Protein AF-0000000085181148 (afdb_homodimer)

InterPro domains:
  IPR001279 Metallo-beta-lactamase [PF00753] (60-248)
  IPR001279 Metallo-beta-lactamase [SM00849] (61-251)
  IPR036866 Ribonuclease Z/Hydroxyacylglutathione hydrolase-like [G3DSA:3.60.15.10] (32-278)
  IPR036866 Ribonuclease Z/Hydroxyacylglutathione hydrolase-like [SSF56281] (5-305)

Structure (mmCIF, N/CA/C/O backbone):
data_AF-0000000085181148-model_v1
#
loop_
_entity.id
_entity.type
_entity.pdbx_description
1 polymer 'MBL fold metallo-hydrolase'
#
loop_
_atom_site.group_PDB
_atom_site.id
_atom_site.type_symbol
_atom_site.label_atom_id
_atom_site.label_alt_id
_atom_site.label_comp_id
_atom_site.label_asym_id
_atom_site.label_entity_id
_atom_site.label_seq_id
_atom_site.pdbx_PDB_ins_code
_atom_site.Cartn_x
_atom_site.Cartn_y
_atom_site.Cartn_z
_atom_site.occupancy
_atom_site.B_iso_or_equiv
_atom_site.auth_seq_id
_atom_site.auth_comp_id
_atom_site.auth_asym_id
_atom_site.auth_atom_id
_atom_site.pdbx_PDB_model_num
ATOM 1 N N . MET A 1 1 ? 8.32 89.312 -16.219 1 24.12 1 MET A N 1
ATOM 2 C CA . MET A 1 1 ? 8.953 88.875 -14.984 1 24.12 1 MET A CA 1
ATOM 3 C C . MET A 1 1 ? 7.934 88.188 -14.07 1 24.12 1 MET A C 1
ATOM 5 O O . MET A 1 1 ? 7.531 88.75 -13.055 1 24.12 1 MET A O 1
ATOM 9 N N . ARG A 1 2 ? 7 87.5 -14.703 1 27.92 2 ARG A N 1
ATOM 10 C CA . ARG A 1 2 ? 5.852 86.75 -14.234 1 27.92 2 ARG A CA 1
ATOM 11 C C . ARG A 1 2 ? 6.285 85.625 -13.297 1 27.92 2 ARG A C 1
ATOM 13 O O . ARG A 1 2 ? 6.668 84.562 -13.75 1 27.92 2 ARG A O 1
ATOM 20 N N . ARG A 1 3 ? 7.094 85.875 -12.234 1 32.25 3 ARG A N 1
ATOM 21 C CA . ARG A 1 3 ? 7.652 84.75 -11.484 1 32.25 3 ARG A CA 1
ATOM 22 C C . ARG A 1 3 ? 6.551 83.938 -10.836 1 32.25 3 ARG A C 1
ATOM 24 O O . ARG A 1 3 ? 5.836 84.438 -9.961 1 32.25 3 ARG A O 1
ATOM 31 N N . ILE A 1 4 ? 5.906 83.062 -11.539 1 33.81 4 ILE A N 1
ATOM 32 C CA . ILE A 1 4 ? 4.918 82.125 -11.039 1 33.81 4 ILE A CA 1
ATOM 33 C C . ILE A 1 4 ? 5.559 81.188 -10 1 33.81 4 ILE A C 1
ATOM 35 O O . ILE A 1 4 ? 6.59 80.562 -10.258 1 33.81 4 ILE A O 1
ATOM 39 N N . VAL A 1 5 ? 5.355 81.438 -8.688 1 33.97 5 VAL A N 1
ATOM 40 C CA . VAL A 1 5 ? 5.719 80.625 -7.535 1 33.97 5 VAL A CA 1
ATOM 41 C C . VAL A 1 5 ? 5.062 79.25 -7.652 1 33.97 5 VAL A C 1
ATOM 43 O O . VAL A 1 5 ? 3.834 79.125 -7.699 1 33.97 5 VAL A O 1
ATOM 46 N N . THR A 1 6 ? 5.691 78.312 -8.367 1 35.84 6 THR A N 1
ATOM 47 C CA . THR A 1 6 ? 5.297 76.875 -8.461 1 35.84 6 THR A CA 1
ATOM 48 C C . THR A 1 6 ? 5.266 76.25 -7.074 1 35.84 6 THR A C 1
ATOM 50 O O . THR A 1 6 ? 6.277 76.25 -6.367 1 35.84 6 THR A O 1
ATOM 53 N N . LEU A 1 7 ? 4.18 76.25 -6.336 1 35.09 7 LEU A N 1
ATOM 54 C CA . LEU A 1 7 ? 3.945 75.438 -5.117 1 35.09 7 LEU A CA 1
ATOM 55 C C . LEU A 1 7 ? 4.246 74 -5.344 1 35.09 7 LEU A C 1
ATOM 57 O O . LEU A 1 7 ? 3.615 73.312 -6.184 1 35.09 7 LEU A O 1
ATOM 61 N N . ALA A 1 8 ? 5.496 73.438 -5.105 1 35.94 8 ALA A N 1
ATOM 62 C CA . ALA A 1 8 ? 5.906 72.062 -5.074 1 35.94 8 ALA A CA 1
ATOM 63 C C . ALA A 1 8 ? 5.16 71.312 -3.984 1 35.94 8 ALA A C 1
ATOM 65 O O . ALA A 1 8 ? 5.332 71.562 -2.795 1 35.94 8 ALA A O 1
ATOM 66 N N . ALA A 1 9 ? 3.92 70.875 -4.176 1 36.03 9 ALA A N 1
ATOM 67 C CA . ALA A 1 9 ? 3.287 69.938 -3.256 1 36.03 9 ALA A CA 1
ATOM 68 C C . ALA A 1 9 ? 4.141 68.688 -3.084 1 36.03 9 ALA A C 1
ATOM 70 O O . ALA A 1 9 ? 4.449 68 -4.059 1 36.03 9 ALA A O 1
ATOM 71 N N . VAL A 1 10 ? 5.027 68.562 -2.082 1 36.06 10 VAL A N 1
ATOM 72 C CA . VAL A 1 10 ? 5.734 67.375 -1.647 1 36.06 10 VAL A CA 1
ATOM 73 C C . VAL A 1 10 ? 4.73 66.25 -1.302 1 36.06 10 VAL A C 1
ATOM 75 O O . VAL A 1 10 ? 3.924 66.438 -0.384 1 36.06 10 VAL A O 1
ATOM 78 N N . ALA A 1 11 ? 4.223 65.375 -2.23 1 36.84 11 ALA A N 1
ATOM 79 C CA . ALA A 1 11 ? 3.498 64.125 -1.94 1 36.84 11 ALA A CA 1
ATOM 80 C C . ALA A 1 11 ? 4.297 63.25 -0.998 1 36.84 11 ALA A C 1
ATOM 82 O O . ALA A 1 11 ? 5.383 62.781 -1.347 1 36.84 11 ALA A O 1
ATOM 83 N N . ALA A 1 12 ? 4.164 63.375 0.332 1 37.84 12 ALA A N 1
ATOM 84 C CA . ALA A 1 12 ? 4.664 62.375 1.287 1 37.84 12 ALA A CA 1
ATOM 85 C C . ALA A 1 12 ? 4.18 61 0.928 1 37.84 12 ALA A C 1
ATOM 87 O O . ALA A 1 12 ? 2.984 60.688 1.002 1 37.84 12 ALA A O 1
ATOM 88 N N . MET A 1 13 ? 4.836 60.281 0.06 1 37.03 13 MET A N 1
ATOM 89 C CA . MET A 1 13 ? 4.641 58.844 -0.115 1 37.03 13 MET A CA 1
ATOM 90 C C . MET A 1 13 ? 4.719 58.094 1.224 1 37.03 13 MET A C 1
ATOM 92 O O . MET A 1 13 ? 5.762 58.125 1.882 1 37.03 13 MET A O 1
ATOM 96 N N . THR A 1 14 ? 3.6 58 1.983 1 35.78 14 THR A N 1
ATOM 97 C CA . THR A 1 14 ? 3.537 57.062 3.086 1 35.78 14 THR A CA 1
ATOM 98 C C . THR A 1 14 ? 4.039 55.688 2.646 1 35.78 14 THR A C 1
ATOM 100 O O . THR A 1 14 ? 3.467 55.062 1.749 1 35.78 14 THR A O 1
ATOM 103 N N . VAL A 1 15 ? 5.297 55.406 2.732 1 39.19 15 VAL A N 1
ATOM 104 C CA . VAL A 1 15 ? 5.832 54.062 2.738 1 39.19 15 VAL A CA 1
ATOM 105 C C . VAL A 1 15 ? 5.078 53.219 3.76 1 39.19 15 VAL A C 1
ATOM 107 O O . VAL A 1 15 ? 5.215 53.406 4.969 1 39.19 15 VAL A O 1
ATOM 110 N N . SER A 1 16 ? 3.852 52.812 3.467 1 36.53 16 SER A N 1
ATOM 111 C CA . SER A 1 16 ? 3.352 51.688 4.27 1 36.53 16 SER A CA 1
ATOM 112 C C . SER A 1 16 ? 4.418 50.625 4.449 1 36.53 16 SER A C 1
ATOM 114 O O . SER A 1 16 ? 4.863 50 3.473 1 36.53 16 SER A O 1
ATOM 116 N N . SER A 1 17 ? 5.297 50.75 5.375 1 36.25 17 SER A N 1
ATOM 117 C CA . SER A 1 17 ? 6.137 49.594 5.75 1 36.25 17 SER A CA 1
ATOM 118 C C . SER A 1 17 ? 5.359 48.281 5.691 1 36.25 17 SER A C 1
ATOM 120 O O . SER A 1 17 ? 4.324 48.156 6.348 1 36.25 17 SER A O 1
ATOM 122 N N . SER A 1 18 ? 5.297 47.688 4.625 1 41.78 18 SER A N 1
ATOM 123 C CA . SER A 1 18 ? 4.855 46.312 4.57 1 41.78 18 SER A CA 1
ATOM 124 C C . SER A 1 18 ? 5.328 45.531 5.793 1 41.78 18 SER A C 1
ATOM 126 O O . SER A 1 18 ? 6.504 45.188 5.887 1 41.78 18 SER A O 1
ATOM 128 N N . ARG A 1 19 ? 4.938 45.938 7.008 1 43.69 19 ARG A N 1
ATOM 129 C CA . ARG A 1 19 ? 5.195 45.094 8.156 1 43.69 19 ARG A CA 1
ATOM 130 C C . ARG A 1 19 ? 5.148 43.625 7.766 1 43.69 19 ARG A C 1
ATOM 132 O O . ARG A 1 19 ? 4.141 43.125 7.238 1 43.69 19 ARG A O 1
ATOM 139 N N . ALA A 1 20 ? 6.262 43.062 7.496 1 47.56 20 ALA A N 1
ATOM 140 C CA . ALA A 1 20 ? 6.461 41.656 7.238 1 47.56 20 ALA A CA 1
ATOM 141 C C . ALA A 1 20 ? 5.629 40.781 8.195 1 47.56 20 ALA A C 1
ATOM 143 O O . ALA A 1 20 ? 5.75 40.938 9.414 1 47.56 20 ALA A O 1
ATOM 144 N N . GLN A 1 21 ? 4.469 40.344 7.789 1 57.28 21 GLN A N 1
ATOM 145 C CA . GLN A 1 21 ? 3.598 39.5 8.594 1 57.28 21 GLN A CA 1
ATOM 146 C C . GLN A 1 21 ? 4.402 38.438 9.359 1 57.28 21 GLN A C 1
ATOM 148 O O . GLN A 1 21 ? 5.328 37.844 8.812 1 57.28 21 GLN A O 1
ATOM 153 N N . GLU A 1 22 ? 4.461 38.531 10.711 1 70.19 22 GLU A N 1
ATOM 154 C CA . GLU A 1 22 ? 5.098 37.562 11.57 1 70.19 22 GLU A CA 1
ATOM 155 C C . GLU A 1 22 ? 4.711 36.125 11.164 1 70.19 22 GLU A C 1
ATOM 157 O O . GLU A 1 22 ? 3.545 35.875 10.867 1 70.19 22 GLU A O 1
ATOM 162 N N . PRO A 1 23 ? 5.766 35.312 10.945 1 76.94 23 PRO A N 1
ATOM 163 C CA . PRO A 1 23 ? 5.457 33.938 10.57 1 76.94 23 PRO A CA 1
ATOM 164 C C . PRO A 1 23 ? 4.578 33.219 11.594 1 76.94 23 PRO A C 1
ATOM 166 O O . PRO A 1 23 ? 4.586 33.594 12.773 1 76.94 23 PRO A O 1
ATOM 169 N N . VAL A 1 24 ? 3.764 32.344 11.156 1 78.88 24 VAL A N 1
ATOM 170 C CA . VAL A 1 24 ? 2.906 31.531 12.023 1 78.88 24 VAL A CA 1
ATOM 171 C C . VAL A 1 24 ? 3.74 30.891 13.133 1 78.88 24 VAL A C 1
ATOM 173 O O . VAL A 1 24 ? 3.355 30.938 14.305 1 78.88 24 VAL A O 1
ATOM 176 N N . TRP A 1 25 ? 4.902 30.328 12.781 1 84.62 25 TRP A N 1
ATOM 177 C CA . TRP A 1 25 ? 5.996 29.922 13.656 1 84.62 25 TRP A CA 1
ATOM 178 C C . TRP A 1 25 ? 7.34 30.031 12.945 1 84.62 25 TRP A C 1
ATOM 180 O O . TRP A 1 25 ? 7.391 30.109 11.711 1 84.62 25 TRP A O 1
ATOM 190 N N . ASP A 1 26 ? 8.383 30.125 13.703 1 90 26 ASP A N 1
ATOM 191 C CA . ASP A 1 26 ? 9.688 30.438 13.125 1 90 26 ASP A CA 1
ATOM 192 C C . ASP A 1 26 ? 10.578 29.203 13.102 1 90 26 ASP A C 1
ATOM 194 O O . ASP A 1 26 ? 11.109 28.781 14.133 1 90 26 ASP A O 1
ATOM 198 N N . ALA A 1 27 ? 10.836 28.75 11.883 1 92.44 27 ALA A N 1
ATOM 199 C CA . ALA A 1 27 ? 11.586 27.5 11.695 1 92.44 27 ALA A CA 1
ATOM 200 C C . ALA A 1 27 ? 13.023 27.656 12.188 1 92.44 27 ALA A C 1
ATOM 202 O O . ALA A 1 27 ? 13.711 26.672 12.438 1 92.44 27 ALA A O 1
ATOM 203 N N . ASN A 1 28 ? 13.508 28.828 12.32 1 92.38 28 ASN A N 1
ATOM 204 C CA . ASN A 1 28 ? 14.875 29.062 12.758 1 92.38 28 ASN A CA 1
ATOM 205 C C . ASN A 1 28 ? 15.031 28.859 14.258 1 92.38 28 ASN A C 1
ATOM 207 O O . ASN A 1 28 ? 16.156 28.734 14.758 1 92.38 28 ASN A O 1
ATOM 211 N N . THR A 1 29 ? 13.922 28.844 14.945 1 94.56 29 THR A N 1
ATOM 212 C CA . THR A 1 29 ? 14.039 28.812 16.406 1 94.56 29 THR A CA 1
ATOM 213 C C . THR A 1 29 ? 13.422 27.547 16.969 1 94.56 29 THR A C 1
ATOM 215 O O . THR A 1 29 ? 13.594 27.25 18.156 1 94.56 29 THR A O 1
ATOM 218 N N . VAL A 1 30 ? 12.742 26.766 16.188 1 96.94 30 VAL A N 1
ATOM 219 C CA . VAL A 1 30 ? 12.062 25.562 16.672 1 96.94 30 VAL A CA 1
ATOM 220 C C . VAL A 1 30 ? 13.094 24.547 17.141 1 96.94 30 VAL A C 1
ATOM 222 O O . VAL A 1 30 ? 14.078 24.281 16.438 1 96.94 30 VAL A O 1
ATOM 225 N N . VAL A 1 31 ? 12.945 24.062 18.312 1 98.44 31 VAL A N 1
ATOM 226 C CA . VAL A 1 31 ? 13.719 22.938 18.844 1 98.44 31 VAL A CA 1
ATOM 227 C C . VAL A 1 31 ? 12.812 21.719 19 1 98.44 31 VAL A C 1
ATOM 229 O O . VAL A 1 31 ? 11.742 21.812 19.609 1 98.44 31 VAL A O 1
ATOM 232 N N . LEU A 1 32 ? 13.266 20.594 18.438 1 98.69 32 LEU A N 1
ATOM 233 C CA . LEU A 1 32 ? 12.469 19.375 18.5 1 98.69 32 LEU A CA 1
ATOM 234 C C . LEU A 1 32 ? 12.93 18.469 19.656 1 98.69 32 LEU A C 1
ATOM 236 O O . LEU A 1 32 ? 14.117 18.438 19.969 1 98.69 32 LEU A O 1
ATOM 240 N N . GLU A 1 33 ? 11.969 17.812 20.203 1 98.56 33 GLU A N 1
ATOM 241 C CA . GLU A 1 33 ? 12.227 16.797 21.219 1 98.56 33 GLU A CA 1
ATOM 242 C C . GLU A 1 33 ? 11.461 15.508 20.938 1 98.56 33 GLU A C 1
ATOM 244 O O . GLU A 1 33 ? 10.406 15.539 20.297 1 98.56 33 GLU A O 1
ATOM 249 N N . SER A 1 34 ? 12.055 14.383 21.391 1 98.31 34 SER A N 1
ATOM 250 C CA . SER A 1 34 ? 11.375 13.102 21.234 1 98.31 34 SER A CA 1
ATOM 251 C C . SER A 1 34 ? 10.688 12.68 22.531 1 98.31 34 SER A C 1
ATOM 253 O O . SER A 1 34 ? 11.211 12.906 23.625 1 98.31 34 SER A O 1
ATOM 255 N N . GLN A 1 35 ? 9.523 12.156 22.406 1 98.62 35 GLN A N 1
ATOM 256 C CA . GLN A 1 35 ? 8.75 11.602 23.516 1 98.62 35 GLN A CA 1
ATOM 257 C C . GLN A 1 35 ? 8.414 10.133 23.266 1 98.62 35 GLN A C 1
ATOM 259 O O . GLN A 1 35 ? 7.746 9.797 22.281 1 98.62 35 GLN A O 1
ATOM 264 N N . LYS A 1 36 ? 8.906 9.234 24.172 1 98.81 36 LYS A N 1
ATOM 265 C CA . LYS A 1 36 ? 8.602 7.816 24.031 1 98.81 36 LYS A CA 1
ATOM 266 C C . LYS A 1 36 ? 7.156 7.527 24.438 1 98.81 36 LYS A C 1
ATOM 268 O O . LYS A 1 36 ? 6.738 7.844 25.547 1 98.81 36 LYS A O 1
ATOM 273 N N . LEU A 1 37 ? 6.434 6.941 23.562 1 98.88 37 LEU A N 1
ATOM 274 C CA . LEU A 1 37 ? 5.027 6.633 23.797 1 98.88 37 LEU A CA 1
ATOM 275 C C . LEU A 1 37 ? 4.852 5.164 24.172 1 98.88 37 LEU A C 1
ATOM 277 O O . LEU A 1 37 ? 3.916 4.805 24.891 1 98.88 37 LEU A O 1
ATOM 281 N N . ALA A 1 38 ? 5.613 4.328 23.625 1 98.75 38 ALA A N 1
ATOM 282 C CA . ALA A 1 38 ? 5.73 2.889 23.828 1 98.75 38 ALA A CA 1
ATOM 283 C C . ALA A 1 38 ? 7.09 2.375 23.375 1 98.75 38 ALA A C 1
ATOM 285 O O . ALA A 1 38 ? 7.891 3.133 22.812 1 98.75 38 ALA A O 1
ATOM 286 N N . GLU A 1 39 ? 7.387 1.128 23.672 1 98.38 39 GLU A N 1
ATOM 287 C CA . GLU A 1 39 ? 8.641 0.566 23.172 1 98.38 39 GLU A CA 1
ATOM 288 C C . GLU A 1 39 ? 8.758 0.697 21.656 1 98.38 39 GLU A C 1
ATOM 290 O O . GLU A 1 39 ? 7.902 0.198 20.922 1 98.38 39 GLU A O 1
ATOM 295 N N . GLY A 1 40 ? 9.734 1.498 21.234 1 98.81 40 GLY A N 1
ATOM 296 C CA . GLY A 1 40 ? 10.023 1.668 19.828 1 98.81 40 GLY A CA 1
ATOM 297 C C . GLY A 1 40 ? 9.141 2.703 19.156 1 98.81 40 GLY A C 1
ATOM 298 O O . GLY A 1 40 ? 9.219 2.906 17.938 1 98.81 40 GLY A O 1
ATOM 299 N N . VAL A 1 41 ? 8.266 3.316 19.938 1 98.94 41 VAL A N 1
ATOM 300 C CA . VAL A 1 41 ? 7.316 4.254 19.344 1 98.94 41 VAL A CA 1
ATOM 301 C C . VAL A 1 41 ? 7.523 5.641 19.953 1 98.94 41 VAL A C 1
ATOM 303 O O . VAL A 1 41 ? 7.383 5.828 21.156 1 98.94 41 VAL A O 1
ATOM 306 N N . PHE A 1 42 ? 7.848 6.617 19.062 1 98.94 42 PHE A N 1
ATOM 307 C CA . PHE A 1 42 ? 8.219 7.941 19.547 1 98.94 42 PHE A CA 1
ATOM 308 C C . PHE A 1 42 ? 7.48 9.031 18.766 1 98.94 42 PHE A C 1
ATOM 310 O O . PHE A 1 42 ? 7.391 8.969 17.547 1 98.94 42 PHE A O 1
ATOM 317 N N . ALA A 1 43 ? 6.965 9.992 19.516 1 98.94 43 ALA A N 1
ATOM 318 C CA . ALA A 1 43 ? 6.566 11.258 18.922 1 98.94 43 ALA A CA 1
ATOM 319 C C . ALA A 1 43 ? 7.723 12.258 18.922 1 98.94 43 ALA A C 1
ATOM 321 O O . ALA A 1 43 ? 8.586 12.211 19.812 1 98.94 43 ALA A O 1
ATOM 322 N N . VAL A 1 44 ? 7.793 13.07 17.938 1 98.88 44 VAL A N 1
ATOM 323 C CA . VAL A 1 44 ? 8.711 14.203 17.906 1 98.88 44 VAL A CA 1
ATOM 324 C C . VAL A 1 44 ? 7.918 15.508 17.891 1 98.88 44 VAL A C 1
ATOM 326 O O . VAL A 1 44 ? 7.152 15.773 16.969 1 98.88 44 VAL A O 1
ATOM 329 N N . ILE A 1 45 ? 8.125 16.281 18.906 1 98.44 45 ILE A N 1
ATOM 330 C CA . ILE A 1 45 ? 7.277 17.453 19.125 1 98.44 45 ILE A CA 1
ATOM 331 C C . ILE A 1 45 ? 8.148 18.688 19.375 1 98.44 45 ILE A C 1
ATOM 333 O O . ILE A 1 45 ? 9.25 18.578 19.906 1 98.44 45 ILE A O 1
ATOM 337 N N . PRO A 1 46 ? 7.645 19.875 18.969 1 98.31 46 PRO A N 1
ATOM 338 C CA . PRO A 1 46 ? 8.375 21.094 19.312 1 98.31 46 PRO A CA 1
ATOM 339 C C . PRO A 1 46 ? 8.469 21.312 20.828 1 98.31 46 PRO A C 1
ATOM 341 O O . PRO A 1 46 ? 7.504 21.047 21.547 1 98.31 46 PRO A O 1
ATOM 344 N N . ALA A 1 47 ? 9.656 21.734 21.203 1 98 47 ALA A N 1
ATOM 345 C CA . ALA A 1 47 ? 9.828 22.078 22.609 1 98 47 ALA A CA 1
ATOM 346 C C . ALA A 1 47 ? 8.82 23.125 23.062 1 98 47 ALA A C 1
ATOM 348 O O . ALA A 1 47 ? 8.578 24.109 22.344 1 98 47 ALA A O 1
ATOM 349 N N . GLY A 1 48 ? 8.133 22.875 24.234 1 97.56 48 GLY A N 1
ATOM 350 C CA . GLY A 1 48 ? 7.168 23.812 24.781 1 97.56 48 GLY A CA 1
ATOM 351 C C . GLY A 1 48 ? 5.777 23.641 24.203 1 97.56 48 GLY A C 1
ATOM 352 O O . GLY A 1 48 ? 4.902 24.484 24.422 1 97.56 48 GLY A O 1
ATOM 353 N N . ALA A 1 49 ? 5.59 22.594 23.516 1 97.62 49 ALA A N 1
ATOM 354 C CA . ALA A 1 49 ? 4.336 22.391 22.797 1 97.62 49 ALA A CA 1
ATOM 355 C C . ALA A 1 49 ? 3.15 22.375 23.75 1 97.62 49 ALA A C 1
ATOM 357 O O . ALA A 1 49 ? 2.076 22.891 23.422 1 97.62 49 ALA A O 1
ATOM 358 N N . GLU A 1 50 ? 3.303 21.781 24.938 1 97.44 50 GLU A N 1
ATOM 359 C CA . GLU A 1 50 ? 2.203 21.703 25.891 1 97.44 50 GLU A CA 1
ATOM 360 C C . GLU A 1 50 ? 1.732 23.0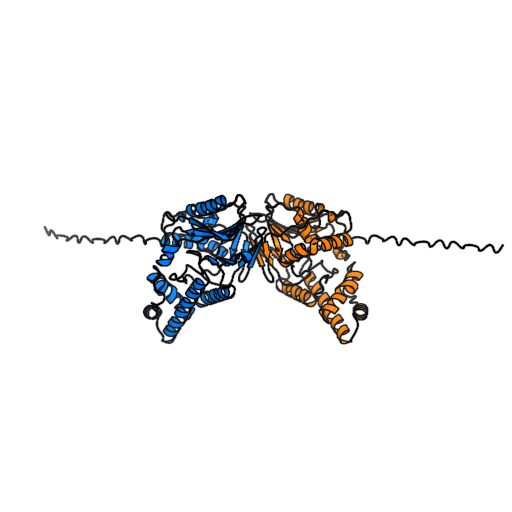94 26.312 1 97.44 50 GLU A C 1
ATOM 362 O O . GLU A 1 50 ? 0.535 23.375 26.281 1 97.44 50 GLU A O 1
ATOM 367 N N . GLU A 1 51 ? 2.648 23.891 26.656 1 97.44 51 GLU A N 1
ATOM 368 C CA . GLU A 1 51 ? 2.324 25.25 27.078 1 97.44 51 GLU A CA 1
ATOM 369 C C . GLU A 1 51 ? 1.759 26.062 25.938 1 97.44 51 GLU A C 1
ATOM 371 O O . GLU A 1 51 ? 0.797 26.812 26.109 1 97.44 51 GLU A O 1
ATOM 376 N N . MET A 1 52 ? 2.395 25.922 24.812 1 97.38 52 MET A N 1
ATOM 377 C CA . MET A 1 52 ? 1.925 26.672 23.641 1 97.38 52 MET A CA 1
ATOM 378 C C . MET A 1 52 ? 0.492 26.281 23.297 1 97.38 52 MET A C 1
ATOM 380 O O . MET A 1 52 ? -0.324 27.141 22.953 1 97.38 52 MET A O 1
ATOM 384 N N . ALA A 1 53 ? 0.217 24.984 23.391 1 97.38 53 ALA A N 1
ATOM 385 C CA . ALA A 1 53 ? -1.129 24.516 23.078 1 97.38 53 ALA A CA 1
ATOM 386 C C . ALA A 1 53 ? -2.146 25.062 24.062 1 97.38 53 ALA A C 1
ATOM 388 O O . ALA A 1 53 ? -3.248 25.453 23.688 1 97.38 53 ALA A O 1
ATOM 389 N N . ALA A 1 54 ? -1.8 25.078 25.297 1 96.12 54 ALA A N 1
ATOM 390 C CA . ALA A 1 54 ? -2.682 25.609 26.344 1 96.12 54 ALA A CA 1
ATOM 391 C C . ALA A 1 54 ? -3.006 27.078 26.094 1 96.12 54 ALA A C 1
ATOM 393 O O . ALA A 1 54 ? -4.113 27.531 26.406 1 96.12 54 ALA A O 1
ATOM 394 N N . ASP A 1 55 ? -2.076 27.781 25.531 1 96.69 55 ASP A N 1
ATOM 395 C CA . ASP A 1 55 ? -2.248 29.203 25.266 1 96.69 55 ASP A CA 1
ATOM 396 C C . ASP A 1 55 ? -2.902 29.438 23.906 1 96.69 55 ASP A C 1
ATOM 398 O O . ASP A 1 55 ? -3.105 30.578 23.5 1 96.69 55 ASP A O 1
ATOM 402 N N . GLY A 1 56 ? -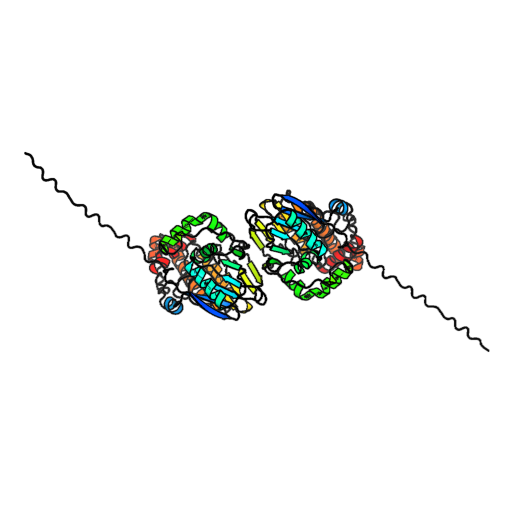3.186 28.328 23.219 1 97.31 56 GLY A N 1
ATOM 403 C CA . GLY A 1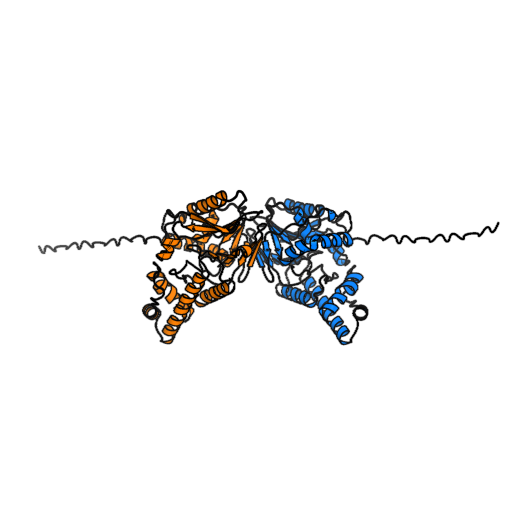 56 ? -3.854 28.422 21.938 1 97.31 56 GLY A CA 1
ATOM 404 C C . GLY A 1 56 ? -2.951 28.938 20.828 1 97.31 56 GLY A C 1
ATOM 405 O O . GLY A 1 56 ? -3.43 29.469 19.828 1 97.31 56 GLY A O 1
ATOM 406 N N . LEU A 1 57 ? -1.67 28.844 21.016 1 96.56 57 LEU A N 1
ATOM 407 C CA . LEU A 1 57 ? -0.712 29.359 20.047 1 96.56 57 LEU A CA 1
ATOM 408 C C . LEU A 1 57 ? -0.476 28.359 18.922 1 96.56 57 LEU A C 1
ATOM 410 O O . LEU A 1 57 ? -0.587 27.141 19.125 1 96.56 57 LEU A O 1
ATOM 414 N N . PRO A 1 58 ? -0.193 28.875 17.703 1 95.38 58 PRO A N 1
ATOM 415 C CA . PRO A 1 58 ? 0.229 27.953 16.641 1 95.38 58 PRO A CA 1
ATOM 416 C C . PRO A 1 58 ? 1.555 27.266 16.953 1 95.38 58 PRO A C 1
ATOM 418 O O . PRO A 1 58 ? 2.453 27.875 17.547 1 95.38 58 PRO A O 1
ATOM 421 N N . ILE A 1 59 ? 1.668 26.016 16.641 1 96.94 59 ILE A N 1
ATOM 422 C CA . ILE A 1 59 ? 2.83 25.203 16.984 1 96.94 59 ILE A CA 1
ATOM 423 C C . ILE A 1 59 ? 3.426 24.609 15.703 1 96.94 59 ILE A C 1
ATOM 425 O O . ILE A 1 59 ? 2.695 24.266 14.773 1 96.94 59 ILE A O 1
ATOM 429 N N . ALA A 1 60 ? 4.738 24.453 15.695 1 97.12 60 ALA A N 1
ATOM 430 C CA . ALA A 1 60 ? 5.43 23.828 14.57 1 97.12 60 ALA A CA 1
ATOM 431 C C . ALA A 1 60 ? 5.012 22.375 14.414 1 97.12 60 ALA A C 1
ATOM 433 O O . ALA A 1 60 ? 4.355 21.812 15.289 1 97.12 60 ALA A O 1
ATOM 434 N N . THR A 1 61 ? 5.402 21.797 13.273 1 98 61 THR A N 1
ATOM 435 C CA . THR A 1 61 ? 5.008 20.469 12.844 1 98 61 THR A CA 1
ATOM 436 C C . THR A 1 61 ? 5.484 19.406 13.836 1 98 61 THR A C 1
ATOM 438 O O . THR A 1 61 ? 6.609 19.484 14.336 1 98 61 THR A O 1
ATOM 441 N N . THR A 1 62 ? 4.566 18.484 14.094 1 98.44 62 THR A N 1
ATOM 442 C CA . THR A 1 62 ? 4.883 17.281 14.852 1 98.44 62 THR A CA 1
ATOM 443 C C . THR A 1 62 ? 5.23 16.125 13.922 1 98.44 62 THR A C 1
ATOM 445 O O . THR A 1 62 ? 4.68 16.016 12.828 1 98.44 62 THR A O 1
ATOM 448 N N . SER A 1 63 ? 6.18 15.32 14.32 1 98.62 63 SER A N 1
ATOM 449 C CA . SER A 1 63 ? 6.613 14.125 13.609 1 98.62 63 SER A CA 1
ATOM 450 C C . SER A 1 63 ? 6.656 12.914 14.539 1 98.62 63 SER A C 1
ATOM 452 O O . SER A 1 63 ? 6.031 12.922 15.602 1 98.62 63 SER A O 1
ATOM 454 N N . GLY A 1 64 ? 7.246 11.852 14.094 1 98.94 64 GLY A N 1
ATOM 455 C CA . GLY A 1 64 ? 7.441 10.641 14.883 1 98.94 64 GLY A CA 1
ATOM 456 C C . GLY A 1 64 ? 8.266 9.594 14.164 1 98.94 64 GLY A C 1
ATOM 457 O O . GLY A 1 64 ? 8.648 9.773 13.008 1 98.94 64 GLY A O 1
ATOM 458 N N . PHE A 1 65 ? 8.625 8.586 14.945 1 98.94 65 PHE A N 1
ATOM 459 C CA . PHE A 1 65 ? 9.312 7.445 14.344 1 98.94 65 PHE A CA 1
ATOM 460 C C . PHE A 1 65 ? 9.039 6.172 15.141 1 98.94 65 PHE A C 1
ATOM 462 O O . PHE A 1 65 ? 8.734 6.23 16.328 1 98.94 65 PHE A O 1
ATOM 469 N N . VAL A 1 66 ? 9.07 5.086 14.461 1 99 66 VAL A N 1
ATOM 470 C CA . VAL A 1 66 ? 8.836 3.752 15.008 1 99 66 VAL A CA 1
ATOM 471 C C . VAL A 1 66 ? 10.047 2.863 14.727 1 99 66 VAL A C 1
ATOM 473 O O . VAL A 1 66 ? 10.523 2.789 13.586 1 99 66 VAL A O 1
ATOM 476 N N . ILE A 1 67 ? 10.578 2.23 15.742 1 98.94 67 ILE A N 1
ATOM 477 C CA . ILE A 1 67 ? 11.766 1.389 15.664 1 98.94 67 ILE A CA 1
ATOM 478 C C . ILE A 1 67 ? 11.375 -0.077 15.828 1 98.94 67 ILE A C 1
ATOM 480 O O . ILE A 1 67 ? 10.82 -0.464 16.859 1 98.94 67 ILE A O 1
ATOM 484 N N . GLY A 1 68 ? 11.586 -0.89 14.781 1 98.56 68 GLY A N 1
ATOM 485 C CA . GLY A 1 68 ? 11.523 -2.338 14.906 1 98.56 68 GLY A CA 1
ATOM 486 C C . GLY A 1 68 ? 12.891 -2.996 14.938 1 98.56 68 GLY A C 1
ATOM 487 O O . GLY A 1 68 ? 13.883 -2.354 15.281 1 98.56 68 GLY A O 1
ATOM 488 N N . THR A 1 69 ? 12.969 -4.293 14.664 1 97.94 69 THR A N 1
ATOM 489 C CA . THR A 1 69 ? 14.242 -5.008 14.656 1 97.94 69 THR A CA 1
ATOM 490 C C . THR A 1 69 ? 14.898 -4.93 13.281 1 97.94 69 THR A C 1
ATOM 492 O O . THR A 1 69 ? 16.078 -5.223 13.141 1 97.94 69 THR A O 1
ATOM 495 N N . ARG A 1 70 ? 14.117 -4.449 12.266 1 96.19 70 ARG A N 1
ATOM 496 C CA . ARG A 1 70 ? 14.641 -4.492 10.898 1 96.19 70 ARG A CA 1
ATOM 497 C C . ARG A 1 70 ? 14.836 -3.084 10.344 1 96.19 70 ARG A C 1
ATOM 499 O O . ARG A 1 70 ? 15.281 -2.918 9.211 1 96.19 70 ARG A O 1
ATOM 506 N N . GLY A 1 71 ? 14.406 -2.072 11.133 1 97.88 71 GLY A N 1
ATOM 507 C CA . GLY A 1 71 ? 14.578 -0.712 10.648 1 97.88 71 GLY A CA 1
ATOM 508 C C . GLY A 1 71 ? 13.648 0.282 11.312 1 97.88 71 GLY A C 1
ATOM 509 O O . GLY A 1 71 ? 12.969 -0.051 12.289 1 97.88 71 GLY A O 1
ATOM 510 N N . VAL A 1 72 ? 13.734 1.517 10.766 1 98.88 72 VAL A N 1
ATOM 511 C CA . VAL A 1 72 ? 12.977 2.627 11.336 1 98.88 72 VAL A CA 1
ATOM 512 C C . VAL A 1 72 ? 12.047 3.217 10.281 1 98.88 72 VAL A C 1
ATOM 514 O O . VAL A 1 72 ? 12.422 3.355 9.117 1 98.88 72 VAL A O 1
ATOM 517 N N . LEU A 1 73 ? 10.812 3.459 10.664 1 98.94 73 LEU A N 1
ATOM 518 C CA . LEU A 1 73 ? 9.883 4.258 9.875 1 98.94 73 LEU A CA 1
ATOM 519 C C . LEU A 1 73 ? 9.68 5.633 10.508 1 98.94 73 LEU A C 1
ATOM 521 O O . LEU A 1 73 ? 9.453 5.742 11.711 1 98.94 73 LEU A O 1
ATOM 525 N N . VAL A 1 74 ? 9.805 6.652 9.672 1 99 74 VAL A N 1
ATOM 526 C CA . VAL A 1 74 ? 9.656 8.031 10.133 1 99 74 VAL A CA 1
ATOM 527 C C . VAL A 1 74 ? 8.375 8.633 9.555 1 99 74 VAL A C 1
ATOM 529 O O . VAL A 1 74 ? 8 8.344 8.414 1 99 74 VAL A O 1
ATOM 532 N N . ILE A 1 75 ? 7.676 9.461 10.328 1 98.94 75 ILE A N 1
ATOM 533 C CA . ILE A 1 75 ? 6.434 10.109 9.914 1 98.94 75 ILE A CA 1
ATOM 534 C C . ILE A 1 75 ? 6.664 11.609 9.734 1 98.94 75 ILE A C 1
ATOM 536 O O . ILE A 1 75 ? 6.934 12.32 10.703 1 98.94 75 ILE A O 1
ATOM 540 N N . ASP A 1 76 ? 6.578 12.07 8.5 1 98.88 76 ASP A N 1
ATOM 541 C CA . ASP A 1 76 ? 6.742 13.453 8.078 1 98.88 76 ASP A CA 1
ATOM 542 C C . ASP A 1 76 ? 8.188 13.914 8.266 1 98.88 76 ASP A C 1
ATOM 544 O O . ASP A 1 76 ? 8.781 13.703 9.328 1 98.88 76 ASP A O 1
ATOM 548 N N . SER A 1 77 ? 8.703 14.641 7.289 1 98.69 77 SER A N 1
ATOM 549 C CA . SER A 1 77 ? 10.133 14.883 7.172 1 98.69 77 SER A CA 1
ATOM 550 C C . SER A 1 77 ? 10.492 16.312 7.559 1 98.69 77 SER A C 1
ATOM 552 O O . SER A 1 77 ? 11.656 16.703 7.48 1 98.69 77 SER A O 1
ATOM 554 N N . MET A 1 78 ? 9.508 17.125 7.93 1 98.12 78 MET A N 1
ATOM 555 C CA . MET A 1 78 ? 9.703 18.5 8.406 1 98.12 78 MET A CA 1
ATOM 556 C C . MET A 1 78 ? 9.859 19.469 7.23 1 98.12 78 MET A C 1
ATOM 558 O O . MET A 1 78 ? 9.711 19.062 6.074 1 98.12 78 MET A O 1
ATOM 562 N N . LEU A 1 79 ? 10.094 20.719 7.559 1 97.12 79 LEU A N 1
ATOM 563 C CA . LEU A 1 79 ? 9.992 21.844 6.625 1 97.12 79 LEU A CA 1
ATOM 564 C C . LEU A 1 79 ? 11.312 22.047 5.883 1 97.12 79 LEU A C 1
ATOM 566 O O . LEU A 1 79 ? 11.312 22.406 4.707 1 97.12 79 LEU A O 1
ATOM 570 N N . ASN A 1 80 ? 12.406 21.938 6.621 1 96.56 80 ASN A N 1
ATOM 571 C CA . ASN A 1 80 ? 13.703 22.344 6.082 1 96.56 80 ASN A CA 1
ATOM 572 C C . ASN A 1 80 ? 14.836 21.484 6.621 1 96.56 80 ASN A C 1
ATOM 574 O O . ASN A 1 80 ? 14.594 20.531 7.367 1 96.56 80 ASN A O 1
ATOM 578 N N . GLU A 1 81 ? 16.031 21.797 6.203 1 97.69 81 GLU A N 1
ATOM 579 C CA . GLU A 1 81 ? 17.188 21 6.562 1 97.69 81 GLU A CA 1
ATOM 580 C C . GLU A 1 81 ? 17.422 21 8.07 1 97.69 81 GLU A C 1
ATOM 582 O O . GLU A 1 81 ? 17.734 19.953 8.656 1 97.69 81 GLU A O 1
ATOM 587 N N . ARG A 1 82 ? 17.281 22.172 8.641 1 97.81 82 ARG A N 1
ATOM 588 C CA . ARG A 1 82 ? 17.547 22.312 10.07 1 97.81 82 ARG A CA 1
ATOM 589 C C . ARG A 1 82 ? 16.656 21.375 10.883 1 97.81 82 ARG A C 1
ATOM 591 O O . ARG A 1 82 ? 17.125 20.656 11.758 1 97.81 82 ARG A O 1
ATOM 598 N N . LEU A 1 83 ? 15.43 21.391 10.656 1 98.31 83 LEU A N 1
ATOM 599 C CA . LEU A 1 83 ? 14.469 20.578 11.398 1 98.31 83 LEU A CA 1
ATOM 600 C C . LEU A 1 83 ? 14.602 19.109 11.039 1 98.31 83 LEU A C 1
ATOM 602 O O . LEU A 1 83 ? 14.484 18.234 11.898 1 98.31 83 LEU A O 1
ATOM 606 N N . ASN A 1 84 ? 14.836 18.844 9.75 1 98.62 84 ASN A N 1
ATOM 607 C CA . ASN A 1 84 ? 15.094 17.469 9.328 1 98.62 84 ASN A CA 1
ATOM 608 C C . ASN A 1 84 ? 16.297 16.891 10.047 1 98.62 84 ASN A C 1
ATOM 610 O O . ASN A 1 84 ? 16.266 15.742 10.5 1 98.62 84 ASN A O 1
ATOM 614 N N . SER A 1 85 ? 17.328 17.656 10.156 1 98.62 85 SER A N 1
ATOM 615 C CA . SER A 1 85 ? 18.547 17.219 10.828 1 98.62 85 SER A CA 1
ATOM 616 C C . SER A 1 85 ? 18.297 16.953 12.312 1 98.62 85 SER A C 1
ATOM 618 O O . SER A 1 85 ? 18.828 15.984 12.867 1 98.62 85 SER A O 1
ATOM 620 N N . GLN A 1 86 ? 17.516 17.812 12.93 1 98.81 86 GLN A N 1
ATOM 621 C CA . GLN A 1 86 ? 17.156 17.562 14.32 1 98.81 86 GLN A CA 1
ATOM 622 C C . GLN A 1 86 ? 16.406 16.234 14.461 1 98.81 86 GLN A C 1
ATOM 624 O O . GLN A 1 86 ? 16.703 15.445 15.359 1 98.81 86 GLN A O 1
ATOM 629 N N . LEU A 1 87 ? 15.469 15.992 13.586 1 98.81 87 LEU A N 1
ATOM 630 C CA . LEU A 1 87 ? 14.672 14.766 13.594 1 98.81 87 LEU A CA 1
ATOM 631 C C . LEU A 1 87 ? 15.57 13.539 13.492 1 98.81 87 LEU A C 1
ATOM 633 O O . LEU A 1 87 ? 15.477 12.625 14.32 1 98.81 87 LEU A O 1
ATOM 637 N N . PHE A 1 88 ? 16.484 13.523 12.547 1 98.81 88 PHE A N 1
ATOM 638 C CA . PHE A 1 88 ? 17.359 12.383 12.344 1 98.81 88 PHE A CA 1
ATOM 639 C C . PHE A 1 88 ? 18.344 12.25 13.492 1 98.81 88 PHE A C 1
ATOM 641 O O . PHE A 1 88 ? 18.75 11.141 13.844 1 98.81 88 PHE A O 1
ATOM 648 N N . GLY A 1 89 ? 18.75 13.414 14.07 1 98.88 89 GLY A N 1
ATOM 649 C CA . GLY A 1 89 ? 19.547 13.352 15.281 1 98.88 89 GLY A CA 1
ATOM 650 C C . GLY A 1 89 ? 18.844 12.656 16.438 1 98.88 89 GLY A C 1
ATOM 651 O O . GLY A 1 89 ? 19.453 11.875 17.156 1 98.88 89 GLY A O 1
ATOM 652 N N . LEU A 1 90 ? 17.578 12.938 16.609 1 98.88 90 LEU A N 1
ATOM 653 C CA . LEU A 1 90 ? 16.797 12.297 17.656 1 98.88 90 LEU A CA 1
ATOM 654 C C . LEU A 1 90 ? 16.672 10.797 17.406 1 98.88 90 LEU A C 1
ATOM 656 O O . LEU A 1 90 ? 16.719 10 18.359 1 98.88 90 LEU A O 1
ATOM 660 N N . ILE A 1 91 ? 16.531 10.383 16.172 1 98.88 91 ILE A N 1
ATOM 661 C CA . ILE A 1 91 ? 16.469 8.969 15.812 1 98.88 91 ILE A CA 1
ATOM 662 C C . ILE A 1 91 ? 17.797 8.297 16.141 1 98.88 91 ILE A C 1
ATOM 664 O O . ILE A 1 91 ? 17.828 7.23 16.766 1 98.88 91 ILE A O 1
ATOM 668 N N . ALA A 1 92 ? 18.891 8.914 15.797 1 98.75 92 ALA A N 1
ATOM 669 C CA . ALA A 1 92 ? 20.234 8.367 15.992 1 98.75 92 ALA A CA 1
ATOM 670 C C . ALA A 1 92 ? 20.531 8.188 17.469 1 98.75 92 ALA A C 1
ATOM 672 O O . ALA A 1 92 ? 21.312 7.301 17.844 1 98.75 92 ALA A O 1
ATOM 673 N N . ALA A 1 93 ? 19.938 9 18.266 1 98.62 93 ALA A N 1
ATOM 674 C CA . ALA A 1 93 ? 20.141 8.898 19.719 1 98.62 93 ALA A CA 1
ATOM 675 C C . ALA A 1 93 ? 19.469 7.645 20.266 1 98.62 93 ALA A C 1
ATOM 677 O O . ALA A 1 93 ? 19.828 7.164 21.344 1 98.62 93 ALA A O 1
ATOM 678 N N . GLU A 1 94 ? 18.5 7.074 19.547 1 98.56 94 GLU A N 1
ATOM 679 C CA . GLU A 1 94 ? 17.719 5.957 20.062 1 98.56 94 GLU A CA 1
ATOM 680 C C . GLU A 1 94 ? 18.188 4.633 19.453 1 98.56 94 GLU A C 1
ATOM 682 O O . GLU A 1 94 ? 18.016 3.574 20.062 1 98.56 94 GLU A O 1
ATOM 687 N N . THR A 1 95 ? 18.766 4.711 18.25 1 98.69 95 THR A N 1
ATOM 688 C CA . THR A 1 95 ? 19.078 3.453 17.578 1 98.69 95 THR A CA 1
ATOM 689 C C . THR A 1 95 ? 20.125 3.658 16.484 1 98.69 95 THR A C 1
ATOM 691 O O . THR A 1 95 ? 20.281 4.766 15.969 1 98.69 95 THR A O 1
ATOM 694 N N . ASP A 1 96 ? 20.797 2.541 16.125 1 98.31 96 ASP A N 1
ATOM 695 C CA . ASP A 1 96 ? 21.75 2.535 15.008 1 98.31 96 ASP A CA 1
ATOM 696 C C . ASP A 1 96 ? 21.125 1.906 13.758 1 98.31 96 ASP A C 1
ATOM 698 O O . ASP A 1 96 ? 21.75 1.849 12.703 1 98.31 96 ASP A O 1
ATOM 702 N N . LEU A 1 97 ? 19.891 1.416 13.922 1 98.06 97 LEU A N 1
ATOM 703 C CA . LEU A 1 97 ? 19.234 0.825 12.766 1 98.06 97 LEU A CA 1
ATOM 704 C C . LEU A 1 97 ? 18.984 1.874 11.688 1 98.06 97 LEU A C 1
ATOM 706 O O . LEU A 1 97 ? 18.734 3.043 12 1 98.06 97 LEU A O 1
ATOM 710 N N . PRO A 1 98 ? 19.016 1.44 10.492 1 97.56 98 PRO A N 1
ATOM 711 C CA . PRO A 1 98 ? 18.766 2.4 9.414 1 97.56 98 PRO A CA 1
ATOM 712 C C . PRO A 1 98 ? 17.312 2.836 9.328 1 97.56 98 PRO A C 1
ATOM 714 O O . PRO A 1 98 ? 16.406 2.031 9.57 1 97.56 98 PRO A O 1
ATOM 717 N N . VAL A 1 99 ? 17.109 4.074 8.977 1 98.69 99 VAL A N 1
ATOM 718 C CA . VAL A 1 99 ? 15.789 4.508 8.539 1 98.69 99 VAL A CA 1
ATOM 719 C C . VAL A 1 99 ? 15.477 3.922 7.164 1 98.69 99 VAL A C 1
ATOM 721 O O . VAL A 1 99 ? 16.234 4.125 6.215 1 98.69 99 VAL A O 1
ATOM 724 N N . ARG A 1 100 ? 14.352 3.244 7.094 1 98.5 100 ARG A N 1
ATOM 725 C CA . ARG A 1 100 ? 14.016 2.566 5.844 1 98.5 100 ARG A CA 1
ATOM 726 C C . ARG A 1 100 ? 12.867 3.264 5.133 1 98.5 100 ARG A C 1
ATOM 728 O O . ARG A 1 100 ? 12.789 3.254 3.904 1 98.5 100 ARG A O 1
ATOM 735 N N . TYR A 1 101 ? 11.984 3.83 5.93 1 98.88 101 TYR A N 1
ATOM 736 C CA . TYR A 1 101 ? 10.766 4.391 5.352 1 98.88 101 TYR A CA 1
ATOM 737 C C . TYR A 1 101 ? 10.492 5.785 5.898 1 98.88 101 TYR A C 1
ATOM 739 O O . TYR A 1 101 ? 10.711 6.047 7.086 1 98.88 101 TYR A O 1
ATOM 747 N N . MET A 1 102 ? 10.039 6.652 5.023 1 98.94 102 MET A N 1
ATOM 748 C CA . MET A 1 102 ? 9.5 7.973 5.336 1 98.94 102 MET A CA 1
ATOM 749 C C . MET A 1 102 ? 8.07 8.109 4.832 1 98.94 102 MET A C 1
ATOM 751 O O . MET A 1 102 ? 7.82 8.016 3.631 1 98.94 102 MET A O 1
ATOM 755 N N . VAL A 1 103 ? 7.094 8.289 5.75 1 98.94 103 VAL A N 1
ATOM 756 C CA . VAL A 1 103 ? 5.703 8.492 5.363 1 98.94 103 VAL A CA 1
ATOM 757 C C . VAL A 1 103 ? 5.336 9.969 5.484 1 98.94 103 VAL A C 1
ATOM 759 O O . VAL A 1 103 ? 5.633 10.609 6.496 1 98.94 103 VAL A O 1
ATOM 762 N N . ASN A 1 104 ? 4.754 10.516 4.457 1 98.81 104 ASN A N 1
ATOM 763 C CA . ASN A 1 104 ? 4.16 11.844 4.559 1 98.81 104 ASN A CA 1
ATOM 764 C C . ASN A 1 104 ? 2.648 11.766 4.754 1 98.81 104 ASN A C 1
ATOM 766 O O . ASN A 1 104 ? 1.939 11.172 3.943 1 98.81 104 ASN A O 1
ATOM 770 N N . THR A 1 105 ? 2.193 12.391 5.781 1 98.75 105 THR A N 1
ATOM 771 C CA . THR A 1 105 ? 0.765 12.398 6.07 1 98.75 105 THR A CA 1
ATOM 772 C C . THR A 1 105 ? 0.017 13.281 5.07 1 98.75 105 THR A C 1
ATOM 774 O O . THR A 1 105 ? -1.186 13.102 4.859 1 98.75 105 THR A O 1
ATOM 777 N N . SER A 1 106 ? 0.655 14.266 4.504 1 97.31 106 SER A N 1
ATOM 778 C CA . SER A 1 106 ? 0.07 15.133 3.484 1 97.31 106 SER A CA 1
ATOM 779 C C . SER A 1 106 ? 1.149 15.773 2.617 1 97.31 106 SER A C 1
ATOM 781 O O . SER A 1 106 ? 2.342 15.578 2.859 1 97.31 106 SER A O 1
ATOM 783 N N . PHE A 1 107 ? 0.684 16.609 1.597 1 96 107 PHE A N 1
ATOM 784 C CA . PHE A 1 107 ? 1.639 17.25 0.699 1 96 107 PHE A CA 1
ATOM 785 C C . PHE A 1 107 ? 2.148 18.547 1.295 1 96 107 PHE A C 1
ATOM 787 O O . PHE A 1 107 ? 3.08 19.156 0.765 1 96 107 PHE A O 1
ATOM 794 N N . HIS A 1 108 ? 1.558 19.016 2.391 1 95.19 108 HIS A N 1
ATOM 795 C CA . HIS A 1 108 ? 1.996 20.297 2.936 1 95.19 108 HIS A CA 1
ATOM 796 C C . HIS A 1 108 ? 3.506 20.328 3.15 1 95.19 108 HIS A C 1
ATOM 798 O O . HIS A 1 108 ? 4.082 19.344 3.615 1 95.19 108 HIS A O 1
ATOM 804 N N . GLY A 1 109 ? 4.066 21.453 2.891 1 95.44 109 GLY A N 1
ATOM 805 C CA . GLY A 1 109 ? 5.512 21.594 2.877 1 95.44 109 GLY A CA 1
ATOM 806 C C . GLY A 1 109 ? 6.156 21.25 4.207 1 95.44 109 GLY A C 1
ATOM 807 O O . GLY A 1 109 ? 7.191 20.578 4.246 1 95.44 109 GLY A O 1
ATOM 808 N N . ASP A 1 110 ? 5.57 21.672 5.277 1 95.94 110 ASP A N 1
ATOM 809 C CA . ASP A 1 110 ? 6.176 21.422 6.586 1 95.94 110 ASP A CA 1
ATOM 810 C C . ASP A 1 110 ? 6.098 19.953 6.961 1 95.94 110 ASP A C 1
ATOM 812 O O . ASP A 1 110 ? 6.723 19.516 7.93 1 95.94 110 ASP A O 1
ATOM 816 N N . HIS A 1 111 ? 5.398 19.109 6.152 1 97.62 111 HIS A N 1
ATOM 817 C CA . HIS A 1 111 ? 5.32 17.672 6.383 1 97.62 111 HIS A CA 1
ATOM 818 C C . HIS A 1 111 ? 6.141 16.906 5.352 1 97.62 111 HIS A C 1
ATOM 820 O O . HIS A 1 111 ? 6.383 15.711 5.512 1 97.62 111 HIS A O 1
ATOM 826 N N . SER A 1 112 ? 6.578 17.594 4.266 1 97.94 112 SER A N 1
ATOM 827 C CA . SER A 1 112 ? 7.082 16.766 3.17 1 97.94 112 SER A CA 1
ATOM 828 C C . SER A 1 112 ? 8.352 17.359 2.572 1 97.94 112 SER A C 1
ATOM 830 O O . SER A 1 112 ? 9.086 16.672 1.848 1 97.94 112 SER A O 1
ATOM 832 N N . TYR A 1 113 ? 8.742 18.641 2.818 1 97.75 113 TYR A N 1
ATOM 833 C CA . TYR A 1 113 ? 9.875 19.281 2.166 1 97.75 113 TYR A CA 1
ATOM 834 C C . TYR A 1 113 ? 11.188 18.625 2.57 1 97.75 113 TYR A C 1
ATOM 836 O O . TYR A 1 113 ? 12.133 18.562 1.778 1 97.75 113 TYR A O 1
ATOM 844 N N . GLY A 1 114 ? 11.273 18.094 3.754 1 98.25 114 GLY A N 1
ATOM 845 C CA . GLY A 1 114 ? 12.477 17.438 4.227 1 98.25 114 GLY A CA 1
ATOM 846 C C . GLY A 1 114 ? 12.844 16.203 3.406 1 98.25 114 GLY A C 1
ATOM 847 O O . GLY A 1 114 ? 13.961 15.703 3.502 1 98.25 114 GLY A O 1
ATOM 848 N N . ASN A 1 115 ? 11.883 15.727 2.619 1 98.5 115 ASN A N 1
ATOM 849 C CA . ASN A 1 115 ? 12.188 14.609 1.725 1 98.5 115 ASN A CA 1
ATOM 850 C C . ASN A 1 115 ? 13.398 14.906 0.849 1 98.5 115 ASN A C 1
ATOM 852 O O . ASN A 1 115 ? 14.133 13.992 0.47 1 98.5 115 ASN A O 1
ATOM 856 N N . PHE A 1 116 ? 13.602 16.188 0.581 1 98.12 116 PHE A N 1
ATOM 857 C CA . PHE A 1 116 ? 14.695 16.641 -0.274 1 98.12 116 PHE A CA 1
ATOM 858 C C . PHE A 1 116 ? 16.047 16.219 0.297 1 98.12 116 PHE A C 1
ATOM 860 O O . PHE A 1 116 ? 17 16.016 -0.45 1 98.12 116 PHE A O 1
ATOM 867 N N . TYR A 1 117 ? 16.156 15.961 1.543 1 98.19 117 TYR A N 1
ATOM 868 C CA . TYR A 1 117 ? 17.438 15.703 2.205 1 98.19 117 TYR A CA 1
ATOM 869 C C . TYR A 1 117 ? 17.625 14.211 2.463 1 98.19 117 TYR A C 1
ATOM 871 O O . TYR A 1 117 ? 18.625 13.797 3.037 1 98.19 117 TYR A O 1
ATOM 879 N N . LEU A 1 118 ? 16.656 13.367 2.057 1 98.19 118 LEU A N 1
ATOM 880 C CA . LEU A 1 118 ? 16.703 11.938 2.344 1 98.19 118 LEU A CA 1
ATOM 881 C C . LEU A 1 118 ? 17.609 11.219 1.347 1 98.19 118 LEU A C 1
ATOM 883 O O . LEU A 1 118 ? 17.594 11.523 0.152 1 98.19 118 LEU A O 1
ATOM 887 N N . PRO A 1 119 ? 18.406 10.297 1.826 1 95.31 119 PRO A N 1
ATOM 888 C CA . PRO A 1 119 ? 19.109 9.438 0.873 1 95.31 119 PRO A CA 1
ATOM 889 C C . PRO A 1 119 ? 18.172 8.547 0.064 1 95.31 119 PRO A C 1
ATOM 891 O O . PRO A 1 119 ? 17.047 8.297 0.49 1 95.31 119 PRO A O 1
ATOM 894 N N . ASP A 1 120 ? 18.688 7.984 -1.021 1 91.94 120 ASP A N 1
ATOM 895 C CA . ASP A 1 120 ? 17.875 7.227 -1.975 1 91.94 120 ASP A CA 1
ATOM 896 C C . ASP A 1 120 ? 17.422 5.898 -1.375 1 91.94 120 ASP A C 1
ATOM 898 O O . ASP A 1 120 ? 16.453 5.301 -1.841 1 91.94 120 ASP A O 1
ATOM 902 N N . GLU A 1 121 ? 18.109 5.469 -0.363 1 93.12 121 GLU A N 1
ATOM 903 C CA . GLU A 1 121 ? 17.828 4.164 0.229 1 93.12 121 GLU A CA 1
ATOM 904 C C . GLU A 1 121 ? 16.531 4.188 1.032 1 93.12 121 GLU A C 1
ATOM 906 O O . GLU A 1 121 ? 15.977 3.137 1.352 1 93.12 121 GLU A O 1
ATOM 911 N N . ILE A 1 122 ? 16.094 5.402 1.424 1 97.75 122 ILE A N 1
ATOM 912 C CA . ILE A 1 122 ? 14.859 5.535 2.193 1 97.75 122 ILE A CA 1
ATOM 913 C C . ILE A 1 122 ? 13.664 5.602 1.247 1 97.75 122 ILE A C 1
ATOM 915 O O . ILE A 1 122 ? 13.602 6.477 0.379 1 97.75 122 ILE A O 1
ATOM 919 N N . ASP A 1 123 ? 12.766 4.645 1.392 1 98.44 123 ASP A N 1
ATOM 920 C CA . ASP A 1 123 ? 11.547 4.672 0.59 1 98.44 123 ASP A CA 1
ATOM 921 C C . ASP A 1 123 ? 10.555 5.695 1.136 1 98.44 123 ASP A C 1
ATOM 923 O O . ASP A 1 123 ? 10.148 5.617 2.297 1 98.44 123 ASP A O 1
ATOM 927 N N . ILE A 1 124 ? 10.156 6.613 0.259 1 98.69 124 ILE A N 1
ATOM 928 C CA . ILE A 1 124 ? 9.148 7.605 0.623 1 98.69 124 ILE A CA 1
ATOM 929 C C . ILE A 1 124 ? 7.758 7.078 0.279 1 98.69 124 ILE A C 1
ATOM 931 O O . ILE A 1 124 ? 7.5 6.688 -0.861 1 98.69 124 ILE A O 1
ATOM 935 N N . ILE A 1 125 ? 6.867 7.039 1.273 1 98.88 125 ILE A N 1
ATOM 936 C CA . ILE A 1 125 ? 5.48 6.605 1.135 1 98.88 125 ILE A CA 1
ATOM 937 C C . ILE A 1 125 ? 4.555 7.816 1.209 1 98.88 125 ILE A C 1
ATOM 939 O O . ILE A 1 125 ? 4.613 8.594 2.166 1 98.88 125 ILE A O 1
ATOM 943 N N . GLN A 1 126 ? 3.721 7.996 0.166 1 98.56 126 GLN A N 1
ATOM 944 C CA . GLN A 1 126 ? 2.75 9.086 0.103 1 98.56 126 GLN A CA 1
ATOM 945 C C . GLN A 1 126 ? 1.421 8.602 -0.472 1 98.56 126 GLN A C 1
ATOM 947 O O . GLN A 1 126 ? 1.346 7.516 -1.051 1 98.56 126 GLN A O 1
ATOM 952 N N . HIS A 1 127 ? 0.41 9.406 -0.198 1 98.44 127 HIS A N 1
ATOM 953 C CA . HIS A 1 127 ? -0.798 9.266 -1.004 1 98.44 127 HIS A CA 1
ATOM 954 C C . HIS A 1 127 ? -0.55 9.695 -2.447 1 98.44 127 HIS A C 1
ATOM 956 O O . HIS A 1 127 ? 0.163 10.664 -2.697 1 98.44 127 HIS A O 1
ATOM 962 N N . ALA A 1 128 ? -1.194 9.039 -3.391 1 97.94 128 ALA A N 1
ATOM 963 C CA . ALA A 1 128 ? -1.048 9.367 -4.809 1 97.94 128 ALA A CA 1
ATOM 964 C C . ALA A 1 128 ? -1.426 10.82 -5.078 1 97.94 128 ALA A C 1
ATOM 966 O O . ALA A 1 128 ? -0.781 11.5 -5.883 1 97.94 128 ALA A O 1
ATOM 967 N N . ASN A 1 129 ? -2.455 11.344 -4.414 1 97.38 129 ASN A N 1
ATOM 968 C CA . ASN A 1 129 ? -2.873 12.734 -4.574 1 97.38 129 ASN A CA 1
ATOM 969 C C . ASN A 1 129 ? -1.802 13.703 -4.078 1 97.38 129 ASN A C 1
ATOM 971 O O . ASN A 1 129 ? -1.644 14.789 -4.629 1 97.38 129 ASN A O 1
ATOM 975 N N . ALA A 1 130 ? -1.141 13.344 -2.982 1 96.94 130 ALA A N 1
ATOM 976 C CA . ALA A 1 130 ? -0.062 14.188 -2.479 1 96.94 130 ALA A CA 1
ATOM 977 C C . ALA A 1 130 ? 1.064 14.305 -3.5 1 96.94 130 ALA A C 1
ATOM 979 O O . ALA A 1 130 ? 1.525 15.414 -3.799 1 96.94 130 ALA A O 1
ATOM 980 N N . LYS A 1 131 ? 1.466 13.172 -4.047 1 96.75 131 LYS A N 1
ATOM 981 C CA . LYS A 1 131 ? 2.496 13.203 -5.078 1 96.75 131 LYS A CA 1
ATOM 982 C C . LYS A 1 131 ? 2.07 14.07 -6.258 1 96.75 131 LYS A C 1
ATOM 984 O O . LYS A 1 131 ? 2.848 14.898 -6.738 1 96.75 131 LYS A O 1
ATOM 989 N N . ALA A 1 132 ? 0.869 13.852 -6.734 1 95.69 132 ALA A N 1
ATOM 990 C CA . ALA A 1 132 ? 0.364 14.594 -7.887 1 95.69 132 ALA A CA 1
ATOM 991 C C . ALA A 1 132 ? 0.362 16.094 -7.613 1 95.69 132 ALA A C 1
ATOM 993 O O . ALA A 1 132 ? 0.709 16.891 -8.492 1 95.69 132 ALA A O 1
ATOM 994 N N . TYR A 1 133 ? -0.054 16.469 -6.422 1 94.62 133 TYR A N 1
ATOM 995 C CA . TYR A 1 133 ? -0.088 17.875 -6.059 1 94.62 133 TYR A CA 1
ATOM 996 C C . TYR A 1 133 ? 1.314 18.469 -6.055 1 94.62 133 TYR A C 1
ATOM 998 O O . TYR A 1 133 ? 1.536 19.562 -6.59 1 94.62 133 TYR A O 1
ATOM 1006 N N . ILE A 1 134 ? 2.229 17.781 -5.43 1 93.75 134 ILE A N 1
ATOM 1007 C CA . ILE A 1 134 ? 3.607 18.266 -5.367 1 93.75 134 ILE A CA 1
ATOM 1008 C C . ILE A 1 134 ? 4.16 18.422 -6.777 1 93.75 134 ILE A C 1
ATOM 1010 O O . ILE A 1 134 ? 4.781 19.438 -7.094 1 93.75 134 ILE A O 1
ATOM 1014 N N . ASP A 1 135 ? 3.871 17.547 -7.664 1 90.69 135 ASP A N 1
ATOM 1015 C CA . ASP A 1 135 ? 4.348 17.578 -9.039 1 90.69 135 ASP A CA 1
ATOM 1016 C C . ASP A 1 135 ? 3.793 18.797 -9.781 1 90.69 135 ASP A C 1
ATOM 1018 O O . ASP A 1 135 ? 4.492 19.406 -10.586 1 90.69 135 ASP A O 1
ATOM 1022 N N . SER A 1 136 ? 2.596 19.203 -9.414 1 93.69 136 SER A N 1
ATOM 1023 C CA . SER A 1 136 ? 1.909 20.172 -10.25 1 93.69 136 SER A CA 1
ATOM 1024 C C . SER A 1 136 ? 1.915 21.562 -9.602 1 93.69 136 SER A C 1
ATOM 1026 O O . SER A 1 136 ? 1.681 22.562 -10.273 1 93.69 136 SER A O 1
ATOM 1028 N N . HIS A 1 137 ? 2.201 21.609 -8.25 1 93.12 137 HIS A N 1
ATOM 1029 C CA . HIS A 1 137 ? 1.976 22.891 -7.57 1 93.12 137 HIS A CA 1
ATOM 1030 C C . HIS A 1 137 ? 3.191 23.297 -6.742 1 93.12 137 HIS A C 1
ATOM 1032 O O . HIS A 1 137 ? 3.096 24.172 -5.883 1 93.12 137 HIS A O 1
ATOM 1038 N N . PHE A 1 138 ? 4.277 22.734 -6.969 1 93.44 138 PHE A N 1
ATOM 1039 C CA . PHE A 1 138 ? 5.43 22.891 -6.086 1 93.44 138 PHE A CA 1
ATOM 1040 C C . PHE A 1 138 ? 5.824 24.359 -5.973 1 93.44 138 PHE A C 1
ATOM 1042 O O . PHE A 1 138 ? 6.016 24.875 -4.867 1 93.44 138 PHE A O 1
ATOM 1049 N N . GLU A 1 139 ? 5.867 25.078 -7.059 1 92.31 139 GLU A N 1
ATOM 1050 C CA . GLU A 1 139 ? 6.293 26.484 -7.051 1 92.31 139 GLU A CA 1
ATOM 1051 C C . GLU A 1 139 ? 5.305 27.344 -6.281 1 92.31 139 GLU A C 1
ATOM 1053 O O . GLU A 1 139 ? 5.703 28.188 -5.465 1 92.31 139 GLU A O 1
ATOM 1058 N N . ALA A 1 140 ? 4.059 27.125 -6.535 1 90.88 140 ALA A N 1
ATOM 1059 C CA . ALA A 1 140 ? 3.029 27.891 -5.828 1 90.88 140 ALA A CA 1
ATOM 1060 C C . ALA A 1 140 ? 3.049 27.578 -4.336 1 90.88 140 ALA A C 1
ATOM 1062 O O . ALA A 1 140 ? 2.842 28.469 -3.508 1 90.88 140 ALA A O 1
ATOM 1063 N N . ASP A 1 141 ? 3.289 26.359 -4.012 1 91.06 141 ASP A N 1
ATOM 1064 C CA . ASP A 1 141 ? 3.311 25.938 -2.617 1 91.06 141 ASP A CA 1
ATOM 1065 C C . ASP A 1 141 ? 4.488 26.562 -1.871 1 91.06 141 ASP A C 1
ATOM 1067 O O . ASP A 1 141 ? 4.332 27.062 -0.754 1 91.06 141 ASP A O 1
ATOM 1071 N N . THR A 1 142 ? 5.672 26.562 -2.488 1 92.94 142 THR A N 1
ATOM 1072 C CA . THR A 1 142 ? 6.832 27.156 -1.831 1 92.94 142 THR A CA 1
ATOM 1073 C C . THR A 1 142 ? 6.645 28.656 -1.644 1 92.94 142 THR A C 1
ATOM 1075 O O . THR A 1 142 ? 7.027 29.219 -0.611 1 92.94 142 THR A O 1
ATOM 1078 N N . ALA A 1 143 ? 6.039 29.312 -2.602 1 91.06 143 ALA A N 1
ATOM 1079 C CA . ALA A 1 143 ? 5.746 30.75 -2.467 1 91.06 143 ALA A CA 1
ATOM 1080 C C . ALA A 1 143 ? 4.797 31 -1.304 1 91.06 143 ALA A C 1
ATOM 1082 O O . ALA A 1 143 ? 5.012 31.922 -0.506 1 91.06 143 ALA A O 1
ATOM 1083 N N . PHE A 1 144 ? 3.824 30.156 -1.243 1 87.19 144 PHE A N 1
ATOM 1084 C CA . PHE A 1 144 ? 2.859 30.25 -0.153 1 87.19 144 PHE A CA 1
ATOM 1085 C C . PHE A 1 144 ? 3.545 30.047 1.193 1 87.19 144 PHE A C 1
ATOM 1087 O O . PHE A 1 144 ? 3.295 30.797 2.139 1 87.19 144 PHE A O 1
ATOM 1094 N N . MET A 1 145 ? 4.375 29.094 1.242 1 90.62 145 MET A N 1
ATOM 1095 C CA . MET A 1 145 ? 5.062 28.781 2.488 1 90.62 145 MET A CA 1
ATOM 1096 C C . MET A 1 145 ? 6.016 29.906 2.891 1 90.62 145 MET A C 1
ATOM 1098 O O . MET A 1 145 ? 6.09 30.266 4.062 1 90.62 145 MET A O 1
ATOM 1102 N N . ILE A 1 146 ? 6.699 30.484 1.909 1 90.81 146 ILE A N 1
ATOM 1103 C CA . ILE A 1 146 ? 7.613 31.578 2.189 1 90.81 146 ILE A CA 1
ATOM 1104 C C . ILE A 1 146 ? 6.828 32.781 2.693 1 90.81 146 ILE A C 1
ATOM 1106 O O . ILE A 1 146 ? 7.25 33.469 3.637 1 90.81 146 ILE A O 1
ATOM 1110 N N . GLN A 1 147 ? 5.688 33 2.146 1 87.19 147 GLN A N 1
ATOM 1111 C CA . GLN A 1 147 ? 4.844 34.094 2.549 1 87.19 147 GLN A CA 1
ATOM 1112 C C . GLN A 1 147 ? 4.355 33.938 3.986 1 87.19 147 GLN A C 1
ATOM 1114 O O . GLN A 1 147 ? 4.293 34.906 4.742 1 87.19 147 GLN A O 1
ATOM 1119 N N . ASN A 1 148 ? 4.07 32.688 4.391 1 83.06 148 ASN A N 1
ATOM 1120 C CA . ASN A 1 148 ? 3.406 32.469 5.672 1 83.06 148 ASN A CA 1
ATOM 1121 C C . ASN A 1 148 ? 4.406 32.094 6.766 1 83.06 148 ASN A C 1
ATOM 1123 O O . ASN A 1 148 ? 4.137 32.281 7.949 1 83.06 148 ASN A O 1
ATOM 1127 N N . PHE A 1 149 ? 5.531 31.547 6.348 1 86.88 149 PHE A N 1
ATOM 1128 C CA . PHE A 1 149 ? 6.473 31.062 7.348 1 86.88 149 PHE A CA 1
ATOM 1129 C C . PHE A 1 149 ? 7.766 31.875 7.312 1 86.88 149 PHE A C 1
ATOM 1131 O O . PHE A 1 149 ? 8.648 31.672 8.156 1 86.88 149 PHE A O 1
ATOM 1138 N N . GLY A 1 150 ? 7.855 32.781 6.309 1 87.81 150 GLY A N 1
ATOM 1139 C CA . GLY A 1 150 ? 8.938 33.75 6.297 1 87.81 150 GLY A CA 1
ATOM 1140 C C . GLY A 1 150 ? 10.062 33.406 5.34 1 87.81 150 GLY A C 1
ATOM 1141 O O . GLY A 1 150 ? 10.305 32.219 5.082 1 87.81 150 GLY A O 1
ATOM 1142 N N . GLU A 1 151 ? 10.734 34.406 4.953 1 90.88 151 GLU A N 1
ATOM 1143 C CA . GLU A 1 151 ? 11.93 34.25 4.133 1 90.88 151 GLU A CA 1
ATOM 1144 C C . GLU A 1 151 ? 13.117 33.781 4.973 1 90.88 151 GLU A C 1
ATOM 1146 O O . GLU A 1 151 ? 13.164 34.031 6.18 1 90.88 151 GLU A O 1
ATOM 1151 N N . GLY A 1 152 ? 14.055 33.094 4.289 1 91.94 152 GLY A N 1
ATOM 1152 C CA . GLY A 1 152 ? 15.273 32.688 4.973 1 91.94 152 GLY A CA 1
ATOM 1153 C C . GLY A 1 152 ? 15.062 31.562 5.961 1 91.94 152 GLY A C 1
ATOM 1154 O O . GLY A 1 152 ? 15.781 31.453 6.953 1 91.94 152 GLY A O 1
ATOM 1155 N N . ARG A 1 153 ? 14.062 30.781 5.719 1 92.12 153 ARG A N 1
ATOM 1156 C CA . ARG A 1 153 ? 13.742 29.688 6.633 1 92.12 153 ARG A CA 1
ATOM 1157 C C . ARG A 1 153 ? 14.109 28.328 6.02 1 92.12 153 ARG A C 1
ATOM 1159 O O . ARG A 1 153 ? 13.68 27.281 6.516 1 92.12 153 ARG A O 1
ATOM 1166 N N . GLY A 1 154 ? 14.867 28.328 4.914 1 93.5 154 GLY A N 1
ATOM 1167 C CA . GLY A 1 154 ? 15.32 27.109 4.293 1 93.5 154 GLY A CA 1
ATOM 1168 C C . GLY A 1 154 ? 14.367 26.578 3.236 1 93.5 154 GLY A C 1
ATOM 1169 O O . GLY A 1 154 ? 14.625 25.531 2.623 1 93.5 154 GLY A O 1
ATOM 1170 N N . ILE A 1 155 ? 13.242 27.25 2.99 1 94.56 155 ILE A N 1
ATOM 1171 C CA . ILE A 1 155 ? 12.234 26.812 2.035 1 94.56 155 ILE A CA 1
ATOM 1172 C C . ILE A 1 155 ? 12.727 27.062 0.611 1 94.56 155 ILE A C 1
ATOM 1174 O O . ILE A 1 155 ? 12.445 26.281 -0.297 1 94.56 155 ILE A O 1
ATOM 1178 N N . GLU A 1 156 ? 13.531 28.078 0.425 1 94.06 156 GLU A N 1
ATOM 1179 C CA . GLU A 1 156 ? 14 28.547 -0.88 1 94.06 156 GLU A CA 1
ATOM 1180 C C . GLU A 1 156 ? 14.875 27.5 -1.553 1 94.06 156 GLU A C 1
ATOM 1182 O O . GLU A 1 156 ? 14.977 27.453 -2.781 1 94.06 156 GLU A O 1
ATOM 1187 N N . GLU A 1 157 ? 15.438 26.578 -0.777 1 94.5 157 GLU A N 1
ATOM 1188 C CA . GLU A 1 157 ? 16.391 25.609 -1.312 1 94.5 157 GLU A CA 1
ATOM 1189 C C . GLU A 1 157 ? 15.711 24.297 -1.679 1 94.5 157 GLU A C 1
ATOM 1191 O O . GLU A 1 157 ? 16.312 23.422 -2.307 1 94.5 157 GLU A O 1
ATOM 1196 N N . ILE A 1 158 ? 14.492 24.156 -1.347 1 95.94 158 ILE A N 1
ATOM 1197 C CA . ILE A 1 158 ? 13.797 22.875 -1.471 1 95.94 158 ILE A CA 1
ATOM 1198 C C . ILE A 1 158 ? 13.547 22.562 -2.943 1 95.94 158 ILE A C 1
ATOM 1200 O O . ILE A 1 158 ? 13.156 23.453 -3.715 1 95.94 158 ILE A O 1
ATOM 1204 N N . GLU A 1 159 ? 13.781 21.328 -3.348 1 95.12 159 GLU A N 1
ATOM 1205 C CA . GLU A 1 159 ? 13.375 20.797 -4.641 1 95.12 159 GLU A CA 1
ATOM 1206 C C . GLU A 1 159 ? 12.352 19.672 -4.473 1 95.12 159 GLU A C 1
ATOM 1208 O O . GLU A 1 159 ? 12.344 18.984 -3.451 1 95.12 159 GLU A O 1
ATOM 1213 N N . PRO A 1 160 ? 11.5 19.547 -5.469 1 94.31 160 PRO A N 1
ATOM 1214 C CA . PRO A 1 160 ? 10.508 18.469 -5.359 1 94.31 160 PRO A CA 1
ATOM 1215 C C . PRO A 1 160 ? 11.133 17.078 -5.324 1 94.31 160 PRO A C 1
ATOM 1217 O O . PRO A 1 160 ? 12.133 16.828 -6.008 1 94.31 160 PRO A O 1
ATOM 1220 N N . THR A 1 161 ? 10.664 16.281 -4.469 1 94.62 161 THR A N 1
ATOM 1221 C CA . THR A 1 161 ? 11.117 14.906 -4.324 1 94.62 161 THR A CA 1
ATOM 1222 C C . THR A 1 161 ? 9.969 13.93 -4.551 1 94.62 161 THR A C 1
ATOM 1224 O O . THR A 1 161 ? 8.906 14.062 -3.938 1 94.62 161 THR A O 1
ATOM 1227 N N . ASP A 1 162 ? 10.188 12.906 -5.383 1 91.56 162 ASP A N 1
ATOM 1228 C CA . ASP A 1 162 ? 9.156 11.93 -5.719 1 91.56 162 ASP A CA 1
ATOM 1229 C C . ASP A 1 162 ? 9.031 10.867 -4.629 1 91.56 162 ASP A C 1
ATOM 1231 O O . ASP A 1 162 ? 10.031 10.438 -4.059 1 91.56 162 ASP A O 1
ATOM 1235 N N . ALA A 1 163 ? 7.805 10.508 -4.418 1 97.69 163 ALA A N 1
ATOM 1236 C CA . ALA A 1 163 ? 7.562 9.352 -3.557 1 97.69 163 ALA A CA 1
ATOM 1237 C C . ALA A 1 163 ? 7.832 8.047 -4.301 1 97.69 163 ALA A C 1
ATOM 1239 O O . ALA A 1 163 ? 7.797 8.008 -5.531 1 97.69 163 ALA A O 1
ATOM 1240 N N . ASP A 1 164 ? 8.125 7 -3.568 1 98.31 164 ASP A N 1
ATOM 1241 C CA . ASP A 1 164 ? 8.453 5.691 -4.121 1 98.31 164 ASP A CA 1
ATOM 1242 C C . ASP A 1 164 ? 7.234 4.77 -4.094 1 98.31 164 ASP A C 1
ATOM 1244 O O . ASP A 1 164 ? 7.008 4 -5.035 1 98.31 164 ASP A O 1
ATOM 1248 N N . ILE A 1 165 ? 6.512 4.805 -3.035 1 98.75 165 ILE A N 1
ATOM 1249 C CA . ILE A 1 165 ? 5.336 3.965 -2.812 1 98.75 165 ILE A CA 1
ATOM 1250 C C . ILE A 1 165 ? 4.102 4.844 -2.629 1 98.75 165 ILE A C 1
ATOM 1252 O O . ILE A 1 165 ? 4.09 5.738 -1.781 1 98.75 165 ILE A O 1
ATOM 1256 N N . LEU A 1 166 ? 3.072 4.562 -3.393 1 98.69 166 LEU A N 1
ATOM 1257 C CA . LEU A 1 166 ? 1.877 5.398 -3.395 1 98.69 166 LEU A CA 1
ATOM 1258 C C . LEU A 1 166 ? 0.66 4.605 -2.928 1 98.69 166 LEU A C 1
ATOM 1260 O O . LEU A 1 166 ? 0.443 3.475 -3.371 1 98.69 166 LEU A O 1
ATOM 1264 N N . ILE A 1 167 ? -0.059 5.215 -2.051 1 98.25 167 ILE A N 1
ATOM 1265 C CA . ILE A 1 167 ? -1.354 4.703 -1.615 1 98.25 167 ILE A CA 1
ATOM 1266 C C . ILE A 1 167 ? -2.473 5.441 -2.342 1 98.25 167 ILE A C 1
ATOM 1268 O O . ILE A 1 167 ? -2.465 6.672 -2.42 1 98.25 167 ILE A O 1
ATOM 1272 N N . GLY A 1 168 ? -3.424 4.715 -2.887 1 96.69 168 GLY A N 1
ATOM 1273 C CA . GLY A 1 168 ? -4.543 5.328 -3.592 1 96.69 168 GLY A CA 1
ATOM 1274 C C . GLY A 1 168 ? -5.711 5.66 -2.682 1 96.69 168 GLY A C 1
ATOM 1275 O O . GLY A 1 168 ? -5.637 5.457 -1.468 1 96.69 168 GLY A O 1
ATOM 1276 N N . GLU A 1 169 ? -6.809 6.199 -3.338 1 96 169 GLU A N 1
ATOM 1277 C CA . GLU A 1 169 ? -8.008 6.578 -2.598 1 96 169 GLU A CA 1
ATOM 1278 C C . GLU A 1 169 ? -8.586 5.391 -1.837 1 96 169 GLU A C 1
ATOM 1280 O O . GLU A 1 169 ? -8.773 4.312 -2.406 1 96 169 GLU A O 1
ATOM 1285 N N . GLY A 1 170 ? -8.82 5.66 -0.569 1 95.44 170 GLY A N 1
ATOM 1286 C CA . GLY A 1 170 ? -9.391 4.621 0.278 1 95.44 170 GLY A CA 1
ATOM 1287 C C . GLY A 1 170 ? -8.422 3.486 0.558 1 95.44 170 GLY A C 1
ATOM 1288 O O . GLY A 1 170 ? -8.789 2.496 1.194 1 95.44 170 GLY A O 1
ATOM 1289 N N . GLY A 1 171 ? -7.184 3.613 0.146 1 96.25 171 GLY A N 1
ATOM 1290 C CA . GLY A 1 171 ? -6.207 2.541 0.263 1 96.25 171 GLY A CA 1
ATOM 1291 C C . GLY A 1 171 ? -5.523 2.504 1.615 1 96.25 171 GLY A C 1
ATOM 1292 O O . GLY A 1 171 ? -5.738 3.383 2.453 1 96.25 171 GLY A O 1
ATOM 1293 N N . SER A 1 172 ? -4.77 1.392 1.814 1 97 172 SER A N 1
ATOM 1294 C CA . SER A 1 172 ? -3.959 1.209 3.014 1 97 172 SER A CA 1
ATOM 1295 C C . SER A 1 172 ? -2.807 0.243 2.762 1 97 172 SER A C 1
ATOM 1297 O O . SER A 1 172 ? -2.814 -0.496 1.774 1 97 172 SER A O 1
ATOM 1299 N N . LEU A 1 173 ? -1.771 0.328 3.59 1 97.19 173 LEU A N 1
ATOM 1300 C CA . LEU A 1 173 ? -0.721 -0.681 3.656 1 97.19 173 LEU A CA 1
ATOM 1301 C C . LEU A 1 173 ? -0.16 -0.788 5.07 1 97.19 173 LEU A C 1
ATOM 1303 O O . LEU A 1 173 ? -0.41 0.081 5.91 1 97.19 173 LEU A O 1
ATOM 1307 N N . THR A 1 174 ? 0.396 -1.943 5.316 1 98.69 174 THR A N 1
ATOM 1308 C CA . THR A 1 174 ? 1.091 -2.191 6.574 1 98.69 174 THR A CA 1
ATOM 1309 C C . THR A 1 174 ? 2.584 -2.398 6.336 1 98.69 174 THR A C 1
ATOM 1311 O O . THR A 1 174 ? 2.977 -3.135 5.43 1 98.69 174 THR A O 1
ATOM 1314 N N . VAL A 1 175 ? 3.383 -1.688 7.062 1 98.81 175 VAL A N 1
ATOM 1315 C CA . VAL A 1 175 ? 4.824 -1.91 7.059 1 98.81 175 VAL A CA 1
ATOM 1316 C C . VAL A 1 175 ? 5.223 -2.734 8.281 1 98.81 175 VAL A C 1
ATOM 1318 O O . VAL A 1 175 ? 4.953 -2.338 9.422 1 98.81 175 VAL A O 1
ATOM 1321 N N . ASP A 1 176 ? 5.805 -3.916 8.07 1 98.25 176 ASP A N 1
ATOM 1322 C CA . ASP A 1 176 ? 6.34 -4.746 9.141 1 98.25 176 ASP A CA 1
ATOM 1323 C C . ASP A 1 176 ? 7.816 -4.449 9.383 1 98.25 176 ASP A C 1
ATOM 1325 O O . ASP A 1 176 ? 8.672 -4.809 8.578 1 98.25 176 ASP A O 1
ATOM 1329 N N . LEU A 1 177 ? 8.148 -3.816 10.477 1 98.31 177 LEU A N 1
ATOM 1330 C CA . LEU A 1 177 ? 9.508 -3.398 10.797 1 98.31 177 LEU A CA 1
ATOM 1331 C C . LEU A 1 177 ? 10.227 -4.465 11.617 1 98.31 177 LEU A C 1
ATOM 1333 O O . LEU A 1 177 ? 11.297 -4.211 12.164 1 98.31 177 LEU A O 1
ATOM 1337 N N . GLY A 1 178 ? 9.68 -5.664 11.727 1 96.88 178 GLY A N 1
ATOM 1338 C CA . GLY A 1 178 ? 10.203 -6.691 12.617 1 96.88 178 GLY A CA 1
ATOM 1339 C C . GLY A 1 178 ? 9.789 -6.496 14.062 1 96.88 178 GLY A C 1
ATOM 1340 O O . GLY A 1 178 ? 10.398 -5.703 14.781 1 96.88 178 GLY A O 1
ATOM 1341 N N . GLY A 1 179 ? 8.812 -7.184 14.547 1 96.62 179 GLY A N 1
ATOM 1342 C CA . GLY A 1 179 ? 8.336 -7.098 15.914 1 96.62 179 GLY A CA 1
ATOM 1343 C C . GLY A 1 179 ? 7.289 -6.02 16.125 1 96.62 179 GLY A C 1
ATOM 1344 O O . GLY A 1 179 ? 6.598 -6.004 17.141 1 96.62 179 GLY A O 1
ATOM 1345 N N . ILE A 1 180 ? 7.203 -5.094 15.195 1 98.25 180 ILE A N 1
ATOM 1346 C CA . ILE A 1 180 ? 6.223 -4.02 15.289 1 98.25 180 ILE A CA 1
ATOM 1347 C C . ILE A 1 180 ? 5.734 -3.637 13.898 1 98.25 180 ILE A C 1
ATOM 1349 O O . ILE A 1 180 ? 6.527 -3.559 12.953 1 98.25 180 ILE A O 1
ATOM 1353 N N . ALA A 1 181 ? 4.441 -3.477 13.75 1 98.5 181 ALA A N 1
ATOM 1354 C CA . ALA A 1 181 ? 3.826 -3.139 12.469 1 98.5 181 ALA A CA 1
ATOM 1355 C C . ALA A 1 181 ? 3.236 -1.731 12.5 1 98.5 181 ALA A C 1
ATOM 1357 O O . ALA A 1 181 ? 2.693 -1.3 13.523 1 98.5 181 ALA A O 1
ATOM 1358 N N . VAL A 1 182 ? 3.365 -1.043 11.383 1 98.94 182 VAL A N 1
ATOM 1359 C CA . VAL A 1 182 ? 2.797 0.289 11.211 1 98.94 182 VAL A CA 1
ATOM 1360 C C . VAL A 1 182 ? 1.73 0.256 10.117 1 98.94 182 VAL A C 1
ATOM 1362 O O . VAL A 1 182 ? 1.999 -0.176 8.992 1 98.94 182 VAL A O 1
ATOM 1365 N N . ASP A 1 183 ? 0.535 0.699 10.5 1 98.81 183 ASP A N 1
ATOM 1366 C CA . ASP A 1 183 ? -0.557 0.785 9.531 1 98.81 183 ASP A CA 1
ATOM 1367 C C . ASP A 1 183 ? -0.686 2.201 8.977 1 98.81 183 ASP A C 1
ATOM 1369 O O . ASP A 1 183 ? -0.692 3.174 9.727 1 98.81 183 ASP A O 1
ATOM 1373 N N . ILE A 1 184 ? -0.733 2.326 7.645 1 98.88 184 ILE A N 1
ATOM 1374 C CA . ILE A 1 184 ? -0.903 3.594 6.941 1 98.88 184 ILE A CA 1
ATOM 1375 C C . ILE A 1 184 ? -2.182 3.557 6.109 1 98.88 184 ILE A C 1
ATOM 1377 O O . ILE A 1 184 ? -2.357 2.672 5.27 1 98.88 184 ILE A O 1
ATOM 1381 N N . ARG A 1 185 ? -3.07 4.574 6.355 1 98.06 185 ARG A N 1
ATOM 1382 C CA . ARG A 1 185 ? -4.391 4.422 5.754 1 98.06 185 ARG A CA 1
ATOM 1383 C C . ARG A 1 185 ? -4.949 5.766 5.305 1 98.06 185 ARG A C 1
ATOM 1385 O O . ARG A 1 185 ? -4.781 6.777 5.996 1 98.06 185 ARG A O 1
ATOM 1392 N N . ASP A 1 186 ? -5.621 5.73 4.168 1 98.19 186 ASP A N 1
ATOM 1393 C CA . ASP A 1 186 ? -6.48 6.82 3.719 1 98.19 186 ASP A CA 1
ATOM 1394 C C . ASP A 1 186 ? -7.914 6.625 4.203 1 98.19 186 ASP A C 1
ATOM 1396 O O . ASP A 1 186 ? -8.594 5.676 3.795 1 98.19 186 ASP A O 1
ATOM 1400 N N . TYR A 1 187 ? -8.438 7.555 5 1 98 187 TYR A N 1
ATOM 1401 C CA . TYR A 1 187 ? -9.812 7.484 5.477 1 98 187 TYR A CA 1
ATOM 1402 C C . TYR A 1 187 ? -10.719 8.406 4.672 1 98 187 TYR A C 1
ATOM 1404 O O . TYR A 1 187 ? -11.93 8.445 4.891 1 98 187 TYR A O 1
ATOM 1412 N N . GLY A 1 188 ? -10.141 9.133 3.732 1 97.38 188 GLY A N 1
ATOM 1413 C CA . GLY A 1 188 ? -10.875 10.117 2.951 1 97.38 188 GLY A CA 1
ATOM 1414 C C . GLY A 1 188 ? -10.297 11.516 3.057 1 97.38 188 GLY A C 1
ATOM 1415 O O . GLY A 1 188 ? -9.25 11.711 3.674 1 97.38 188 GLY A O 1
ATOM 1416 N N . PHE A 1 189 ? -11.008 12.43 2.451 1 97.62 189 PHE A N 1
ATOM 1417 C CA . PHE A 1 189 ? -10.57 13.82 2.48 1 97.62 189 PHE A CA 1
ATOM 1418 C C . PHE A 1 189 ? -10.617 14.375 3.9 1 97.62 189 PHE A C 1
ATOM 1420 O O . PHE A 1 189 ? -11.648 14.297 4.566 1 97.62 189 PHE A O 1
ATOM 1427 N N . ALA A 1 190 ? -9.539 14.914 4.344 1 96.44 190 ALA A N 1
ATOM 1428 C CA . ALA A 1 190 ? -9.5 15.547 5.664 1 96.44 190 ALA A CA 1
ATOM 1429 C C . ALA A 1 190 ? -9.008 16.984 5.566 1 96.44 190 ALA A C 1
ATOM 1431 O O . ALA A 1 190 ? -9.766 17.922 5.824 1 96.44 190 ALA A O 1
ATOM 1432 N N . GLN A 1 191 ? -7.785 17.219 5.047 1 95.81 191 GLN A N 1
ATOM 1433 C CA . GLN A 1 191 ? -7.34 18.578 4.801 1 95.81 191 GLN A CA 1
ATOM 1434 C C . GLN A 1 191 ? -6.887 18.766 3.354 1 95.81 191 GLN A C 1
ATOM 1436 O O . GLN A 1 191 ? -7.09 19.828 2.76 1 95.81 191 GLN A O 1
ATOM 1441 N N . THR A 1 192 ? -6.242 17.844 2.652 1 92.62 192 THR A N 1
ATOM 1442 C CA . THR A 1 192 ? -5.605 18.016 1.353 1 92.62 192 THR A CA 1
ATOM 1443 C C . THR A 1 192 ? -6.168 17.016 0.337 1 92.62 192 THR A C 1
ATOM 1445 O O . THR A 1 192 ? -5.824 17.078 -0.847 1 92.62 192 THR A O 1
ATOM 1448 N N . GLY A 1 193 ? -6.84 16.062 0.595 1 92.06 193 GLY A N 1
ATOM 1449 C CA . GLY A 1 193 ? -7.273 14.992 -0.29 1 92.06 193 GLY A CA 1
ATOM 1450 C C . GLY A 1 193 ? -6.277 13.852 -0.385 1 92.06 193 GLY A C 1
ATOM 1451 O O . GLY A 1 193 ? -6.512 12.875 -1.098 1 92.06 193 GLY A O 1
ATOM 1452 N N . GLY A 1 194 ? -5.254 13.922 0.178 1 96.5 194 GLY A N 1
ATOM 1453 C CA . GLY A 1 194 ? -4.234 12.891 0.264 1 96.5 194 GLY A CA 1
ATOM 1454 C C . GLY A 1 194 ? -3.727 12.664 1.676 1 96.5 194 GLY A C 1
ATOM 1455 O O . GLY A 1 194 ? -2.539 12.406 1.879 1 96.5 194 GLY A O 1
ATOM 1456 N N . ASP A 1 195 ? -4.582 12.805 2.607 1 98.19 195 ASP A N 1
ATOM 1457 C CA . ASP A 1 195 ? -4.215 12.664 4.016 1 98.19 195 ASP A CA 1
ATOM 1458 C C . ASP A 1 195 ? -4.066 11.195 4.402 1 98.19 195 ASP A C 1
ATOM 1460 O O . ASP A 1 195 ? -4.957 10.391 4.133 1 98.19 195 ASP A O 1
ATOM 1464 N N . LEU A 1 196 ? -2.939 10.898 4.93 1 98.75 196 LEU A N 1
ATOM 1465 C CA . LEU A 1 196 ? -2.707 9.555 5.445 1 98.75 196 LEU A CA 1
ATOM 1466 C C . LEU A 1 196 ? -2.646 9.562 6.969 1 98.75 196 LEU A C 1
ATOM 1468 O O . LEU A 1 196 ? -2.02 10.438 7.566 1 98.75 196 LEU A O 1
ATOM 1472 N N . PHE A 1 197 ? -3.383 8.641 7.582 1 98.88 197 PHE A N 1
ATOM 1473 C CA . PHE A 1 197 ? -3.311 8.383 9.016 1 98.88 197 PHE A CA 1
ATOM 1474 C C . PHE A 1 197 ? -2.395 7.203 9.305 1 98.88 197 PHE A C 1
ATOM 1476 O O . PHE A 1 197 ? -2.479 6.164 8.641 1 98.88 197 PHE A O 1
ATOM 1483 N N . VAL A 1 198 ? -1.465 7.383 10.242 1 98.94 198 VAL A N 1
ATOM 1484 C CA . VAL A 1 198 ? -0.456 6.375 10.547 1 98.94 198 VAL A CA 1
ATOM 1485 C C . VAL A 1 198 ? -0.663 5.852 11.969 1 98.94 198 VAL A C 1
ATOM 1487 O O . VAL A 1 198 ? -0.726 6.633 12.922 1 98.94 198 VAL A O 1
ATOM 1490 N N . SER A 1 199 ? -0.805 4.543 12.133 1 98.81 199 SER A N 1
ATOM 1491 C CA . SER A 1 199 ? -1.057 4.008 13.469 1 98.81 199 SER A CA 1
ATOM 1492 C C . SER A 1 199 ? -0.134 2.834 13.773 1 98.81 199 SER A C 1
ATOM 1494 O O . SER A 1 199 ? 0.363 2.174 12.859 1 98.81 199 SER A O 1
ATOM 1496 N N . VAL A 1 200 ? 0.199 2.691 14.977 1 98.88 200 VAL A N 1
ATOM 1497 C CA . VAL A 1 200 ? 0.826 1.504 15.547 1 98.88 200 VAL A CA 1
ATOM 1498 C C . VAL A 1 200 ? -0.162 0.789 16.469 1 98.88 200 VAL A C 1
ATOM 1500 O O . VAL A 1 200 ? -0.267 1.117 17.656 1 98.88 200 VAL A O 1
ATOM 1503 N N . PRO A 1 201 ? -0.811 -0.212 15.938 1 98.19 201 PRO A N 1
ATOM 1504 C CA . PRO A 1 201 ? -1.896 -0.831 16.703 1 98.19 201 PRO A CA 1
ATOM 1505 C C . PRO A 1 201 ? -1.421 -1.43 18.016 1 98.19 201 PRO A C 1
ATOM 1507 O O . PRO A 1 201 ? -2.076 -1.257 19.047 1 98.19 201 PRO A O 1
ATOM 1510 N N . SER A 1 202 ? -0.287 -2.068 18.047 1 98.12 202 SER A N 1
ATOM 1511 C CA . SER A 1 202 ? 0.193 -2.734 19.25 1 98.12 202 SER A CA 1
ATOM 1512 C C . SER A 1 202 ? 0.462 -1.73 20.359 1 98.12 202 SER A C 1
ATOM 1514 O O . SER A 1 202 ? 0.41 -2.078 21.547 1 98.12 202 SER A O 1
ATOM 1516 N N . ALA A 1 203 ? 0.722 -0.502 20 1 98.62 203 ALA A N 1
ATOM 1517 C CA . ALA A 1 203 ? 1.016 0.55 20.969 1 98.62 203 ALA A CA 1
ATOM 1518 C C . ALA A 1 203 ? -0.193 1.46 21.172 1 98.62 203 ALA A C 1
ATOM 1520 O O . ALA A 1 203 ? -0.171 2.348 22.031 1 98.62 203 ALA A O 1
ATOM 1521 N N . ASN A 1 204 ? -1.217 1.315 20.406 1 98.69 204 ASN A N 1
ATOM 1522 C CA . ASN A 1 204 ? -2.424 2.135 20.406 1 98.69 204 ASN A CA 1
ATOM 1523 C C . ASN A 1 204 ? -2.1 3.613 20.234 1 98.69 204 ASN A C 1
ATOM 1525 O O . ASN A 1 204 ? -2.539 4.453 21.016 1 98.69 204 ASN A O 1
ATOM 1529 N N . VAL A 1 205 ? -1.319 3.912 19.219 1 98.94 205 VAL A N 1
ATOM 1530 C CA . VAL A 1 205 ? -0.903 5.27 18.875 1 98.94 205 VAL A CA 1
ATOM 1531 C C . VAL A 1 205 ? -1.345 5.605 17.453 1 98.94 205 VAL A C 1
ATOM 1533 O O . VAL A 1 205 ? -1.253 4.77 16.562 1 98.94 205 VAL A O 1
ATOM 1536 N N . LEU A 1 206 ? -1.818 6.855 17.25 1 98.94 206 LEU A N 1
ATOM 1537 C CA . LEU A 1 206 ? -2.262 7.34 15.945 1 98.94 206 LEU A CA 1
ATOM 1538 C C . LEU A 1 206 ? -1.658 8.703 15.641 1 98.94 206 LEU A C 1
ATOM 1540 O O . LEU A 1 206 ? -1.806 9.641 16.422 1 98.94 206 LEU A O 1
ATOM 1544 N N . TRP A 1 207 ? -0.911 8.805 14.555 1 98.94 207 TRP A N 1
ATOM 1545 C CA . TRP A 1 207 ? -0.566 10.094 13.969 1 98.94 207 TRP A CA 1
ATOM 1546 C C . TRP A 1 207 ? -1.627 10.539 12.969 1 98.94 207 TRP A C 1
ATOM 1548 O O . TRP A 1 207 ? -1.974 9.789 12.047 1 98.94 207 TRP A O 1
ATOM 1558 N N . THR A 1 208 ? -2.051 11.789 13.039 1 98.81 208 THR A N 1
ATOM 1559 C CA . THR A 1 208 ? -3.178 12.234 12.227 1 98.81 208 THR A CA 1
ATOM 1560 C C . THR A 1 208 ? -2.709 13.164 11.109 1 98.81 208 THR A C 1
ATOM 1562 O O . THR A 1 208 ? -3.428 13.383 10.133 1 98.81 208 THR A O 1
ATOM 1565 N N . GLY A 1 209 ? -1.564 13.688 11.266 1 98.31 209 GLY A N 1
ATOM 1566 C CA . GLY A 1 209 ? -1.271 14.828 10.406 1 98.31 209 GLY A CA 1
ATOM 1567 C C . GLY A 1 209 ? -2.172 16.016 10.68 1 98.31 209 GLY A C 1
ATOM 1568 O O . GLY A 1 209 ? -2.592 16.25 11.812 1 98.31 209 GLY A O 1
ATOM 1569 N N . ASN A 1 210 ? -2.422 16.781 9.703 1 97.81 210 ASN A N 1
ATOM 1570 C CA . ASN A 1 210 ? -3.031 18.109 9.867 1 97.81 210 ASN A CA 1
ATOM 1571 C C . ASN A 1 210 ? -4.543 18 10.047 1 97.81 210 ASN A C 1
ATOM 1573 O O . ASN A 1 210 ? -5.191 18.969 10.43 1 97.81 210 ASN A O 1
ATOM 1577 N N . PRO A 1 211 ? -5.184 16.891 9.742 1 97.69 211 PRO A N 1
ATOM 1578 C CA . PRO A 1 211 ? -6.625 16.828 10.008 1 97.69 211 PRO A CA 1
ATOM 1579 C C . PRO A 1 211 ? -6.973 17.188 11.453 1 97.69 211 PRO A C 1
ATOM 1581 O O . PRO A 1 211 ? -8.047 17.734 11.711 1 97.69 211 PRO A O 1
ATOM 1584 N N . VAL A 1 212 ? -6.141 16.812 12.312 1 98.31 212 VAL A N 1
ATOM 1585 C CA . VAL A 1 212 ? -6.152 17.312 13.68 1 98.31 212 VAL A CA 1
ATOM 1586 C C . VAL A 1 212 ? -4.926 18.203 13.914 1 98.31 212 VAL A C 1
ATOM 1588 O O . VAL A 1 212 ? -3.809 17.688 14.055 1 98.31 212 VAL A O 1
ATOM 1591 N N . ILE A 1 213 ? -5.18 19.469 14.008 1 97.94 213 ILE A N 1
ATOM 1592 C CA . ILE A 1 213 ? -4.074 20.406 14.086 1 97.94 213 ILE A CA 1
ATOM 1593 C C . ILE A 1 213 ? -3.371 20.266 15.438 1 97.94 213 ILE A C 1
ATOM 1595 O O . ILE A 1 213 ? -2.164 20.016 15.492 1 97.94 213 ILE A O 1
ATOM 1599 N N . ALA A 1 214 ? -4.043 20.453 16.5 1 97.88 214 ALA A N 1
ATOM 1600 C CA . ALA A 1 214 ? -3.641 20.422 17.891 1 97.88 214 ALA A CA 1
ATOM 1601 C C . ALA A 1 214 ? -4.852 20.266 18.812 1 97.88 214 ALA A C 1
ATOM 1603 O O . ALA A 1 214 ? -5.996 20.344 18.359 1 97.88 214 ALA A O 1
ATOM 1604 N N . PRO A 1 215 ? -4.652 19.922 20.062 1 97.62 215 PRO A N 1
ATOM 1605 C CA . PRO A 1 215 ? -5.801 19.922 20.969 1 97.62 215 PRO A CA 1
ATOM 1606 C C . PRO A 1 215 ? -6.469 21.281 21.062 1 97.62 215 PRO A C 1
ATOM 1608 O O . PRO A 1 215 ? -5.883 22.297 20.672 1 97.62 215 PRO A O 1
ATOM 1611 N N . ALA A 1 216 ? -7.711 21.25 21.578 1 97.69 216 ALA A N 1
ATOM 1612 C CA . ALA A 1 216 ? -8.383 22.516 21.859 1 97.69 216 ALA A CA 1
ATOM 1613 C C . ALA A 1 216 ? -7.445 23.5 22.547 1 97.69 216 ALA A C 1
ATOM 1615 O O . ALA A 1 216 ? -6.652 23.109 23.406 1 97.69 216 ALA A O 1
ATOM 1616 N N . PRO A 1 217 ? -7.414 24.734 22.109 1 98.12 217 PRO A N 1
ATOM 1617 C CA . PRO A 1 217 ? -8.484 25.375 21.344 1 98.12 217 PRO A CA 1
ATOM 1618 C C . PRO A 1 217 ? -8.141 25.5 19.859 1 98.12 217 PRO A C 1
ATOM 1620 O O . PRO A 1 217 ? -8.75 26.297 19.141 1 98.12 217 PRO A O 1
ATOM 1623 N N . ALA A 1 218 ? -7.129 24.781 19.375 1 98 218 ALA A N 1
ATOM 1624 C CA . ALA A 1 218 ? -6.805 24.828 17.953 1 98 218 ALA A CA 1
ATOM 1625 C C . ALA A 1 218 ? -7.984 24.359 17.094 1 98 218 ALA A C 1
ATOM 1627 O O . ALA A 1 218 ? -8.789 23.531 17.531 1 98 218 ALA A O 1
ATOM 1628 N N . LEU A 1 219 ? -8.094 24.922 15.898 1 98 219 LEU A N 1
ATOM 1629 C CA . LEU A 1 219 ? -9.195 24.609 14.992 1 98 219 LEU A CA 1
ATOM 1630 C C . LEU A 1 219 ? -8.68 23.906 13.734 1 98 219 LEU A C 1
ATOM 1632 O O . LEU A 1 219 ? -7.551 24.156 13.297 1 98 219 LEU A O 1
ATOM 1636 N N . PRO A 1 220 ? -9.578 23.016 13.133 1 97.62 220 PRO A N 1
ATOM 1637 C CA . PRO A 1 220 ? -9.258 22.562 11.781 1 97.62 220 PRO A CA 1
ATOM 1638 C C . PRO A 1 220 ? -9.211 23.688 10.766 1 97.62 220 PRO A C 1
ATOM 1640 O O . PRO A 1 220 ? -9.984 24.656 10.875 1 97.62 220 PRO A O 1
ATOM 1643 N N . TRP A 1 221 ? -8.305 23.562 9.828 1 96.25 221 TRP A N 1
ATOM 1644 C CA . TRP A 1 221 ? -8.188 24.531 8.742 1 96.25 221 TRP A CA 1
ATOM 1645 C C . TRP A 1 221 ? -8.781 23.984 7.453 1 96.25 221 TRP A C 1
ATOM 1647 O O . TRP A 1 221 ? -8.266 23.016 6.891 1 96.25 221 TRP A O 1
ATOM 1657 N N . LEU A 1 222 ? -9.789 24.625 6.961 1 96.81 222 LEU A N 1
ATOM 1658 C CA . LEU A 1 222 ? -10.43 24.188 5.727 1 96.81 222 LEU A CA 1
ATOM 1659 C C . LEU A 1 222 ? -9.789 24.844 4.516 1 96.81 222 LEU A C 1
ATOM 1661 O O . LEU A 1 222 ? -10.469 25.5 3.719 1 96.81 222 LEU A O 1
ATOM 1665 N N . LEU A 1 223 ? -8.547 24.578 4.348 1 90.12 223 LEU A N 1
ATOM 1666 C CA . LEU A 1 223 ? -7.742 25.203 3.309 1 90.12 223 LEU A CA 1
ATOM 1667 C C . LEU A 1 223 ? -8.266 24.844 1.922 1 90.12 223 LEU A C 1
ATOM 1669 O O . LEU A 1 223 ? -8.25 25.672 1.012 1 90.12 223 LEU A O 1
ATOM 1673 N N . ASP A 1 224 ? -8.789 23.609 1.737 1 89.62 224 ASP A N 1
ATOM 1674 C CA . ASP A 1 224 ? -9.273 23.188 0.429 1 89.62 224 ASP A CA 1
ATOM 1675 C C . ASP A 1 224 ? -10.805 23.25 0.367 1 89.62 224 ASP A C 1
ATOM 1677 O O . ASP A 1 224 ? -11.398 22.875 -0.642 1 89.62 224 ASP A O 1
ATOM 1681 N N . GLY A 1 225 ? -11.492 23.609 1.449 1 87.44 225 GLY A N 1
ATOM 1682 C CA . GLY A 1 225 ? -12.883 24.047 1.42 1 87.44 225 GLY A CA 1
ATOM 1683 C C . GLY A 1 225 ? -13.875 22.906 1.566 1 87.44 225 GLY A C 1
ATOM 1684 O O . GLY A 1 225 ? -15.055 23.062 1.269 1 87.44 225 GLY A O 1
ATOM 1685 N N . HIS A 1 226 ? -13.477 21.734 1.992 1 95.19 226 HIS A N 1
ATOM 1686 C CA . HIS A 1 226 ? -14.375 20.594 2.084 1 95.19 226 HIS A CA 1
ATOM 1687 C C . HIS A 1 226 ? -14.758 20.312 3.531 1 95.19 226 HIS A C 1
ATOM 1689 O O . HIS A 1 226 ? -14.258 19.359 4.137 1 95.19 226 HIS A O 1
ATOM 1695 N N . LEU A 1 227 ? -15.758 21.094 3.961 1 98 227 LEU A N 1
ATOM 1696 C CA . LEU A 1 227 ? -16.156 20.984 5.359 1 98 227 LEU A CA 1
ATOM 1697 C C . LEU A 1 227 ? -16.797 19.625 5.641 1 98 227 LEU A C 1
ATOM 1699 O O . LEU A 1 227 ? -16.391 18.938 6.574 1 98 227 LEU A O 1
ATOM 1703 N N . VAL A 1 228 ? -17.75 19.234 4.801 1 98.06 228 VAL A N 1
ATOM 1704 C CA . VAL A 1 228 ? -18.531 18.031 5.059 1 98.06 228 VAL A CA 1
ATOM 1705 C C . VAL A 1 228 ? -17.625 16.797 4.988 1 98.06 228 VAL A C 1
ATOM 1707 O O . VAL A 1 228 ? -17.625 15.969 5.898 1 98.06 228 VAL A O 1
ATOM 1710 N N . ALA A 1 229 ? -16.844 16.703 3.943 1 98.06 229 ALA A N 1
ATOM 1711 C CA . ALA A 1 229 ? -15.938 15.562 3.775 1 98.06 229 ALA A CA 1
ATOM 1712 C C . ALA A 1 229 ? -14.93 15.484 4.922 1 98.06 229 ALA A C 1
ATOM 1714 O O . ALA A 1 229 ? -14.625 14.391 5.414 1 98.06 229 ALA A O 1
ATOM 1715 N N . THR A 1 230 ? -14.43 16.641 5.332 1 98.5 230 THR A N 1
ATOM 1716 C CA . THR A 1 230 ? -13.484 16.703 6.438 1 98.5 230 THR A CA 1
ATOM 1717 C C . THR A 1 230 ? -14.117 16.188 7.727 1 98.5 230 THR A C 1
ATOM 1719 O O . THR A 1 230 ? -13.555 15.312 8.398 1 98.5 230 THR A O 1
ATOM 1722 N N . ARG A 1 231 ? -15.25 16.719 8.016 1 98.44 231 ARG A N 1
ATOM 1723 C CA . ARG A 1 231 ? -15.961 16.281 9.219 1 98.44 231 ARG A CA 1
ATOM 1724 C C . ARG A 1 231 ? -16.25 14.789 9.188 1 98.44 231 ARG A C 1
ATOM 1726 O O . ARG A 1 231 ? -16 14.086 10.172 1 98.44 231 ARG A O 1
ATOM 1733 N N . ASP A 1 232 ? -16.766 14.305 8.07 1 98.44 232 ASP A N 1
ATOM 1734 C CA . ASP A 1 232 ? -17.125 12.898 7.945 1 98.44 232 ASP A CA 1
ATOM 1735 C C . ASP A 1 232 ? -15.898 12 8.125 1 98.44 232 ASP A C 1
ATOM 1737 O O . ASP A 1 232 ? -15.984 10.938 8.742 1 98.44 232 ASP A O 1
ATOM 1741 N N . THR A 1 233 ? -14.797 12.391 7.547 1 98.62 233 THR A N 1
ATOM 1742 C CA . THR A 1 233 ? -13.562 11.633 7.688 1 98.62 233 THR A CA 1
ATOM 1743 C C . THR A 1 233 ? -13.109 11.602 9.148 1 98.62 233 THR A C 1
ATOM 1745 O O . THR A 1 233 ? -12.719 10.547 9.656 1 98.62 233 THR A O 1
ATOM 1748 N N . LEU A 1 234 ? -13.133 12.742 9.82 1 98.75 234 LEU A N 1
ATOM 1749 C CA . LEU A 1 234 ? -12.742 12.781 11.227 1 98.75 234 LEU A CA 1
ATOM 1750 C C . LEU A 1 234 ? -13.633 11.867 12.062 1 98.75 234 LEU A C 1
ATOM 1752 O O . LEU A 1 234 ? -13.156 11.195 12.977 1 98.75 234 LEU A O 1
ATOM 1756 N N . VAL A 1 235 ? -14.906 11.828 11.727 1 98.75 235 VAL A N 1
ATOM 1757 C CA . VAL A 1 235 ? -15.828 10.945 12.438 1 98.75 235 VAL A CA 1
ATOM 1758 C C . VAL A 1 235 ? -15.445 9.484 12.188 1 98.75 235 VAL A C 1
ATOM 1760 O O . VAL A 1 235 ? -15.422 8.68 13.125 1 98.75 235 VAL A O 1
ATOM 1763 N N . ARG A 1 236 ? -15.148 9.141 10.953 1 98.5 236 ARG A N 1
ATOM 1764 C CA . ARG A 1 236 ? -14.75 7.777 10.617 1 98.5 236 ARG A CA 1
ATOM 1765 C C . ARG A 1 236 ? -13.508 7.363 11.398 1 98.5 236 ARG A C 1
ATOM 1767 O O . ARG A 1 236 ? -13.438 6.246 11.922 1 98.5 236 ARG A O 1
ATOM 1774 N N . VAL A 1 237 ? -12.523 8.234 11.484 1 98.69 237 VAL A N 1
ATOM 1775 C CA . VAL A 1 237 ? -11.289 7.93 12.203 1 98.69 237 VAL A CA 1
ATOM 1776 C C . VAL A 1 237 ? -11.586 7.801 13.695 1 98.69 237 VAL A C 1
ATOM 1778 O O . VAL A 1 237 ? -11.109 6.871 14.352 1 98.69 237 VAL A O 1
ATOM 1781 N N . ARG A 1 238 ? -12.352 8.719 14.188 1 98.69 238 ARG A N 1
ATOM 1782 C CA . ARG A 1 238 ? -12.727 8.688 15.594 1 98.69 238 ARG A CA 1
ATOM 1783 C C . ARG A 1 238 ? -13.414 7.375 15.953 1 98.69 238 ARG A C 1
ATOM 1785 O O . ARG A 1 238 ? -13.164 6.805 17.016 1 98.69 238 ARG A O 1
ATOM 1792 N N . ASP A 1 239 ? -14.234 6.891 15.102 1 98.12 239 ASP A N 1
ATOM 1793 C CA . ASP A 1 239 ? -14.969 5.648 15.32 1 98.12 239 ASP A CA 1
ATOM 1794 C C . ASP A 1 239 ? -14.031 4.441 15.266 1 98.12 239 ASP A C 1
ATOM 1796 O O . ASP A 1 239 ? -14.344 3.383 15.812 1 98.12 239 ASP A O 1
ATOM 1800 N N . ALA A 1 240 ? -12.93 4.633 14.648 1 97.38 240 ALA A N 1
ATOM 1801 C CA . ALA A 1 240 ? -12.016 3.518 14.43 1 97.38 240 ALA A CA 1
ATOM 1802 C C . ALA A 1 240 ? -11.023 3.385 15.578 1 97.38 240 ALA A C 1
ATOM 1804 O O . ALA A 1 240 ? -10.273 2.41 15.656 1 97.38 240 ALA A O 1
ATOM 1805 N N . ILE A 1 241 ? -10.969 4.32 16.484 1 97.25 241 ILE A N 1
ATOM 1806 C CA . ILE A 1 241 ? -10.008 4.285 17.578 1 97.25 241 ILE A CA 1
ATOM 1807 C C . ILE A 1 241 ? -10.75 4.227 18.906 1 97.25 241 ILE A C 1
ATOM 1809 O O . ILE A 1 241 ? -11.961 4.449 18.969 1 97.25 241 ILE A O 1
ATOM 1813 N N . ASP A 1 242 ? -10.008 3.859 19.938 1 96.69 242 ASP A N 1
ATOM 1814 C CA . ASP A 1 242 ? -10.688 3.709 21.219 1 96.69 242 ASP A CA 1
ATOM 1815 C C . ASP A 1 242 ? -10.242 4.793 22.203 1 96.69 242 ASP A C 1
ATOM 1817 O O . ASP A 1 242 ? -9.414 5.637 21.875 1 96.69 242 ASP A O 1
ATOM 1821 N N . ALA A 1 243 ? -10.836 4.754 23.438 1 95.56 243 ALA A N 1
ATOM 1822 C CA . ALA A 1 243 ? -10.695 5.844 24.406 1 95.56 243 ALA A CA 1
ATOM 1823 C C . ALA A 1 243 ? -9.266 5.926 24.938 1 95.56 243 ALA A C 1
ATOM 1825 O O . ALA A 1 243 ? -8.867 6.949 25.5 1 95.56 243 ALA A O 1
ATOM 1826 N N . ASN A 1 244 ? -8.492 4.906 24.734 1 97.75 244 ASN A N 1
ATOM 1827 C CA . ASN A 1 244 ? -7.141 4.867 25.266 1 97.75 244 ASN A CA 1
ATOM 1828 C C . ASN A 1 244 ? -6.102 5.199 24.203 1 97.75 244 ASN A C 1
ATOM 1830 O O . ASN A 1 244 ? -4.898 5.215 24.484 1 97.75 244 ASN A O 1
ATOM 1834 N N . THR A 1 245 ? -6.59 5.539 23 1 98.62 245 THR A N 1
ATOM 1835 C CA . THR A 1 245 ? -5.664 5.836 21.906 1 98.62 245 THR A CA 1
ATOM 1836 C C . THR A 1 245 ? -4.918 7.141 22.172 1 98.62 245 THR A C 1
ATOM 1838 O O . THR A 1 245 ? -5.535 8.164 22.5 1 98.62 245 THR A O 1
ATOM 1841 N N . LYS A 1 246 ? -3.576 7.047 22.125 1 98.88 246 LYS A N 1
ATOM 1842 C CA . LYS A 1 246 ? -2.775 8.266 22.078 1 98.88 246 LYS A CA 1
ATOM 1843 C C . LYS A 1 246 ? -2.762 8.875 20.688 1 98.88 246 LYS A C 1
ATOM 1845 O O . LYS A 1 246 ? -2.475 8.188 19.703 1 98.88 246 LYS A O 1
ATOM 1850 N N . VAL A 1 247 ? -3.082 10.141 20.625 1 98.88 247 VAL A N 1
ATOM 1851 C CA . VAL A 1 247 ? -3.178 10.828 19.344 1 98.88 247 VAL A CA 1
ATOM 1852 C C . VAL A 1 247 ? -2.025 11.828 19.203 1 98.88 247 VAL A C 1
ATOM 1854 O O . VAL A 1 247 ? -1.8 12.648 20.094 1 98.88 247 VAL A O 1
ATOM 1857 N N . VAL A 1 248 ? -1.249 11.688 18.156 1 98.94 248 VAL A N 1
ATOM 1858 C CA . VAL A 1 248 ? -0.222 12.664 17.797 1 98.94 248 VAL A CA 1
ATOM 1859 C C . VAL A 1 248 ? -0.725 13.555 16.672 1 98.94 248 VAL A C 1
ATOM 1861 O O . VAL A 1 248 ? -0.789 13.125 15.516 1 98.94 248 VAL A O 1
ATOM 1864 N N . PRO A 1 249 ? -1.056 14.812 16.953 1 98.75 249 PRO A N 1
ATOM 1865 C CA . PRO A 1 249 ? -1.609 15.695 15.93 1 98.75 249 PRO A CA 1
ATOM 1866 C C . PRO A 1 249 ? -0.538 16.281 15.016 1 98.75 249 PRO A C 1
ATOM 1868 O O . PRO A 1 249 ? 0.648 15.984 15.172 1 98.75 249 PRO A O 1
ATOM 1871 N N . GLY A 1 250 ? -0.932 17.094 14.086 1 98.62 250 GLY A N 1
ATOM 1872 C CA . GLY A 1 250 ? -0.003 17.672 13.125 1 98.62 250 GLY A CA 1
ATOM 1873 C C . GLY A 1 250 ? 0.874 18.75 13.719 1 98.62 250 GLY A C 1
ATOM 1874 O O . GLY A 1 250 ? 2 18.969 13.266 1 98.62 250 GLY A O 1
ATOM 1875 N N . HIS A 1 251 ? 0.267 19.469 14.633 1 98.06 251 HIS A N 1
ATOM 1876 C CA . HIS A 1 251 ? 0.936 20.625 15.203 1 98.06 251 HIS A CA 1
ATOM 1877 C C . HIS A 1 251 ? 0.642 20.766 16.703 1 98.06 251 HIS A C 1
ATOM 1879 O O . HIS A 1 251 ? 0.065 21.75 17.141 1 98.06 251 HIS A O 1
ATOM 1885 N N . GLY A 1 252 ? 1.222 19.891 17.547 1 97.38 252 GLY A N 1
ATOM 1886 C CA . GLY A 1 252 ? 0.933 20.031 18.953 1 97.38 252 GLY A CA 1
ATOM 1887 C C . GLY A 1 252 ? 1.426 18.859 19.781 1 97.38 252 GLY A C 1
ATOM 1888 O O . GLY A 1 252 ? 2.016 17.922 19.25 1 97.38 252 GLY A O 1
ATOM 1889 N N . PRO A 1 253 ? 1.197 19 21.125 1 98.31 253 PRO A N 1
ATOM 1890 C CA . PRO A 1 253 ? 1.562 17.891 22.016 1 98.31 253 PRO A CA 1
ATOM 1891 C C . PRO A 1 253 ? 0.707 16.641 21.766 1 98.31 253 PRO A C 1
ATOM 1893 O O . PRO A 1 253 ? -0.373 16.734 21.188 1 98.31 253 PRO A O 1
ATOM 1896 N N . VAL A 1 254 ? 1.296 15.492 22.203 1 98.62 254 VAL A N 1
ATOM 1897 C CA . VAL A 1 254 ? 0.499 14.273 22.219 1 98.62 254 VAL A CA 1
ATOM 1898 C C . VAL A 1 254 ? -0.791 14.508 23.016 1 98.62 254 VAL A C 1
ATOM 1900 O O . VAL A 1 254 ? -0.775 15.141 24.062 1 98.62 254 VAL A O 1
ATOM 1903 N N . THR A 1 255 ? -1.86 14.016 22.469 1 98.31 255 THR A N 1
ATOM 1904 C CA . THR A 1 255 ? -3.178 14.219 23.062 1 98.31 255 THR A CA 1
ATOM 1905 C C . THR A 1 255 ? -4.012 12.938 22.969 1 98.31 255 THR A C 1
ATOM 1907 O O . THR A 1 255 ? -3.463 11.836 22.953 1 98.31 255 THR A O 1
ATOM 1910 N N . ASP A 1 256 ? -5.316 13.062 23.125 1 98 256 ASP A N 1
ATOM 1911 C CA . ASP A 1 256 ? -6.215 11.914 23.109 1 98 256 ASP A CA 1
ATOM 1912 C C . ASP A 1 256 ? -7.422 12.18 22.203 1 98 256 ASP A C 1
ATOM 1914 O O . ASP A 1 256 ? -7.383 13.07 21.359 1 98 256 ASP A O 1
ATOM 1918 N N . THR A 1 257 ? -8.445 11.367 22.359 1 98.06 257 THR A N 1
ATOM 1919 C CA . THR A 1 257 ? -9.586 11.398 21.438 1 98.06 257 THR A CA 1
ATOM 1920 C C . THR A 1 257 ? -10.359 12.703 21.578 1 98.06 257 THR A C 1
ATOM 1922 O O . THR A 1 257 ? -11.141 13.07 20.703 1 98.06 257 THR A O 1
ATOM 1925 N N . SER A 1 258 ? -10.117 13.453 22.609 1 98.31 258 SER A N 1
ATOM 1926 C CA . SER A 1 258 ? -10.82 14.719 22.812 1 98.31 258 SER A CA 1
ATOM 1927 C C . SER A 1 258 ? -10.484 15.719 21.703 1 98.31 258 SER A C 1
ATOM 1929 O O . SER A 1 258 ? -11.297 16.594 21.375 1 98.31 258 SER A O 1
ATOM 1931 N N . ALA A 1 259 ? -9.328 15.578 21.156 1 98.38 259 ALA A N 1
ATOM 1932 C CA . ALA A 1 259 ? -8.969 16.469 20.047 1 98.38 259 ALA A CA 1
ATOM 1933 C C . ALA A 1 259 ? -9.852 16.234 18.828 1 98.38 259 ALA A C 1
ATOM 1935 O O . ALA A 1 259 ? -10.203 17.172 18.109 1 98.38 259 ALA A O 1
ATOM 1936 N N . PHE A 1 260 ? -10.195 14.992 18.562 1 98.62 260 PHE A N 1
ATOM 1937 C CA . PHE A 1 260 ? -11.156 14.672 17.516 1 98.62 260 PHE A CA 1
ATOM 1938 C C . PHE A 1 260 ? -12.523 15.258 17.844 1 98.62 260 PHE A C 1
ATOM 1940 O O . PHE A 1 260 ? -13.156 15.898 16.984 1 98.62 260 PHE A O 1
ATOM 1947 N N . ASP A 1 261 ? -12.938 15.031 19.047 1 98.62 261 ASP A N 1
ATOM 1948 C CA . ASP A 1 261 ? -14.258 15.5 19.453 1 98.62 261 ASP A CA 1
ATOM 1949 C C . ASP A 1 261 ? -14.383 17.016 19.297 1 98.62 261 ASP A C 1
ATOM 1951 O O . ASP A 1 261 ? -15.383 17.516 18.781 1 98.62 261 ASP A O 1
ATOM 1955 N N . TRP A 1 262 ? -13.367 17.672 19.734 1 98.62 262 TRP A N 1
ATOM 1956 C CA . TRP A 1 262 ? -13.328 19.125 19.609 1 98.62 262 TRP A CA 1
ATOM 1957 C C . TRP A 1 262 ? -13.445 19.562 18.156 1 98.62 262 TRP A C 1
ATOM 1959 O O . TRP A 1 262 ? -14.258 20.422 17.812 1 98.62 262 TRP A O 1
ATOM 1969 N N . SER A 1 263 ? -12.672 18.969 17.297 1 98.69 263 SER A N 1
ATOM 1970 C CA . SER A 1 263 ? -12.648 19.312 15.875 1 98.69 263 SER A CA 1
ATOM 1971 C C . SER A 1 263 ? -13.992 19.016 15.211 1 98.69 263 SER A C 1
ATOM 1973 O O . SER A 1 263 ? -14.508 19.812 14.438 1 98.69 263 SER A O 1
ATOM 1975 N N . ILE A 1 264 ? -14.555 17.859 15.531 1 98.81 264 ILE A N 1
ATOM 1976 C CA . ILE A 1 264 ? -15.828 17.438 14.969 1 98.81 264 ILE A CA 1
ATOM 1977 C C . ILE A 1 264 ? -16.938 18.375 15.438 1 98.81 264 ILE A C 1
ATOM 1979 O O . ILE A 1 264 ? -17.781 18.797 14.648 1 98.81 264 ILE A O 1
ATOM 1983 N N . ASP A 1 265 ? -16.891 18.719 16.703 1 98.81 265 ASP A N 1
ATOM 1984 C CA . ASP A 1 265 ? -17.891 19.641 17.25 1 98.81 265 ASP A CA 1
ATOM 1985 C C . ASP A 1 265 ? -17.828 21 16.547 1 98.81 265 ASP A C 1
ATOM 1987 O O . ASP A 1 265 ? -18.859 21.578 16.203 1 98.81 265 ASP A O 1
ATOM 1991 N N . TYR A 1 266 ? -16.703 21.516 16.391 1 98.88 266 TYR A N 1
ATOM 1992 C CA . TYR A 1 266 ? -16.531 22.797 15.711 1 98.88 266 TYR A CA 1
ATOM 1993 C C . TYR A 1 266 ? -17.062 22.75 14.289 1 98.88 266 TYR A C 1
ATOM 1995 O O . TYR A 1 266 ? -17.828 23.609 13.875 1 98.88 266 TYR A O 1
ATOM 2003 N N . LEU A 1 267 ? -16.609 21.719 13.508 1 98.81 267 LEU A N 1
ATOM 2004 C CA . LEU A 1 267 ? -17.031 21.594 12.117 1 98.81 267 LEU A CA 1
ATOM 2005 C C . LEU A 1 267 ? -18.531 21.438 12.016 1 98.81 267 LEU A C 1
ATOM 2007 O O . LEU A 1 267 ? -19.156 21.984 11.102 1 98.81 267 LEU A O 1
ATOM 2011 N N . SER A 1 268 ? -19.094 20.719 12.945 1 98.81 268 SER A N 1
ATOM 2012 C CA . SER A 1 268 ? -20.547 20.531 12.969 1 98.81 268 SER A CA 1
ATOM 2013 C C . SER A 1 268 ? -21.266 21.844 13.266 1 98.81 268 SER A C 1
ATOM 2015 O O . SER A 1 268 ? -22.312 22.125 12.672 1 98.81 268 SER A O 1
ATOM 2017 N N . ALA A 1 269 ? -20.719 22.578 14.188 1 98.81 269 ALA A N 1
ATOM 2018 C CA . ALA A 1 269 ? -21.297 23.875 14.5 1 98.81 269 ALA A CA 1
ATOM 2019 C C . ALA A 1 269 ? -21.234 24.812 13.297 1 98.81 269 ALA A C 1
ATOM 2021 O O . ALA A 1 269 ? -22.203 25.516 12.992 1 98.81 269 ALA A O 1
ATOM 2022 N N . VAL A 1 270 ? -20.109 24.844 12.648 1 98.81 270 VAL A N 1
ATOM 2023 C CA . VAL A 1 270 ? -19.953 25.656 11.445 1 98.81 270 VAL A CA 1
ATOM 2024 C C . VAL A 1 270 ? -21 25.234 10.406 1 98.81 270 VAL A C 1
ATOM 2026 O O . VAL A 1 270 ? -21.656 26.078 9.805 1 98.81 270 VAL A O 1
ATOM 2029 N N . GLU A 1 271 ? -21.047 23.906 10.148 1 98.69 271 GLU A N 1
ATOM 2030 C CA . GLU A 1 271 ? -22.016 23.406 9.164 1 98.69 271 GLU A CA 1
ATOM 2031 C C . GLU A 1 271 ? -23.422 23.891 9.484 1 98.69 271 GLU A C 1
ATOM 2033 O O . GLU A 1 271 ? -24.141 24.375 8.602 1 98.69 271 GLU A O 1
ATOM 2038 N N . ARG A 1 272 ? -23.844 23.688 10.695 1 98.62 272 ARG A N 1
ATOM 2039 C CA . ARG A 1 272 ? -25.188 24.031 11.133 1 98.62 272 ARG A CA 1
ATOM 2040 C C . ARG A 1 272 ? -25.469 25.531 10.938 1 98.62 272 ARG A C 1
ATOM 2042 O O . ARG A 1 272 ? -26.484 25.906 10.352 1 98.62 272 ARG A O 1
ATOM 2049 N N . GLU A 1 273 ? -24.578 26.391 11.445 1 98.75 273 GLU A N 1
ATOM 2050 C CA . GLU A 1 273 ? -24.781 27.828 11.438 1 98.75 273 GLU A CA 1
ATOM 2051 C C . GLU A 1 273 ? -24.688 28.391 10.023 1 98.75 273 GLU A C 1
ATOM 2053 O O . GLU A 1 273 ? -25.438 29.297 9.656 1 98.75 273 GLU A O 1
ATOM 2058 N N . VAL A 1 274 ? -23.766 27.891 9.242 1 98.75 274 VAL A N 1
ATOM 2059 C CA . VAL A 1 274 ? -23.625 28.375 7.867 1 98.75 274 VAL A CA 1
ATOM 2060 C C . VAL A 1 274 ? -24.828 27.922 7.039 1 98.75 274 VAL A C 1
ATOM 2062 O O . VAL A 1 274 ? -25.344 28.688 6.215 1 98.75 274 VAL A O 1
ATOM 2065 N N . SER A 1 275 ? -25.281 26.688 7.215 1 98.62 275 SER A N 1
ATOM 2066 C CA . SER A 1 275 ? -26.469 26.203 6.523 1 98.62 275 SER A CA 1
ATOM 2067 C C . SER A 1 275 ? -27.672 27.094 6.82 1 98.62 275 SER A C 1
ATOM 2069 O O . SER A 1 275 ? -28.453 27.406 5.922 1 98.62 275 SER A O 1
ATOM 2071 N N . ALA A 1 276 ? -27.859 27.453 8.055 1 98.56 276 ALA A N 1
ATOM 2072 C CA . ALA A 1 276 ? -28.953 28.344 8.453 1 98.56 276 ALA A CA 1
ATOM 2073 C C . ALA A 1 276 ? -28.828 29.703 7.766 1 98.56 276 ALA A C 1
ATOM 2075 O O . ALA A 1 276 ? -29.828 30.266 7.324 1 98.56 276 ALA A O 1
ATOM 2076 N N . ALA A 1 277 ? -27.641 30.234 7.773 1 98.62 277 ALA A N 1
ATOM 2077 C CA . ALA A 1 277 ? -27.422 31.531 7.113 1 98.62 277 ALA A CA 1
ATOM 2078 C C . ALA A 1 277 ? -27.766 31.453 5.633 1 98.62 277 ALA A C 1
ATOM 2080 O O . ALA A 1 277 ? -28.375 32.375 5.086 1 98.62 277 ALA A O 1
ATOM 2081 N N . ILE A 1 278 ? -27.344 30.344 4.965 1 98.25 278 ILE A N 1
ATOM 2082 C CA . ILE A 1 278 ? -27.641 30.141 3.551 1 98.25 278 ILE A CA 1
ATOM 2083 C C . ILE A 1 278 ? -29.141 30.047 3.348 1 98.25 278 ILE A C 1
ATOM 2085 O O . ILE A 1 278 ? -29.688 30.656 2.418 1 98.25 278 ILE A O 1
ATOM 2089 N N . ALA A 1 279 ? -29.812 29.328 4.184 1 98.06 279 ALA A N 1
ATOM 2090 C CA . ALA A 1 279 ? -31.266 29.188 4.105 1 98.06 279 ALA A CA 1
ATOM 2091 C C . ALA A 1 279 ? -31.953 30.547 4.238 1 98.06 279 ALA A C 1
ATOM 2093 O O . ALA A 1 279 ? -33 30.781 3.646 1 98.06 279 ALA A O 1
ATOM 2094 N N . ASP A 1 280 ? -31.391 31.484 4.949 1 98.25 280 ASP A N 1
ATOM 2095 C CA . ASP A 1 280 ? -31.938 32.812 5.16 1 98.25 280 ASP A CA 1
ATOM 2096 C C . ASP A 1 280 ? -31.562 33.75 4.008 1 98.25 280 ASP A C 1
ATOM 2098 O O . ASP A 1 280 ? -31.906 34.938 4.027 1 98.25 280 ASP A O 1
ATOM 2102 N N . GLY A 1 281 ? -30.828 33.188 3.102 1 98.12 281 GLY A N 1
ATOM 2103 C CA . GLY A 1 281 ? -30.516 33.969 1.903 1 98.12 281 GLY A CA 1
ATOM 2104 C C . GLY A 1 281 ? -29.359 34.938 2.098 1 98.12 281 GLY A C 1
ATOM 2105 O O . GLY A 1 281 ? -29.219 35.906 1.346 1 98.12 281 GLY A O 1
ATOM 2106 N N . LEU A 1 282 ? -28.484 34.719 3.045 1 98.31 282 LEU A N 1
ATOM 2107 C CA . LEU A 1 282 ? -27.391 35.625 3.336 1 98.31 282 LEU A CA 1
ATOM 2108 C C . LEU A 1 282 ? -26.234 35.438 2.369 1 98.31 282 LEU A C 1
ATOM 2110 O O . LEU A 1 282 ? -25.984 34.312 1.929 1 98.31 282 LEU A O 1
ATOM 2114 N N . SER A 1 283 ? -25.5 36.5 2.027 1 98.12 283 SER A N 1
ATOM 2115 C CA . SER A 1 283 ? -24.266 36.438 1.271 1 98.12 283 SER A CA 1
ATOM 2116 C C . SER A 1 283 ? -23.141 35.844 2.119 1 98.12 283 SER A C 1
ATOM 2118 O O . SER A 1 283 ? -23.297 35.656 3.322 1 98.12 283 SER A O 1
ATOM 2120 N N . VAL A 1 284 ? -22.047 35.531 1.477 1 98 284 VAL A N 1
ATOM 2121 C CA . VAL A 1 284 ? -20.891 35.031 2.184 1 98 284 VAL A CA 1
ATOM 2122 C C . VAL A 1 284 ? -20.453 36 3.268 1 98 284 VAL A C 1
ATOM 2124 O O . VAL A 1 284 ? -20.172 35.625 4.398 1 98 284 VAL A O 1
ATOM 2127 N N . GLU A 1 285 ? -20.453 37.344 2.938 1 98.12 285 GLU A N 1
ATOM 2128 C CA . GLU A 1 285 ? -20.031 38.375 3.875 1 98.12 285 GLU A CA 1
ATOM 2129 C C . GLU A 1 285 ? -20.969 38.469 5.074 1 98.12 285 GLU A C 1
ATOM 2131 O O . GLU A 1 285 ? -20.516 38.594 6.215 1 98.12 285 GLU A O 1
ATOM 2136 N N . GLU A 1 286 ? -22.219 38.375 4.789 1 98.56 286 GLU A N 1
ATOM 2137 C CA . GLU A 1 286 ? -23.203 38.406 5.859 1 98.56 286 GLU A CA 1
ATOM 2138 C C . GLU A 1 286 ? -23.109 37.156 6.734 1 98.56 286 GLU A C 1
ATOM 2140 O O . GLU A 1 286 ? -23.297 37.25 7.953 1 98.56 286 GLU A O 1
ATOM 2145 N N . THR A 1 287 ? -22.875 36.031 6.105 1 98.62 287 THR A N 1
ATOM 2146 C CA . THR A 1 287 ? -22.734 34.781 6.832 1 98.62 287 THR A CA 1
ATOM 2147 C C . THR A 1 287 ? -21.531 34.812 7.773 1 98.62 287 THR A C 1
ATOM 2149 O O . THR A 1 287 ? -21.625 34.375 8.922 1 98.62 287 THR A O 1
ATOM 2152 N N . VAL A 1 288 ? -20.422 35.375 7.312 1 98.5 288 VAL A N 1
ATOM 2153 C CA . VAL A 1 288 ? -19.219 35.531 8.125 1 98.5 288 VAL A CA 1
ATOM 2154 C C . VAL A 1 288 ? -19.516 36.375 9.352 1 98.5 288 VAL A C 1
ATOM 2156 O O . VAL A 1 288 ? -19.062 36.094 10.453 1 98.5 288 VAL A O 1
ATOM 2159 N N . SER A 1 289 ? -20.297 37.438 9.18 1 98.06 289 SER A N 1
ATOM 2160 C CA . SER A 1 289 ? -20.641 38.344 10.266 1 98.06 289 SER A CA 1
ATOM 2161 C C . SER A 1 289 ? -21.578 37.656 11.266 1 98.06 289 SER A C 1
ATOM 2163 O O . SER A 1 289 ? -21.5 37.906 12.469 1 98.06 289 SER A O 1
ATOM 2165 N N . ARG A 1 290 ? -22.359 36.812 10.797 1 97.94 290 ARG A N 1
ATOM 2166 C CA . ARG A 1 290 ? -23.391 36.188 11.617 1 97.94 290 ARG A CA 1
ATOM 2167 C C . ARG A 1 290 ? -22.812 35 12.414 1 97.94 290 ARG A C 1
ATOM 2169 O O . ARG A 1 290 ? -23.156 34.812 13.578 1 97.94 290 ARG A O 1
ATOM 2176 N N . VAL A 1 291 ? -22 34.25 11.789 1 98.44 291 VAL A N 1
ATOM 2177 C CA . VAL A 1 291 ? -21.516 33 12.367 1 98.44 291 VAL A CA 1
ATOM 2178 C C . VAL A 1 291 ? -20.219 33.25 13.141 1 98.44 291 VAL A C 1
ATOM 2180 O O . VAL A 1 291 ? -19.125 33 12.633 1 98.44 291 VAL A O 1
ATOM 2183 N N . GLY A 1 292 ? -20.312 33.656 14.375 1 97.69 292 GLY A N 1
ATOM 2184 C CA . GLY A 1 292 ? -19.156 34 15.188 1 97.69 292 GLY A CA 1
ATOM 2185 C C . GLY A 1 292 ? -18.609 32.844 15.984 1 97.69 292 GLY A C 1
ATOM 2186 O O . GLY A 1 292 ? -17.406 32.75 16.219 1 97.69 292 GLY A O 1
ATOM 2187 N N . LEU A 1 293 ? -19.438 31.969 16.531 1 98.06 293 LEU A N 1
ATOM 2188 C CA . LEU A 1 293 ? -19.172 30.797 17.328 1 98.06 293 LEU A CA 1
ATOM 2189 C C . LEU A 1 293 ? -18.125 31.078 18.406 1 98.06 293 LEU A C 1
ATOM 2191 O O . LEU A 1 293 ? -17.094 30.406 18.469 1 98.06 293 LEU A O 1
ATOM 2195 N N . PRO A 1 294 ? -18.328 31.984 19.328 1 97.31 294 PRO A N 1
ATOM 2196 C CA . PRO A 1 294 ? -17.359 32.406 20.328 1 97.31 294 PRO A CA 1
ATOM 2197 C C . PRO A 1 294 ? -16.984 31.266 21.297 1 97.31 294 PRO A C 1
ATOM 2199 O O . PRO A 1 294 ? -15.914 31.297 21.906 1 97.31 294 PRO A O 1
ATOM 2202 N N . GLU A 1 295 ? -17.844 30.219 21.438 1 97.38 295 GLU A N 1
ATOM 2203 C CA . GLU A 1 295 ? -17.578 29.078 22.312 1 97.38 295 GLU A CA 1
ATOM 2204 C C . GLU A 1 295 ? -16.359 28.281 21.828 1 97.38 295 GLU A C 1
ATOM 2206 O O . GLU A 1 295 ? -15.797 27.469 22.578 1 97.38 295 GLU A O 1
ATOM 2211 N N . PHE A 1 296 ? -15.93 28.516 20.609 1 98.38 296 PHE A N 1
ATOM 2212 C CA . PHE A 1 296 ? -14.758 27.828 20.062 1 98.38 296 PHE A CA 1
ATOM 2213 C C . PHE A 1 296 ? -13.562 28.766 20 1 98.38 296 PHE A C 1
ATOM 2215 O O . PHE A 1 296 ? -12.586 28.484 19.297 1 98.38 296 PHE A O 1
ATOM 2222 N N . GLY A 1 297 ? -13.609 29.859 20.656 1 97.19 297 GLY A N 1
ATOM 2223 C CA . GLY A 1 297 ? -12.5 30.797 20.703 1 97.19 297 GLY A CA 1
ATOM 2224 C C . GLY A 1 297 ? -11.312 30.266 21.5 1 97.19 297 GLY A C 1
ATOM 2225 O O . GLY A 1 297 ? -11.32 29.125 21.953 1 97.19 297 GLY A O 1
ATOM 2226 N N . GLY A 1 298 ? -10.203 31.094 21.547 1 97 298 GLY A N 1
ATOM 2227 C CA . GLY A 1 298 ? -9.023 30.75 22.328 1 97 298 GLY A CA 1
ATOM 2228 C C . GLY A 1 298 ? -7.809 30.438 21.469 1 97 298 GLY A C 1
ATOM 2229 O O . GLY A 1 298 ? -6.672 30.516 21.938 1 97 298 GLY A O 1
ATOM 2230 N N . TYR A 1 299 ? -8.117 30 20.266 1 97.19 299 TYR A N 1
ATOM 2231 C CA . TYR A 1 299 ? -7.031 29.812 19.312 1 97.19 299 TYR A CA 1
ATOM 2232 C C . TYR A 1 299 ? -6.473 31.156 18.859 1 97.19 299 TYR A C 1
ATOM 2234 O O . TYR A 1 299 ? -7.227 32.062 18.5 1 97.19 299 TYR A O 1
ATOM 2242 N N . ALA A 1 300 ? -5.203 31.328 18.938 1 95.75 300 ALA A N 1
ATOM 2243 C CA . ALA A 1 300 ? -4.574 32.625 18.609 1 95.75 300 ALA A CA 1
ATOM 2244 C C . ALA A 1 300 ? -4.898 33.031 17.172 1 95.75 300 ALA A C 1
ATOM 2246 O O . ALA A 1 300 ? -5 34.219 16.875 1 95.75 300 ALA A O 1
ATOM 2247 N N . LEU A 1 301 ? -5.102 32 16.359 1 94.81 301 LEU A N 1
ATOM 2248 C CA . LEU A 1 301 ? -5.363 32.281 14.961 1 94.81 301 LEU A CA 1
ATOM 2249 C C . LEU A 1 301 ? -6.859 32.281 14.672 1 94.81 301 LEU A C 1
ATOM 2251 O O . LEU A 1 301 ? -7.273 32.219 13.508 1 94.81 301 LEU A O 1
ATOM 2255 N N . PHE A 1 302 ? -7.68 32.281 15.68 1 97.06 302 PHE A N 1
ATOM 2256 C CA . PHE A 1 302 ? -9.125 32.188 15.5 1 97.06 302 PHE A CA 1
ATOM 2257 C C . PHE A 1 302 ? -9.625 33.25 14.523 1 97.06 302 PHE A C 1
ATOM 2259 O O . PHE A 1 302 ? -10.414 32.969 13.633 1 97.06 302 PHE A O 1
ATOM 2266 N N . GLY A 1 303 ? -9.156 34.469 14.68 1 94.69 303 GLY A N 1
ATOM 2267 C CA . GLY A 1 303 ? -9.609 35.594 13.883 1 94.69 303 GLY A CA 1
ATOM 2268 C C . GLY A 1 303 ? -9.336 35.406 12.398 1 94.69 303 GLY A C 1
ATOM 2269 O O . GLY A 1 303 ? -10.055 35.969 11.562 1 94.69 303 GLY A O 1
ATOM 2270 N N . TRP A 1 304 ? -8.359 34.75 12.094 1 92.81 304 TRP A N 1
ATOM 2271 C CA . TRP A 1 304 ? -8.031 34.469 10.703 1 92.81 304 TRP A CA 1
ATOM 2272 C C . TRP A 1 304 ? -8.703 33.188 10.219 1 92.81 304 TRP A C 1
ATOM 2274 O O . TRP A 1 304 ? -9.344 33.188 9.164 1 92.81 304 TRP A O 1
ATOM 2284 N N . VAL A 1 305 ? -8.625 32.125 10.938 1 96.31 305 VAL A N 1
ATOM 2285 C CA . VAL A 1 305 ? -9.031 30.781 10.516 1 96.31 305 VAL A CA 1
ATOM 2286 C C . VAL A 1 305 ? -10.547 30.719 10.414 1 96.31 305 VAL A C 1
ATOM 2288 O O . VAL A 1 305 ? -11.086 30.234 9.406 1 96.31 305 VAL A O 1
ATOM 2291 N N . HIS A 1 306 ? -11.25 31.219 11.414 1 97.94 306 HIS A N 1
ATOM 2292 C CA . HIS A 1 306 ? -12.703 31.047 11.453 1 97.94 306 HIS A CA 1
ATOM 2293 C C . HIS A 1 306 ? -13.398 31.953 10.445 1 97.94 306 HIS A C 1
ATOM 2295 O O . HIS A 1 306 ? -14.023 31.469 9.5 1 97.94 306 HIS A O 1
ATOM 2301 N N . PRO A 1 307 ? -13.289 33.281 10.562 1 98 307 PRO A N 1
ATOM 2302 C CA . PRO A 1 307 ? -14.008 34.125 9.617 1 98 307 PRO A CA 1
ATOM 2303 C C . PRO A 1 307 ? -13.305 34.219 8.258 1 98 307 PRO A C 1
ATOM 2305 O O . PRO A 1 307 ? -13.953 34.469 7.238 1 98 307 PRO A O 1
ATOM 2308 N N . GLY A 1 308 ? -12.023 34.094 8.258 1 96.44 308 GLY A N 1
ATOM 2309 C CA . 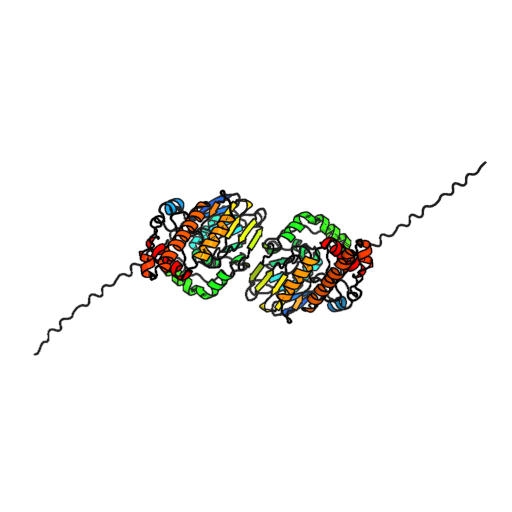GLY A 1 308 ? -11.258 34.312 7.043 1 96.44 308 GLY A CA 1
ATOM 2310 C C . GLY A 1 308 ? -11.156 33.062 6.176 1 96.44 308 GLY A C 1
ATOM 2311 O O . GLY A 1 308 ? -10.977 33.156 4.961 1 96.44 308 GLY A O 1
ATOM 2312 N N . LEU A 1 309 ? -11.266 31.938 6.762 1 96.81 309 LEU A N 1
ATOM 2313 C CA . LEU A 1 309 ? -11.008 30.703 6.027 1 96.81 309 LEU A CA 1
ATOM 2314 C C . LEU A 1 309 ? -12.18 29.734 6.145 1 96.81 309 LEU A C 1
ATOM 2316 O O . LEU A 1 309 ? -12.859 29.453 5.156 1 96.81 309 LEU A O 1
ATOM 2320 N N . ASN A 1 310 ? -12.57 29.312 7.324 1 98.5 310 ASN A N 1
ATOM 2321 C CA . ASN A 1 310 ? -13.453 28.172 7.523 1 98.5 310 ASN A CA 1
ATOM 2322 C C . ASN A 1 310 ? -14.898 28.516 7.168 1 98.5 310 ASN A C 1
ATOM 2324 O O . ASN A 1 310 ? -15.586 27.734 6.508 1 98.5 310 ASN A O 1
ATOM 2328 N N . VAL A 1 311 ? -15.383 29.656 7.617 1 98.62 311 VAL A N 1
ATOM 2329 C CA . VAL A 1 311 ? -16.781 30.016 7.348 1 98.62 311 VAL A CA 1
ATOM 2330 C C . VAL A 1 311 ? -16.969 30.219 5.848 1 98.62 311 VAL A C 1
ATOM 2332 O O . VAL A 1 311 ? -17.906 29.656 5.258 1 98.62 311 VAL A O 1
ATOM 2335 N N . PRO A 1 312 ? -16.078 30.984 5.188 1 98.31 312 PRO A N 1
ATOM 2336 C CA . PRO A 1 312 ? -16.234 31.094 3.732 1 98.31 312 PRO A CA 1
ATOM 2337 C C . PRO A 1 312 ? -16.141 29.734 3.027 1 98.31 312 PRO A C 1
ATOM 2339 O O . PRO A 1 312 ? -16.906 29.469 2.096 1 98.31 312 PRO A O 1
ATOM 2342 N N . ALA A 1 313 ? -15.203 28.922 3.414 1 97.81 313 ALA A N 1
ATOM 2343 C CA . ALA A 1 313 ? -15.062 27.594 2.826 1 97.81 313 ALA A CA 1
ATOM 2344 C C . ALA A 1 313 ? -16.344 26.781 3.002 1 97.81 313 ALA A C 1
ATOM 2346 O O . ALA A 1 313 ? -16.797 26.125 2.062 1 97.81 313 ALA A O 1
ATOM 2347 N N . ALA A 1 314 ? -16.875 26.797 4.168 1 98.38 314 ALA A N 1
ATOM 2348 C CA . ALA A 1 314 ? -18.109 26.078 4.449 1 98.38 314 ALA A CA 1
ATOM 2349 C C . ALA A 1 314 ? -19.25 26.594 3.592 1 98.38 314 ALA A C 1
ATOM 2351 O O . ALA A 1 314 ? -20.047 25.812 3.059 1 98.38 314 ALA A O 1
ATOM 2352 N N . TYR A 1 315 ? -19.344 27.906 3.477 1 98.44 315 TYR A N 1
ATOM 2353 C CA . TYR A 1 315 ? -20.391 28.516 2.66 1 98.44 315 TYR A CA 1
ATOM 2354 C C . TYR A 1 315 ? -20.344 28 1.228 1 98.44 315 TYR A C 1
ATOM 2356 O O . TYR A 1 315 ? -21.359 27.594 0.663 1 98.44 315 TYR A O 1
ATOM 2364 N N . ASN A 1 316 ? -19.188 27.969 0.719 1 97.44 316 ASN A N 1
ATOM 2365 C CA . ASN A 1 316 ? -19.016 27.516 -0.658 1 97.44 316 ASN A CA 1
ATOM 2366 C C . ASN A 1 316 ? -19.266 26.016 -0.8 1 97.44 316 ASN A C 1
ATOM 2368 O O . ASN A 1 316 ? -19.75 25.562 -1.838 1 97.44 316 ASN A O 1
ATOM 2372 N N . ASP A 1 317 ? -18.891 25.281 0.203 1 97.19 317 ASP A N 1
ATOM 2373 C CA . ASP A 1 317 ? -19.078 23.844 0.199 1 97.19 317 ASP A CA 1
ATOM 2374 C C . ASP A 1 317 ? -20.562 23.484 0.27 1 97.19 317 ASP A C 1
ATOM 2376 O O . ASP A 1 317 ? -21 22.484 -0.308 1 97.19 317 ASP A O 1
ATOM 2380 N N . LEU A 1 318 ? -21.375 24.266 0.895 1 97 318 LEU A N 1
ATOM 2381 C CA . LEU A 1 318 ? -22.75 23.906 1.237 1 97 318 LEU A CA 1
ATOM 2382 C C . LEU A 1 318 ? -23.734 24.578 0.292 1 97 318 LEU A C 1
ATOM 2384 O O . LEU A 1 318 ? -24.906 24.188 0.232 1 97 318 LEU A O 1
ATOM 2388 N N . LYS A 1 319 ? -23.391 25.562 -0.348 1 91.38 319 LYS A N 1
ATOM 2389 C CA . LYS A 1 319 ? -24.297 26.266 -1.244 1 91.38 319 LYS A CA 1
ATOM 2390 C C . LYS A 1 319 ? -24.594 25.438 -2.496 1 91.38 319 LYS A C 1
ATOM 2392 O O . LYS A 1 319 ? -23.688 24.812 -3.053 1 91.38 319 LYS A O 1
ATOM 2397 N N . MET B 1 1 ? 5.48 -90.5 13.039 1 24.86 1 MET B N 1
ATOM 2398 C CA . MET B 1 1 ? 6.195 -90.25 11.797 1 24.86 1 MET B CA 1
ATOM 2399 C C . MET B 1 1 ? 5.477 -89.188 10.977 1 24.86 1 MET B C 1
ATOM 2401 O O . MET B 1 1 ? 5.762 -89 9.789 1 24.86 1 MET B O 1
ATOM 2405 N N . ARG B 1 2 ? 4.293 -88.812 11.508 1 28 2 ARG B N 1
ATOM 2406 C CA . ARG B 1 2 ? 3.578 -87.875 10.664 1 28 2 ARG B CA 1
ATOM 2407 C C . ARG B 1 2 ? 4.457 -86.688 10.344 1 28 2 ARG B C 1
ATOM 2409 O O . ARG B 1 2 ? 4.887 -85.938 11.242 1 28 2 ARG B O 1
ATOM 2416 N N . ARG B 1 3 ? 5.238 -86.75 9.273 1 31 3 ARG B N 1
ATOM 2417 C CA . ARG B 1 3 ? 6.105 -85.75 8.68 1 31 3 ARG B CA 1
ATOM 2418 C C . ARG B 1 3 ? 5.312 -84.5 8.336 1 31 3 ARG B C 1
ATOM 2420 O O . ARG B 1 3 ? 4.453 -84.5 7.449 1 31 3 ARG B O 1
ATOM 2427 N N . ILE B 1 4 ? 4.836 -83.75 9.289 1 34.91 4 ILE B N 1
ATOM 2428 C CA . ILE B 1 4 ? 4.125 -82.5 8.992 1 34.91 4 ILE B CA 1
ATOM 2429 C C . ILE B 1 4 ? 5.012 -81.562 8.141 1 34.91 4 ILE B C 1
ATOM 2431 O O . ILE B 1 4 ? 6.133 -81.25 8.539 1 34.91 4 ILE B O 1
ATOM 2435 N N . VAL B 1 5 ? 4.875 -81.688 6.781 1 36.34 5 VAL B N 1
ATOM 2436 C CA . VAL B 1 5 ? 5.441 -80.75 5.77 1 36.34 5 VAL B CA 1
ATOM 2437 C C . VAL B 1 5 ? 5.059 -79.312 6.082 1 36.34 5 VAL B C 1
ATOM 2439 O O . VAL B 1 5 ? 3.875 -79 6.191 1 36.34 5 VAL B O 1
ATOM 2442 N N . THR B 1 6 ? 5.898 -78.625 6.859 1 36.59 6 THR B N 1
ATOM 2443 C CA . THR B 1 6 ? 5.836 -77.188 7.117 1 36.59 6 THR B CA 1
ATOM 2444 C C . THR B 1 6 ? 5.883 -76.438 5.809 1 36.59 6 THR B C 1
ATOM 2446 O O . THR B 1 6 ? 6.875 -76.5 5.082 1 36.59 6 THR B O 1
ATOM 2449 N N . LEU B 1 7 ? 4.832 -76.375 5.043 1 34.84 7 LEU B N 1
ATOM 2450 C CA . LEU B 1 7 ? 4.766 -75.5 3.891 1 34.84 7 LEU B CA 1
ATOM 2451 C C . LEU B 1 7 ? 5.129 -74.062 4.285 1 34.84 7 LEU B C 1
ATOM 2453 O O . LEU B 1 7 ? 4.453 -73.438 5.125 1 34.84 7 LEU B O 1
ATOM 2457 N N . ALA B 1 8 ? 6.438 -73.688 4.223 1 35.75 8 ALA B N 1
ATOM 2458 C CA . ALA B 1 8 ? 6.926 -72.312 4.34 1 35.75 8 ALA B CA 1
ATOM 2459 C C . ALA B 1 8 ? 6.32 -71.438 3.262 1 35.75 8 ALA B C 1
ATOM 2461 O O . ALA B 1 8 ? 6.566 -71.625 2.07 1 35.75 8 ALA B O 1
ATOM 2462 N N . ALA B 1 9 ? 5.09 -71 3.383 1 36.22 9 ALA B N 1
ATOM 2463 C CA . ALA B 1 9 ? 4.566 -69.938 2.504 1 36.22 9 ALA B CA 1
ATOM 2464 C C . ALA B 1 9 ? 5.496 -68.75 2.467 1 36.22 9 ALA B C 1
ATOM 2466 O O . ALA B 1 9 ? 5.742 -68.062 3.496 1 36.22 9 ALA B O 1
ATOM 2467 N N . VAL B 1 10 ? 6.5 -68.688 1.574 1 35.56 10 VAL B N 1
ATOM 2468 C CA . VAL B 1 10 ? 7.273 -67.5 1.274 1 35.56 10 VAL B CA 1
ATOM 2469 C C . VAL B 1 10 ? 6.332 -66.312 0.871 1 35.56 10 VAL B C 1
ATOM 2471 O O . VAL B 1 10 ? 5.625 -66.438 -0.134 1 35.56 10 VAL B O 1
ATOM 2474 N N . ALA B 1 11 ? 5.734 -65.562 1.814 1 36.16 11 ALA B N 1
ATOM 2475 C CA . ALA B 1 11 ? 5.059 -64.312 1.516 1 36.16 11 ALA B CA 1
ATOM 2476 C C . ALA B 1 11 ? 5.938 -63.375 0.661 1 36.16 11 ALA B C 1
ATOM 2478 O O . ALA B 1 11 ? 7 -62.938 1.107 1 36.16 11 ALA B O 1
ATOM 2479 N N . ALA B 1 12 ? 5.938 -63.562 -0.674 1 37.44 12 ALA B N 1
ATOM 2480 C CA . ALA B 1 12 ? 6.508 -62.531 -1.552 1 37.44 12 ALA B CA 1
ATOM 2481 C C . ALA B 1 12 ? 5.98 -61.156 -1.196 1 37.44 12 ALA B C 1
ATOM 2483 O O . ALA B 1 12 ? 4.793 -60.875 -1.363 1 37.44 12 ALA B O 1
ATOM 2484 N N . MET B 1 13 ? 6.555 -60.469 -0.229 1 36.06 13 MET B N 1
ATOM 2485 C CA . MET B 1 13 ? 6.336 -59.031 -0.038 1 36.06 13 MET B CA 1
ATOM 2486 C C . MET B 1 13 ? 6.527 -58.281 -1.347 1 36.06 13 MET B C 1
ATOM 2488 O O . MET B 1 13 ? 7.625 -58.281 -1.906 1 36.06 13 MET B O 1
ATOM 2492 N N . THR B 1 14 ? 5.492 -58.281 -2.213 1 35.72 14 THR B N 1
ATOM 2493 C CA . THR B 1 14 ? 5.523 -57.281 -3.295 1 35.72 14 THR B CA 1
ATOM 2494 C C . THR B 1 14 ? 5.941 -55.938 -2.771 1 35.72 14 THR B C 1
ATOM 2496 O O . THR B 1 14 ? 5.262 -55.344 -1.921 1 35.72 14 THR B O 1
ATOM 2499 N N . VAL B 1 15 ? 7.191 -55.656 -2.709 1 38.5 15 VAL B N 1
ATOM 2500 C CA . VAL B 1 15 ? 7.668 -54.281 -2.627 1 38.5 15 VAL B CA 1
ATOM 2501 C C . VAL B 1 15 ? 6.977 -53.438 -3.688 1 38.5 15 VAL B C 1
ATOM 2503 O O . VAL B 1 15 ? 7.219 -53.594 -4.883 1 38.5 15 VAL B O 1
ATOM 2506 N N . SER B 1 16 ? 5.723 -53.094 -3.479 1 36.41 16 SER B N 1
ATOM 2507 C CA . SER B 1 16 ? 5.262 -51.969 -4.293 1 36.41 16 SER B CA 1
ATOM 2508 C C . SER B 1 16 ? 6.324 -50.906 -4.383 1 36.41 16 SER B C 1
ATOM 2510 O O . SER B 1 16 ? 6.691 -50.281 -3.371 1 36.41 16 SER B O 1
ATOM 2512 N N . SER B 1 17 ? 7.254 -51.031 -5.25 1 35.91 17 SER B N 1
ATOM 2513 C CA . SER B 1 17 ? 8.102 -49.875 -5.539 1 35.91 17 SER B CA 1
ATOM 2514 C C . SER B 1 17 ? 7.301 -48.594 -5.508 1 35.91 17 SER B C 1
ATOM 2516 O O . SER B 1 17 ? 6.32 -48.438 -6.242 1 35.91 17 SER B O 1
ATOM 2518 N N . SER B 1 18 ? 7.137 -48.031 -4.422 1 40.75 18 SER B N 1
ATOM 2519 C CA . SER B 1 18 ? 6.676 -46.656 -4.387 1 40.75 18 SER B CA 1
ATOM 2520 C C . SER B 1 18 ? 7.238 -45.844 -5.559 1 40.75 18 SER B C 1
ATOM 2522 O O . SER B 1 18 ? 8.414 -45.5 -5.555 1 40.75 18 SER B O 1
ATOM 2524 N N . ARG B 1 19 ? 6.934 -46.25 -6.777 1 42.91 19 ARG B N 1
ATOM 2525 C CA . ARG B 1 19 ? 7.281 -45.344 -7.887 1 42.91 19 ARG B CA 1
ATOM 2526 C C . ARG B 1 19 ? 7.191 -43.906 -7.465 1 42.91 19 ARG B C 1
ATOM 2528 O O . ARG B 1 19 ? 6.137 -43.438 -7.027 1 42.91 19 ARG B O 1
ATOM 2535 N N . ALA B 1 20 ? 8.242 -43.344 -7.078 1 46.16 20 ALA B N 1
ATOM 2536 C CA . ALA B 1 20 ? 8.367 -41.906 -6.816 1 46.16 20 ALA B CA 1
ATOM 2537 C C . ALA B 1 20 ? 7.598 -41.094 -7.855 1 46.16 20 ALA B C 1
ATOM 2539 O O . ALA B 1 20 ? 7.797 -41.25 -9.062 1 46.16 20 ALA B O 1
ATOM 2540 N N . GLN B 1 21 ? 6.395 -40.688 -7.547 1 56.5 21 GLN B N 1
ATOM 2541 C CA . GLN B 1 21 ? 5.582 -39.875 -8.438 1 56.5 21 GLN B CA 1
ATOM 2542 C C . GLN B 1 21 ? 6.422 -38.781 -9.117 1 56.5 21 GLN B C 1
ATOM 2544 O O . GLN B 1 21 ? 7.266 -38.156 -8.477 1 56.5 21 GLN B O 1
ATOM 2549 N N . GLU B 1 22 ? 6.605 -38.875 -10.445 1 69.69 22 GLU B N 1
ATOM 2550 C CA . GLU B 1 22 ? 7.293 -37.875 -11.242 1 69.69 22 GLU B CA 1
ATOM 2551 C C . GLU B 1 22 ? 6.832 -36.469 -10.875 1 69.69 22 GLU B C 1
ATOM 2553 O O . GLU B 1 22 ? 5.637 -36.219 -10.688 1 69.69 22 GLU B O 1
ATOM 2558 N N . PRO B 1 23 ? 7.84 -35.594 -10.555 1 76.5 23 PRO B N 1
ATOM 2559 C CA . PRO B 1 23 ? 7.457 -34.25 -10.203 1 76.5 23 PRO B CA 1
ATOM 2560 C C . PRO B 1 23 ? 6.652 -33.562 -11.312 1 76.5 23 PRO B C 1
ATOM 2562 O O . PRO B 1 23 ? 6.777 -33.906 -12.484 1 76.5 23 PRO B O 1
ATOM 2565 N N . VAL B 1 24 ? 5.773 -32.688 -10.953 1 78.69 24 VAL B N 1
ATOM 2566 C CA . VAL B 1 24 ? 4.977 -31.922 -11.898 1 78.69 24 VAL B CA 1
ATOM 2567 C C . VAL B 1 24 ? 5.891 -31.266 -12.922 1 78.69 24 VAL B C 1
ATOM 2569 O O . VAL B 1 24 ? 5.621 -31.297 -14.125 1 78.69 24 VAL B O 1
ATOM 2572 N N . TRP B 1 25 ? 7.004 -30.656 -12.453 1 84.56 25 TRP B N 1
ATOM 2573 C CA . TRP B 1 25 ? 8.156 -30.219 -13.227 1 84.56 25 TRP B CA 1
ATOM 2574 C C . TRP B 1 25 ? 9.43 -30.281 -12.383 1 84.56 25 TRP B C 1
ATOM 2576 O O . TRP B 1 25 ? 9.367 -30.359 -11.156 1 84.56 25 TRP B O 1
ATOM 2586 N N . ASP B 1 26 ? 10.547 -30.344 -13.031 1 90 26 ASP B N 1
ATOM 2587 C CA . ASP B 1 26 ? 11.805 -30.594 -12.336 1 90 26 ASP B CA 1
ATOM 2588 C C . ASP B 1 26 ? 12.648 -29.328 -12.234 1 90 26 ASP B C 1
ATOM 2590 O O . ASP B 1 26 ? 13.258 -28.906 -13.227 1 90 26 ASP B O 1
ATOM 2594 N N . ALA B 1 27 ? 12.773 -28.875 -11.016 1 92.56 27 ALA B N 1
ATOM 2595 C CA . ALA B 1 27 ? 13.469 -27.609 -10.766 1 92.56 27 ALA B CA 1
ATOM 2596 C C . ALA B 1 27 ? 14.953 -27.719 -11.125 1 92.56 27 ALA B C 1
ATOM 2598 O O . ALA B 1 27 ? 15.625 -26.703 -11.312 1 92.56 27 ALA B O 1
ATOM 2599 N N . ASN B 1 28 ? 15.477 -28.859 -11.219 1 92.44 28 ASN B N 1
ATOM 2600 C CA . ASN B 1 28 ? 16.891 -29.062 -11.531 1 92.44 28 ASN B CA 1
ATOM 2601 C C . ASN B 1 28 ? 17.172 -28.859 -13.016 1 92.44 28 ASN B C 1
ATOM 2603 O O . ASN B 1 28 ? 18.328 -28.688 -13.414 1 92.44 28 ASN B O 1
ATOM 2607 N N . THR B 1 29 ? 16.125 -28.875 -13.797 1 94.56 29 THR B N 1
ATOM 2608 C CA . THR B 1 29 ? 16.391 -28.844 -15.234 1 94.56 29 THR B CA 1
ATOM 2609 C C . THR B 1 29 ? 15.781 -27.594 -15.867 1 94.56 29 THR B C 1
ATOM 2611 O O . THR B 1 29 ? 16.047 -27.297 -17.031 1 94.56 29 THR B O 1
ATOM 2614 N N . VAL B 1 30 ? 15.008 -26.844 -15.148 1 96.94 30 VAL B N 1
ATOM 2615 C CA . VAL B 1 30 ? 14.344 -25.656 -15.688 1 96.94 30 VAL B CA 1
ATOM 2616 C C . VAL B 1 30 ? 15.375 -24.609 -16.062 1 96.94 30 VAL B C 1
ATOM 2618 O O . VAL B 1 30 ? 16.281 -24.312 -15.281 1 96.94 30 VAL B O 1
ATOM 2621 N N . VAL B 1 31 ? 15.32 -24.125 -17.25 1 98.44 31 VAL B N 1
ATOM 2622 C CA . VAL B 1 31 ? 16.094 -22.969 -17.703 1 98.44 31 VAL B CA 1
ATOM 2623 C C . VAL B 1 31 ? 15.172 -21.781 -17.953 1 98.44 31 VAL B C 1
ATOM 2625 O O . VAL B 1 31 ? 14.164 -21.906 -18.656 1 98.44 31 VAL B O 1
ATOM 2628 N N . LEU B 1 32 ? 15.531 -20.641 -17.359 1 98.69 32 LEU B N 1
ATOM 2629 C CA . LEU B 1 32 ? 14.703 -19.453 -17.484 1 98.69 32 LEU B CA 1
ATOM 2630 C C . LEU B 1 32 ? 15.234 -18.547 -18.594 1 98.69 32 LEU B C 1
ATOM 2632 O O . LEU B 1 32 ? 16.453 -18.469 -18.812 1 98.69 32 LEU B O 1
ATOM 2636 N N . GLU B 1 33 ? 14.312 -17.906 -19.234 1 98.56 33 GLU B N 1
ATOM 2637 C CA . GLU B 1 33 ? 14.625 -16.875 -20.219 1 98.56 33 GLU B CA 1
ATOM 2638 C C . GLU B 1 33 ? 13.797 -15.617 -20 1 98.56 33 GLU B C 1
ATOM 2640 O O . GLU B 1 33 ? 12.688 -15.68 -19.469 1 98.56 33 GLU B O 1
ATOM 2645 N N . SER B 1 34 ? 14.391 -14.477 -20.406 1 98.31 34 SER B N 1
ATOM 2646 C CA . SER B 1 34 ? 13.656 -13.219 -20.312 1 98.31 34 SER B CA 1
ATOM 2647 C C . SER B 1 34 ? 13.078 -12.812 -21.672 1 98.31 34 SER B C 1
ATOM 2649 O O . SER B 1 34 ? 13.703 -13.016 -22.703 1 98.31 34 SER B O 1
ATOM 2651 N N . GLN B 1 35 ? 11.891 -12.328 -21.641 1 98.62 35 GLN B N 1
ATOM 2652 C CA . GLN B 1 35 ? 11.195 -11.789 -22.812 1 98.62 35 GLN B CA 1
ATOM 2653 C C . GLN B 1 35 ? 10.805 -10.328 -22.594 1 98.62 35 GLN B C 1
ATOM 2655 O O . GLN B 1 35 ? 10.039 -10.016 -21.688 1 98.62 35 GLN B O 1
ATOM 2660 N N . LYS B 1 36 ? 11.336 -9.43 -23.453 1 98.8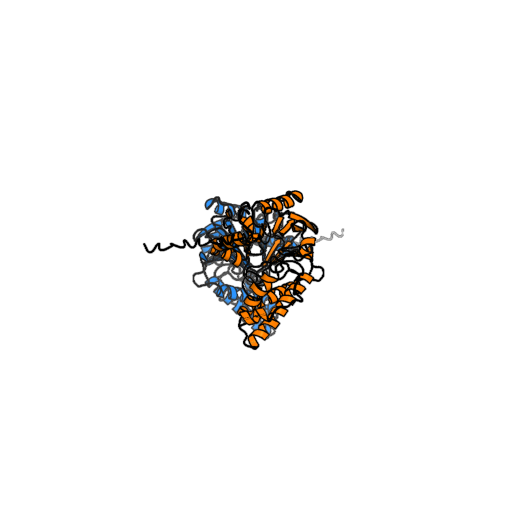1 36 LYS B N 1
ATOM 2661 C CA . LYS B 1 36 ? 10.977 -8.016 -23.359 1 98.81 36 LYS B CA 1
ATOM 2662 C C . LYS B 1 36 ? 9.562 -7.773 -23.891 1 98.81 36 LYS B C 1
ATOM 2664 O O . LYS B 1 36 ? 9.258 -8.094 -25.031 1 98.81 36 LYS B O 1
ATOM 2669 N N . LEU B 1 37 ? 8.75 -7.207 -23.078 1 98.88 37 LEU B N 1
ATOM 2670 C CA . LEU B 1 37 ? 7.367 -6.941 -23.453 1 98.88 37 LEU B CA 1
ATOM 2671 C C . LEU B 1 37 ? 7.176 -5.48 -23.828 1 98.88 37 LEU B C 1
ATOM 2673 O O . LEU B 1 37 ? 6.297 -5.152 -24.641 1 98.88 37 LEU B O 1
ATOM 2677 N N . ALA B 1 38 ? 7.855 -4.621 -23.219 1 98.75 38 ALA B N 1
ATOM 2678 C CA . ALA B 1 38 ? 7.949 -3.18 -23.422 1 98.75 38 ALA B CA 1
ATOM 2679 C C . ALA B 1 38 ? 9.242 -2.623 -22.828 1 98.75 38 ALA B C 1
ATOM 2681 O O . ALA B 1 38 ? 10.016 -3.355 -22.219 1 98.75 38 ALA B O 1
ATOM 2682 N N . GLU B 1 39 ? 9.523 -1.374 -23.109 1 98.38 39 GLU B N 1
ATOM 2683 C CA . GLU B 1 39 ? 10.711 -0.772 -22.516 1 98.38 39 GLU B CA 1
ATOM 2684 C C . GLU B 1 39 ? 10.688 -0.899 -20.984 1 98.38 39 GLU B C 1
ATOM 2686 O O . GLU B 1 39 ? 9.758 -0.427 -20.328 1 98.38 39 GLU B O 1
ATOM 2691 N N . GLY B 1 40 ? 11.648 -1.672 -20.484 1 98.81 40 GLY B N 1
ATOM 2692 C CA . GLY B 1 40 ? 11.812 -1.832 -19.047 1 98.81 40 GLY B CA 1
ATOM 2693 C C . GLY B 1 40 ? 10.906 -2.896 -18.453 1 98.81 40 GLY B C 1
ATOM 2694 O O . GLY B 1 40 ? 10.883 -3.098 -17.234 1 98.81 40 GLY B O 1
ATOM 2695 N N . VAL B 1 41 ? 10.133 -3.535 -19.312 1 98.94 41 VAL B N 1
ATOM 2696 C CA . VAL B 1 41 ? 9.164 -4.504 -18.812 1 98.94 41 VAL B CA 1
ATOM 2697 C C . VAL B 1 41 ? 9.469 -5.883 -19.391 1 98.94 41 VAL B C 1
ATOM 2699 O O . VAL B 1 41 ? 9.445 -6.07 -20.609 1 98.94 41 VAL B O 1
ATOM 2702 N N . PHE B 1 42 ? 9.742 -6.844 -18.469 1 98.94 42 PHE B N 1
ATOM 2703 C CA . PHE B 1 42 ? 10.195 -8.156 -18.906 1 98.94 42 PHE B CA 1
ATOM 2704 C C . PHE B 1 42 ? 9.422 -9.266 -18.203 1 98.94 42 PHE B C 1
ATOM 2706 O O . PHE B 1 42 ? 9.219 -9.211 -16.984 1 98.94 42 PHE B O 1
ATOM 2713 N N . ALA B 1 43 ? 9.016 -10.25 -19 1 98.94 43 ALA B N 1
ATOM 2714 C CA . ALA B 1 43 ? 8.602 -11.531 -18.438 1 98.94 43 ALA B CA 1
ATOM 2715 C C . ALA B 1 43 ? 9.789 -12.492 -18.328 1 98.94 43 ALA B C 1
ATOM 2717 O O . ALA B 1 43 ? 10.727 -12.414 -19.125 1 98.94 43 ALA B O 1
ATOM 2718 N N . VAL B 1 44 ? 9.797 -13.305 -17.344 1 98.88 44 VAL B N 1
ATOM 2719 C CA . VAL B 1 44 ? 10.742 -14.406 -17.219 1 98.88 44 VAL B CA 1
ATOM 2720 C C . VAL B 1 44 ? 10 -15.742 -17.281 1 98.88 44 VAL B C 1
ATOM 2722 O O . VAL B 1 44 ? 9.156 -16.031 -16.438 1 98.88 44 VAL B O 1
ATOM 2725 N N . ILE B 1 45 ? 10.32 -16.5 -18.281 1 98.44 45 ILE B N 1
ATOM 2726 C CA . ILE B 1 45 ? 9.531 -17.688 -18.578 1 98.44 45 ILE B CA 1
ATOM 2727 C C . ILE B 1 45 ? 10.461 -18.891 -18.75 1 98.44 45 ILE B C 1
ATOM 2729 O O . ILE B 1 45 ? 11.609 -18.75 -19.172 1 98.44 45 ILE B O 1
ATOM 2733 N N . PRO B 1 46 ? 9.969 -20.094 -18.375 1 98.31 46 PRO B N 1
ATOM 2734 C CA . PRO B 1 46 ? 10.758 -21.297 -18.656 1 98.31 46 PRO B CA 1
ATOM 2735 C C . PRO B 1 46 ? 10.992 -21.5 -20.156 1 98.31 46 PRO B C 1
ATOM 2737 O O . PRO B 1 46 ? 10.086 -21.266 -20.969 1 98.31 46 PRO B O 1
ATOM 2740 N N . ALA B 1 47 ? 12.219 -21.906 -20.438 1 98 47 ALA B N 1
ATOM 2741 C CA . ALA B 1 47 ? 12.523 -22.234 -21.828 1 98 47 ALA B CA 1
ATOM 2742 C C . ALA B 1 47 ? 11.594 -23.312 -22.359 1 98 47 ALA B C 1
ATOM 2744 O O . ALA B 1 47 ? 11.32 -24.297 -21.672 1 98 47 ALA B O 1
ATOM 2745 N N . GLY B 1 48 ? 11.008 -23.078 -23.578 1 97.56 48 GLY B N 1
ATOM 2746 C CA . GLY B 1 48 ? 10.125 -24.047 -24.219 1 97.56 48 GLY B CA 1
ATOM 2747 C C . GLY B 1 48 ? 8.688 -23.922 -23.766 1 97.56 48 GLY B C 1
ATOM 2748 O O . GLY B 1 48 ? 7.859 -24.781 -24.062 1 97.56 48 GLY B O 1
ATOM 2749 N N . ALA B 1 49 ? 8.406 -22.875 -23.094 1 97.62 49 ALA B N 1
ATOM 2750 C CA . ALA B 1 49 ? 7.086 -22.719 -22.484 1 97.62 49 ALA B CA 1
ATOM 2751 C C . ALA B 1 49 ? 5.988 -22.734 -23.547 1 97.62 49 ALA B C 1
ATOM 2753 O O . ALA B 1 49 ? 4.906 -23.281 -23.328 1 97.62 49 ALA B O 1
ATOM 2754 N N . GLU B 1 50 ? 6.234 -22.125 -24.719 1 97.44 50 GLU B N 1
ATOM 2755 C CA . GLU B 1 50 ? 5.223 -22.078 -25.766 1 97.44 50 GLU B CA 1
ATOM 2756 C C . GLU B 1 50 ? 4.832 -23.484 -26.219 1 97.44 50 GLU B C 1
ATOM 2758 O O . GLU B 1 50 ? 3.648 -23.812 -26.297 1 97.44 50 GLU B O 1
ATOM 2763 N N . GLU B 1 51 ? 5.801 -24.25 -26.484 1 97.5 51 GLU B N 1
ATOM 2764 C CA . GLU B 1 51 ? 5.559 -25.625 -26.938 1 97.5 51 GLU B CA 1
ATOM 2765 C C . GLU B 1 51 ? 4.918 -26.469 -25.844 1 97.5 51 GLU B C 1
ATOM 2767 O O . GLU B 1 51 ? 3.998 -27.25 -26.109 1 97.5 51 GLU B O 1
ATOM 2772 N N . MET B 1 52 ? 5.441 -26.297 -24.672 1 97.38 52 MET B N 1
ATOM 2773 C CA . MET B 1 52 ? 4.891 -27.062 -23.547 1 97.38 52 MET B CA 1
ATOM 2774 C C . MET B 1 52 ? 3.42 -26.703 -23.328 1 97.38 52 MET B C 1
ATOM 2776 O O . MET B 1 52 ? 2.602 -27.594 -23.062 1 97.38 52 MET B O 1
ATOM 2780 N N . ALA B 1 53 ? 3.117 -25.422 -23.453 1 97.38 53 ALA B N 1
ATOM 2781 C CA . ALA B 1 53 ? 1.735 -24.984 -23.266 1 97.38 53 ALA B CA 1
ATOM 2782 C C . ALA B 1 53 ? 0.828 -25.578 -24.344 1 97.38 53 ALA B C 1
ATOM 2784 O O . ALA B 1 53 ? -0.289 -26.016 -24.047 1 97.38 53 ALA B O 1
ATOM 2785 N N . ALA B 1 54 ? 1.283 -25.594 -25.531 1 96.12 54 ALA B N 1
ATOM 2786 C CA . ALA B 1 54 ? 0.513 -26.141 -26.656 1 96.12 54 ALA B CA 1
ATOM 2787 C C . ALA B 1 54 ? 0.214 -27.609 -26.438 1 96.12 54 ALA B C 1
ATOM 2789 O O . ALA B 1 54 ? -0.846 -28.109 -26.828 1 96.12 54 ALA B O 1
ATOM 2790 N N . ASP B 1 55 ? 1.113 -28.281 -25.797 1 96.69 55 ASP B N 1
ATOM 2791 C CA . ASP B 1 55 ? 0.964 -29.719 -25.547 1 96.69 55 ASP B CA 1
ATOM 2792 C C . ASP B 1 55 ? 0.197 -29.969 -24.25 1 96.69 55 ASP B C 1
ATOM 2794 O O . ASP B 1 55 ? -0.006 -31.125 -23.859 1 96.69 55 ASP B O 1
ATOM 2798 N N . GLY B 1 56 ? -0.189 -28.875 -23.594 1 97.38 56 GLY B N 1
ATOM 2799 C CA . GLY B 1 56 ? -0.965 -29 -22.375 1 97.38 56 GLY B CA 1
ATOM 2800 C C . GLY B 1 56 ? -0.149 -29.484 -21.188 1 97.38 56 GLY B C 1
ATOM 2801 O O . GLY B 1 56 ? -0.698 -30.047 -20.234 1 97.38 56 GLY B O 1
ATOM 2802 N N . LEU B 1 57 ? 1.147 -29.344 -21.25 1 96.56 57 LEU B N 1
ATOM 2803 C CA . LEU B 1 57 ? 2.033 -29.844 -20.203 1 96.56 57 LEU B CA 1
ATOM 2804 C C . LEU B 1 57 ? 2.137 -28.828 -19.062 1 96.56 57 LEU B C 1
ATOM 2806 O O . LEU B 1 57 ? 2.004 -27.625 -19.281 1 96.56 57 LEU B O 1
ATOM 2810 N N . PRO B 1 58 ? 2.332 -29.344 -17.828 1 95.38 58 PRO B N 1
ATOM 2811 C CA . PRO B 1 58 ? 2.629 -28.406 -16.734 1 95.38 58 PRO B CA 1
ATOM 2812 C C . PRO B 1 58 ? 3.953 -27.672 -16.922 1 95.38 58 PRO B C 1
ATOM 2814 O O . PRO B 1 58 ? 4.918 -28.266 -17.422 1 95.38 58 PRO B O 1
ATOM 2817 N N . ILE B 1 59 ? 3.994 -26.438 -16.625 1 96.94 59 ILE B N 1
ATOM 2818 C CA . ILE B 1 59 ? 5.152 -25.578 -16.844 1 96.94 59 ILE B CA 1
ATOM 2819 C C . ILE B 1 59 ? 5.609 -24.969 -15.523 1 96.94 59 ILE B C 1
ATOM 2821 O O . ILE B 1 59 ? 4.785 -24.656 -14.656 1 96.94 59 ILE B O 1
ATOM 2825 N N . ALA B 1 60 ? 6.918 -24.766 -15.383 1 97.12 60 ALA B N 1
ATOM 2826 C CA . ALA B 1 60 ? 7.48 -24.125 -14.203 1 97.12 60 ALA B CA 1
ATOM 2827 C C . ALA B 1 60 ? 7.008 -22.688 -14.086 1 97.12 60 ALA B C 1
ATOM 2829 O O . ALA B 1 60 ? 6.418 -22.141 -15.023 1 97.12 60 ALA B O 1
ATOM 2830 N N . THR B 1 61 ? 7.27 -22.109 -12.914 1 98 61 THR B N 1
ATOM 2831 C CA . THR B 1 61 ? 6.797 -20.797 -12.523 1 98 61 THR B CA 1
ATOM 2832 C C . THR B 1 61 ? 7.328 -19.719 -13.469 1 98 61 THR B C 1
ATOM 2834 O O . THR B 1 61 ? 8.492 -19.766 -13.875 1 98 61 THR B O 1
ATOM 2837 N N . THR B 1 62 ? 6.414 -18.828 -13.805 1 98.44 62 THR B N 1
ATOM 2838 C CA . THR B 1 62 ? 6.758 -17.609 -14.539 1 98.44 62 THR B CA 1
ATOM 2839 C C . THR B 1 62 ? 6.984 -16.453 -13.586 1 98.44 62 THR B C 1
ATOM 2841 O O . THR B 1 62 ? 6.336 -16.359 -12.539 1 98.44 62 THR B O 1
ATOM 2844 N N . SER B 1 63 ? 7.941 -15.609 -13.891 1 98.62 63 SER B N 1
ATOM 2845 C CA . SER B 1 63 ? 8.273 -14.406 -13.148 1 98.62 63 SER B CA 1
ATOM 2846 C C . SER B 1 63 ? 8.359 -13.188 -14.07 1 98.62 63 SER B C 1
ATOM 2848 O O . SER B 1 63 ? 7.836 -13.211 -15.18 1 98.62 63 SER B O 1
ATOM 2850 N N . GLY B 1 64 ? 8.867 -12.102 -13.578 1 98.94 64 GLY B N 1
ATOM 2851 C CA . GLY B 1 64 ? 9.094 -10.883 -14.336 1 98.94 64 GLY B CA 1
ATOM 2852 C C . GLY B 1 64 ? 9.82 -9.812 -13.555 1 98.94 64 GLY B C 1
ATOM 2853 O O . GLY B 1 64 ? 10.102 -9.992 -12.367 1 98.94 64 GLY B O 1
ATOM 2854 N N . PHE B 1 65 ? 10.219 -8.797 -14.289 1 98.94 65 PHE B N 1
ATOM 2855 C CA . PHE B 1 65 ? 10.812 -7.641 -13.633 1 98.94 65 PHE B CA 1
ATOM 2856 C C . PHE B 1 65 ? 10.57 -6.375 -14.453 1 98.94 65 PHE B C 1
ATOM 2858 O O . PHE B 1 65 ? 10.375 -6.441 -15.664 1 98.94 65 PHE B O 1
ATOM 2865 N N . VAL B 1 66 ? 10.5 -5.289 -13.781 1 99 66 VAL B N 1
ATOM 2866 C CA . VAL B 1 66 ? 10.273 -3.961 -14.344 1 99 66 VAL B CA 1
ATOM 2867 C C . VAL B 1 66 ? 11.43 -3.035 -13.953 1 99 66 VAL B C 1
ATOM 2869 O O . VAL B 1 66 ? 11.797 -2.953 -12.781 1 99 66 VAL B O 1
ATOM 2872 N N . ILE B 1 67 ? 12.023 -2.381 -14.922 1 98.94 67 ILE B N 1
ATOM 2873 C CA . ILE B 1 67 ? 13.172 -1.5 -14.734 1 98.94 67 ILE B CA 1
ATOM 2874 C C . ILE B 1 67 ? 12.75 -0.048 -14.945 1 98.94 67 ILE B C 1
ATOM 2876 O O . ILE B 1 67 ? 12.281 0.321 -16.031 1 98.94 67 ILE B O 1
ATOM 2880 N N . GLY B 1 68 ? 12.828 0.778 -13.891 1 98.56 68 GLY B N 1
ATOM 2881 C CA . GLY B 1 68 ? 12.727 2.223 -14.023 1 98.56 68 GLY B CA 1
ATOM 2882 C C . GLY B 1 68 ? 14.07 2.924 -13.93 1 98.56 68 GLY B C 1
ATOM 2883 O O . GLY B 1 68 ? 15.109 2.32 -14.195 1 98.56 68 GLY B O 1
ATOM 2884 N N . THR B 1 69 ? 14.078 4.223 -13.648 1 97.94 69 THR B N 1
ATOM 2885 C CA . THR B 1 69 ? 15.32 4.977 -13.531 1 97.94 69 THR B CA 1
ATOM 2886 C C . THR B 1 69 ? 15.859 4.918 -12.102 1 97.94 69 THR B C 1
ATOM 2888 O O . THR B 1 69 ? 17.016 5.242 -11.852 1 97.94 69 THR B O 1
ATOM 2891 N N . ARG B 1 70 ? 15.016 4.402 -11.156 1 96.25 70 ARG B N 1
ATOM 2892 C CA . ARG B 1 70 ? 15.414 4.461 -9.75 1 96.25 70 ARG B CA 1
ATOM 2893 C C . ARG B 1 70 ? 15.602 3.062 -9.18 1 96.25 70 ARG B C 1
ATOM 2895 O O . ARG B 1 70 ? 15.969 2.908 -8.008 1 96.25 70 ARG B O 1
ATOM 2902 N N . GLY B 1 71 ? 15.273 2.039 -9.992 1 97.88 71 GLY B N 1
ATOM 2903 C CA . GLY B 1 71 ? 15.453 0.684 -9.5 1 97.88 71 GLY B CA 1
ATOM 2904 C C . GLY B 1 71 ? 14.609 -0.338 -10.234 1 97.88 71 GLY B C 1
ATOM 2905 O O . GLY B 1 71 ? 14.008 -0.024 -11.266 1 97.88 71 GLY B O 1
ATOM 2906 N N . VAL B 1 72 ? 14.703 -1.574 -9.68 1 98.88 72 VAL B N 1
ATOM 2907 C CA . VAL B 1 72 ? 14.039 -2.707 -10.312 1 98.88 72 VAL B CA 1
ATOM 2908 C C . VAL B 1 72 ? 13.031 -3.328 -9.352 1 98.88 72 VAL B C 1
ATOM 2910 O O . VAL B 1 72 ? 13.305 -3.455 -8.156 1 98.88 72 VAL B O 1
ATOM 2913 N N . LEU B 1 73 ? 11.844 -3.604 -9.852 1 98.94 73 LEU B N 1
ATOM 2914 C CA . LEU B 1 73 ? 10.875 -4.438 -9.148 1 98.94 73 LEU B CA 1
ATOM 2915 C C . LEU B 1 73 ? 10.773 -5.816 -9.789 1 98.94 73 LEU B C 1
ATOM 2917 O O . LEU B 1 73 ? 10.664 -5.93 -11.008 1 98.94 73 LEU B O 1
ATOM 2921 N N . VAL B 1 74 ? 10.859 -6.836 -8.945 1 99 74 VAL B N 1
ATOM 2922 C CA . VAL B 1 74 ? 10.797 -8.219 -9.414 1 99 74 VAL B CA 1
ATOM 2923 C C . VAL B 1 74 ? 9.492 -8.859 -8.953 1 99 74 VAL B C 1
ATOM 2925 O O . VAL B 1 74 ? 9.008 -8.586 -7.852 1 99 74 VAL B O 1
ATOM 2928 N N . ILE B 1 75 ? 8.883 -9.719 -9.789 1 98.94 75 ILE B N 1
ATOM 2929 C CA . ILE B 1 75 ? 7.637 -10.406 -9.484 1 98.94 75 ILE B CA 1
ATOM 2930 C C . ILE B 1 75 ? 7.902 -11.891 -9.281 1 98.94 75 ILE B C 1
ATOM 2932 O O . ILE B 1 75 ? 8.281 -12.594 -10.227 1 98.94 75 ILE B O 1
ATOM 2936 N N . ASP B 1 76 ? 7.715 -12.352 -8.062 1 98.88 76 ASP B N 1
ATOM 2937 C CA . ASP B 1 76 ? 7.887 -13.734 -7.629 1 98.88 76 ASP B CA 1
ATOM 2938 C C . ASP B 1 76 ? 9.359 -14.148 -7.684 1 98.88 76 ASP B C 1
ATOM 2940 O O . ASP B 1 76 ? 10.039 -13.914 -8.688 1 98.88 76 ASP B O 1
ATOM 2944 N N . SER B 1 77 ? 9.805 -14.867 -6.668 1 98.69 77 SER B N 1
ATOM 2945 C CA . SER B 1 77 ? 11.227 -15.055 -6.422 1 98.69 77 SER B CA 1
ATOM 2946 C C . SER B 1 77 ? 11.664 -16.469 -6.773 1 98.69 77 SER B C 1
ATOM 2948 O O . SER B 1 77 ? 12.828 -16.844 -6.586 1 98.69 77 SER B O 1
ATOM 2950 N N . MET B 1 78 ? 10.742 -17.328 -7.23 1 98.12 78 MET B N 1
ATOM 2951 C CA . MET B 1 78 ? 11.023 -18.688 -7.684 1 98.12 78 MET B CA 1
ATOM 2952 C C . MET B 1 78 ? 11.109 -19.641 -6.5 1 98.12 78 MET B C 1
ATOM 2954 O O . MET B 1 78 ? 10.852 -19.25 -5.359 1 98.12 78 MET B O 1
ATOM 2958 N N . LEU B 1 79 ? 11.406 -20.891 -6.801 1 97.19 79 LEU B N 1
ATOM 2959 C CA . LEU B 1 79 ? 11.258 -22.016 -5.875 1 97.19 79 LEU B CA 1
ATOM 2960 C C . LEU B 1 79 ? 12.516 -22.188 -5.02 1 97.19 79 LEU B C 1
ATOM 2962 O O . LEU B 1 79 ? 12.422 -22.547 -3.844 1 97.19 79 LEU B O 1
ATOM 2966 N N . ASN B 1 80 ? 13.664 -22.031 -5.648 1 96.62 80 ASN B N 1
ATOM 2967 C CA . ASN B 1 80 ? 14.914 -22.406 -4.996 1 96.62 80 ASN B CA 1
ATOM 2968 C C . ASN B 1 80 ? 16.062 -21.5 -5.434 1 96.62 80 ASN B C 1
ATOM 2970 O O . ASN B 1 80 ? 15.859 -20.562 -6.195 1 96.62 80 ASN B O 1
ATOM 2974 N N . GLU B 1 81 ? 17.219 -21.781 -4.914 1 97.75 81 GLU B N 1
ATOM 2975 C CA . GLU B 1 81 ? 18.391 -20.953 -5.168 1 97.75 81 GLU B CA 1
ATOM 2976 C C . GLU B 1 81 ? 18.75 -20.938 -6.648 1 97.75 81 GLU B C 1
ATOM 2978 O O . GLU B 1 81 ? 19.078 -19.891 -7.207 1 97.75 81 GLU B O 1
ATOM 2983 N N . ARG B 1 82 ? 18.703 -22.109 -7.23 1 97.88 82 ARG B N 1
ATOM 2984 C CA . ARG B 1 82 ? 19.109 -22.234 -8.633 1 97.88 82 ARG B CA 1
ATOM 2985 C C . ARG B 1 82 ? 18.25 -21.344 -9.523 1 97.88 82 ARG B C 1
ATOM 2987 O O . ARG B 1 82 ? 18.781 -20.594 -10.352 1 97.88 82 ARG B O 1
ATOM 2994 N N . LEU B 1 83 ? 17.016 -21.391 -9.398 1 98.31 83 LEU B N 1
ATOM 2995 C CA . LEU B 1 83 ? 16.094 -20.609 -10.227 1 98.31 83 LEU B CA 1
ATOM 2996 C C . LEU B 1 83 ? 16.156 -19.125 -9.859 1 98.31 83 LEU B C 1
ATOM 2998 O O . LEU B 1 83 ? 16.078 -18.266 -10.727 1 98.31 83 LEU B O 1
ATOM 3002 N N . ASN B 1 84 ? 16.266 -18.875 -8.555 1 98.62 84 ASN B N 1
ATOM 3003 C CA . ASN B 1 84 ? 16.438 -17.484 -8.117 1 98.62 84 ASN B CA 1
ATOM 3004 C C . ASN B 1 84 ? 17.688 -16.859 -8.719 1 98.62 84 ASN B C 1
ATOM 3006 O O . ASN B 1 84 ? 17.656 -15.719 -9.172 1 98.62 84 ASN B O 1
ATOM 3010 N N . SER B 1 85 ? 18.734 -17.594 -8.742 1 98.62 85 SER B N 1
ATOM 3011 C CA . SER B 1 85 ? 20 -17.109 -9.305 1 98.62 85 SER B CA 1
ATOM 3012 C C . SER B 1 85 ? 19.875 -16.844 -10.797 1 98.62 85 SER B C 1
ATOM 3014 O O . SER B 1 85 ? 20.406 -15.867 -11.305 1 98.62 85 SER B O 1
ATOM 3016 N N . GLN B 1 86 ? 19.188 -17.734 -11.484 1 98.81 86 GLN B N 1
ATOM 3017 C CA . GLN B 1 86 ? 18.938 -17.484 -12.906 1 98.81 86 GLN B CA 1
ATOM 3018 C C . GLN B 1 86 ? 18.172 -16.188 -13.109 1 98.81 86 GLN B C 1
ATOM 3020 O O . GLN B 1 86 ? 18.516 -15.383 -13.977 1 98.81 86 GLN B O 1
ATOM 3025 N N . LEU B 1 87 ? 17.141 -15.977 -12.32 1 98.81 87 LEU B N 1
ATOM 3026 C CA . LEU B 1 87 ? 16.312 -14.781 -12.398 1 98.81 87 LEU B CA 1
ATOM 3027 C C . LEU B 1 87 ? 17.156 -13.523 -12.219 1 98.81 87 LEU B C 1
ATOM 3029 O O . LEU B 1 87 ? 17.109 -12.609 -13.055 1 98.81 87 LEU B O 1
ATOM 3033 N N . PHE B 1 88 ? 17.984 -13.484 -11.195 1 98.81 88 PHE B N 1
ATOM 3034 C CA . PHE B 1 88 ? 18.812 -12.312 -10.914 1 98.81 88 PHE B CA 1
ATOM 3035 C C . PHE B 1 88 ? 19.891 -12.141 -11.977 1 98.81 88 PHE B C 1
ATOM 3037 O O . PHE B 1 88 ? 20.281 -11.023 -12.297 1 98.81 88 PHE B O 1
ATOM 3044 N N . GLY B 1 89 ? 20.359 -13.297 -12.516 1 98.88 89 GLY B N 1
ATOM 3045 C CA . GLY B 1 89 ? 21.266 -13.211 -13.648 1 98.88 89 GLY B CA 1
ATOM 3046 C C . GLY B 1 89 ? 20.656 -12.531 -14.859 1 98.88 89 GLY B C 1
ATOM 3047 O O . GLY B 1 89 ? 21.312 -11.734 -15.531 1 98.88 89 GLY B O 1
ATOM 3048 N N . LEU B 1 90 ? 19.422 -12.852 -15.148 1 98.88 90 LEU B N 1
ATOM 3049 C CA . LEU B 1 90 ? 18.703 -12.234 -16.266 1 98.88 90 LEU B CA 1
ATOM 3050 C C . LEU B 1 90 ? 18.516 -10.742 -16.031 1 98.88 90 LEU B C 1
ATOM 3052 O O . LEU B 1 90 ? 18.609 -9.945 -16.969 1 98.88 90 LEU B O 1
ATOM 3056 N N . ILE B 1 91 ? 18.25 -10.344 -14.805 1 98.88 91 ILE B N 1
ATOM 3057 C CA . ILE B 1 91 ? 18.109 -8.93 -14.461 1 98.88 91 ILE B CA 1
ATOM 3058 C C . ILE B 1 91 ? 19.438 -8.219 -14.672 1 98.88 91 ILE B C 1
ATOM 3060 O O . ILE B 1 91 ? 19.484 -7.152 -15.289 1 98.88 91 ILE B O 1
ATOM 3064 N N . ALA B 1 92 ? 20.516 -8.789 -14.234 1 98.75 92 ALA B N 1
ATOM 3065 C CA . ALA B 1 92 ? 21.844 -8.195 -14.305 1 98.75 92 ALA B CA 1
ATOM 3066 C C . ALA B 1 92 ? 22.281 -8 -15.758 1 98.75 92 ALA B C 1
ATOM 3068 O O . ALA B 1 92 ? 23.047 -7.094 -16.062 1 98.75 92 ALA B O 1
ATOM 3069 N N . ALA B 1 93 ? 21.781 -8.836 -16.594 1 98.62 93 ALA B N 1
ATOM 3070 C CA . ALA B 1 93 ? 22.094 -8.719 -18.016 1 98.62 93 ALA B CA 1
ATOM 3071 C C . ALA B 1 93 ? 21.438 -7.492 -18.641 1 98.62 93 ALA B C 1
ATOM 3073 O O . ALA B 1 93 ? 21.891 -6.996 -19.672 1 98.62 93 ALA B O 1
ATOM 3074 N N . GLU B 1 94 ? 20.391 -6.965 -18 1 98.56 94 GLU B N 1
ATOM 3075 C CA . GLU B 1 94 ? 19.625 -5.871 -18.578 1 98.56 94 GLU B CA 1
ATOM 3076 C C . GLU B 1 94 ? 19.984 -4.535 -17.938 1 98.56 94 GLU B C 1
ATOM 3078 O O . GLU B 1 94 ? 19.828 -3.48 -18.562 1 98.56 94 GLU B O 1
ATOM 3083 N N . THR B 1 95 ? 20.484 -4.59 -16.688 1 98.69 95 THR B N 1
ATOM 3084 C CA . THR B 1 95 ? 20.688 -3.324 -15.992 1 98.69 95 THR B CA 1
ATOM 3085 C C . THR B 1 95 ? 21.641 -3.498 -14.82 1 98.69 95 THR B C 1
ATOM 3087 O O . THR B 1 95 ? 21.781 -4.602 -14.281 1 98.69 95 THR B O 1
ATOM 3090 N N . ASP B 1 96 ? 22.234 -2.354 -14.391 1 98.31 96 ASP B N 1
ATOM 3091 C CA . ASP B 1 96 ? 23.078 -2.32 -13.195 1 98.31 96 ASP B CA 1
ATOM 3092 C C . ASP B 1 96 ? 22.312 -1.712 -12.016 1 98.31 96 ASP B C 1
ATOM 3094 O O . ASP B 1 96 ? 22.844 -1.635 -10.906 1 98.31 96 ASP B O 1
ATOM 3098 N N . LEU B 1 97 ? 21.109 -1.267 -12.289 1 98.06 97 LEU B N 1
ATOM 3099 C CA . LEU B 1 97 ? 20.312 -0.7 -11.195 1 98.06 97 LEU B CA 1
ATOM 3100 C C . LEU B 1 97 ? 20 -1.756 -10.141 1 98.06 97 LEU B C 1
ATOM 3102 O O . LEU B 1 97 ? 19.844 -2.934 -10.469 1 98.06 97 LEU B O 1
ATOM 3106 N N . PRO B 1 98 ? 19.922 -1.316 -8.945 1 97.56 98 PRO B N 1
ATOM 3107 C CA . PRO B 1 98 ? 19.609 -2.285 -7.891 1 97.56 98 PRO B CA 1
ATOM 3108 C C . PRO B 1 98 ? 18.172 -2.77 -7.938 1 97.56 98 PRO B C 1
ATOM 3110 O O . PRO B 1 98 ? 17.266 -1.999 -8.266 1 97.56 98 PRO B O 1
ATOM 3113 N N . VAL B 1 99 ? 17.984 -4.02 -7.602 1 98.69 99 VAL B N 1
ATOM 3114 C CA . VAL B 1 99 ? 16.641 -4.496 -7.289 1 98.69 99 VAL B CA 1
ATOM 3115 C C . VAL B 1 99 ? 16.188 -3.926 -5.945 1 98.69 99 VAL B C 1
ATOM 3117 O O . VAL B 1 99 ? 16.859 -4.105 -4.93 1 98.69 99 VAL B O 1
ATOM 3120 N N . ARG B 1 100 ? 15.039 -3.273 -5.973 1 98.5 100 ARG B N 1
ATOM 3121 C CA . ARG B 1 100 ? 14.57 -2.609 -4.762 1 98.5 100 ARG B CA 1
ATOM 3122 C C . ARG B 1 100 ? 13.383 -3.346 -4.156 1 98.5 100 ARG B C 1
ATOM 3124 O O . ARG B 1 100 ? 13.195 -3.34 -2.938 1 98.5 100 ARG B O 1
ATOM 3131 N N . TYR B 1 101 ? 12.594 -3.945 -5.023 1 98.88 101 TYR B N 1
ATOM 3132 C CA . TYR B 1 101 ? 11.352 -4.547 -4.559 1 98.88 101 TYR B CA 1
ATOM 3133 C C . TYR B 1 101 ? 11.18 -5.949 -5.125 1 98.88 101 TYR B C 1
ATOM 3135 O O . TYR B 1 101 ? 11.508 -6.203 -6.289 1 98.88 101 TYR B O 1
ATOM 3143 N N . MET B 1 102 ? 10.672 -6.828 -4.297 1 98.94 102 MET B N 1
ATOM 3144 C CA . MET B 1 102 ? 10.211 -8.164 -4.656 1 98.94 102 MET B CA 1
ATOM 3145 C C . MET B 1 102 ? 8.75 -8.352 -4.281 1 98.94 102 MET B C 1
ATOM 3147 O O . MET B 1 102 ? 8.391 -8.273 -3.105 1 98.94 102 MET B O 1
ATOM 3151 N N . VAL B 1 103 ? 7.867 -8.578 -5.281 1 98.94 103 VAL B N 1
ATOM 3152 C CA . VAL B 1 103 ? 6.453 -8.82 -5.02 1 98.94 103 VAL B CA 1
ATOM 3153 C C . VAL B 1 103 ? 6.148 -10.305 -5.172 1 98.94 103 VAL B C 1
ATOM 3155 O O . VAL B 1 103 ? 6.555 -10.93 -6.156 1 98.94 103 VAL B O 1
ATOM 3158 N N . ASN B 1 104 ? 5.484 -10.867 -4.199 1 98.88 104 ASN B N 1
ATOM 3159 C CA . ASN B 1 104 ? 4.945 -12.211 -4.355 1 98.88 104 ASN B CA 1
ATOM 3160 C C . ASN B 1 104 ? 3.457 -12.188 -4.688 1 98.88 104 ASN B C 1
ATOM 3162 O O . ASN B 1 104 ? 2.66 -11.609 -3.941 1 98.88 104 ASN B O 1
ATOM 3166 N N . THR B 1 105 ? 3.115 -12.828 -5.746 1 98.75 105 THR B N 1
ATOM 3167 C CA . THR B 1 105 ? 1.718 -12.883 -6.164 1 98.75 105 THR B CA 1
ATOM 3168 C C . THR B 1 105 ? 0.913 -13.781 -5.23 1 98.75 105 THR B C 1
ATOM 3170 O O . THR B 1 105 ? -0.309 -13.648 -5.129 1 98.75 105 THR B O 1
ATOM 3173 N N . SER B 1 106 ? 1.529 -14.75 -4.602 1 97.44 106 SER B N 1
ATOM 3174 C CA . SER B 1 106 ? 0.885 -15.633 -3.635 1 97.44 106 SER B CA 1
ATOM 3175 C C . SER B 1 106 ? 1.904 -16.25 -2.678 1 97.44 106 SER B C 1
ATOM 3177 O O . SER B 1 106 ? 3.107 -16.016 -2.812 1 97.44 106 SER B O 1
ATOM 3179 N N . PHE B 1 107 ? 1.373 -17.094 -1.703 1 96.12 107 PHE B N 1
ATOM 3180 C CA . PHE B 1 107 ? 2.266 -17.703 -0.726 1 96.12 107 PHE B CA 1
ATOM 3181 C C . PHE B 1 107 ? 2.871 -19 -1.275 1 96.12 107 PHE B C 1
ATOM 3183 O O . PHE B 1 107 ? 3.773 -19.578 -0.666 1 96.12 107 PHE B O 1
ATOM 3190 N N . HIS B 1 108 ? 2.391 -19.484 -2.426 1 95.31 108 HIS B N 1
ATOM 3191 C CA . HIS B 1 108 ? 2.916 -20.75 -2.93 1 95.31 108 HIS B CA 1
ATOM 3192 C C . HIS B 1 108 ? 4.438 -20.719 -3.008 1 95.31 108 HIS B C 1
ATOM 3194 O O . HIS B 1 108 ? 5.023 -19.719 -3.42 1 95.31 108 HIS B O 1
ATOM 3200 N N . GLY B 1 109 ? 5.012 -21.828 -2.699 1 95.5 109 GLY B N 1
ATOM 3201 C CA . GLY B 1 109 ? 6.457 -21.922 -2.559 1 95.5 109 GLY B CA 1
ATOM 3202 C C . GLY B 1 109 ? 7.207 -21.547 -3.826 1 95.5 109 GLY B C 1
ATOM 3203 O O . GLY B 1 109 ? 8.219 -20.844 -3.773 1 95.5 109 GLY B O 1
ATOM 3204 N N . ASP B 1 110 ? 6.727 -22 -4.938 1 96 110 ASP B N 1
ATOM 3205 C CA . ASP B 1 110 ? 7.438 -21.734 -6.184 1 96 110 ASP B CA 1
ATOM 3206 C C . ASP B 1 110 ? 7.344 -20.25 -6.562 1 96 110 ASP B C 1
ATOM 3208 O O . ASP B 1 110 ? 8.047 -19.797 -7.469 1 96 110 ASP B O 1
ATOM 3212 N N . HIS B 1 111 ? 6.555 -19.438 -5.824 1 97.69 111 HIS B N 1
ATOM 3213 C CA . HIS B 1 111 ? 6.449 -18 -6.059 1 97.69 111 HIS B CA 1
ATOM 3214 C C . HIS B 1 111 ? 7.152 -17.219 -4.961 1 97.69 111 HIS B C 1
ATOM 3216 O O . HIS B 1 111 ? 7.375 -16.016 -5.102 1 97.69 111 HIS B O 1
ATOM 3222 N N . SER B 1 112 ? 7.504 -17.891 -3.834 1 97.94 112 SER B N 1
ATOM 3223 C CA . SER B 1 112 ? 7.883 -17.047 -2.701 1 97.94 112 SER B CA 1
ATOM 3224 C C . SER B 1 112 ? 9.109 -17.594 -1.989 1 97.94 112 SER B C 1
ATOM 3226 O O . SER B 1 112 ? 9.75 -16.891 -1.204 1 97.94 112 SER B O 1
ATOM 3228 N N . TYR B 1 113 ? 9.562 -18.875 -2.195 1 97.75 113 TYR B N 1
ATOM 3229 C CA . TYR B 1 113 ? 10.656 -19.484 -1.442 1 97.75 113 TYR B CA 1
ATOM 3230 C C . TYR B 1 113 ? 11.969 -18.766 -1.73 1 97.75 113 TYR B C 1
ATOM 3232 O O . TYR B 1 113 ? 12.836 -18.688 -0.858 1 97.75 113 TYR B O 1
ATOM 3240 N N . GLY B 1 114 ? 12.148 -18.234 -2.9 1 98.25 114 GLY B N 1
ATOM 3241 C CA . GLY B 1 114 ? 13.367 -17.531 -3.266 1 98.25 114 GLY B CA 1
ATOM 3242 C C . GLY B 1 114 ? 13.617 -16.297 -2.416 1 98.25 114 GLY B C 1
ATOM 3243 O O . GLY B 1 114 ? 14.727 -15.766 -2.41 1 98.25 114 GLY B O 1
ATOM 3244 N N . ASN B 1 115 ? 12.578 -15.852 -1.718 1 98.5 115 ASN B N 1
ATOM 3245 C CA . ASN B 1 115 ? 12.766 -14.734 -0.803 1 98.5 115 ASN B CA 1
ATOM 3246 C C . ASN B 1 115 ? 13.898 -14.992 0.179 1 98.5 115 ASN B C 1
ATOM 3248 O O . ASN B 1 115 ? 14.57 -14.055 0.622 1 98.5 115 ASN B O 1
ATOM 3252 N N . PHE B 1 116 ? 14.133 -16.266 0.468 1 98.12 116 PHE B N 1
ATOM 3253 C CA . PHE B 1 116 ? 15.148 -16.688 1.418 1 98.12 116 PHE B CA 1
ATOM 3254 C C . PHE B 1 116 ? 16.531 -16.219 0.97 1 98.12 116 PHE B C 1
ATOM 3256 O O . PHE B 1 116 ? 17.422 -15.984 1.8 1 98.12 116 PHE B O 1
ATOM 3263 N N . TYR B 1 117 ? 16.734 -15.953 -0.263 1 98.19 117 TYR B N 1
ATOM 3264 C CA . TYR B 1 117 ? 18.062 -15.656 -0.811 1 98.19 117 TYR B CA 1
ATOM 3265 C C . TYR B 1 117 ? 18.234 -14.164 -1.049 1 98.19 117 TYR B C 1
ATOM 3267 O O . TYR B 1 117 ? 19.266 -13.711 -1.526 1 98.19 117 TYR B O 1
ATOM 3275 N N . LEU B 1 118 ? 17.203 -13.352 -0.731 1 98.19 118 LEU B N 1
ATOM 3276 C CA . LEU B 1 118 ? 17.234 -11.922 -1.016 1 98.19 118 LEU B CA 1
ATOM 3277 C C . LEU B 1 118 ? 18.031 -11.172 0.057 1 98.19 118 LEU B C 1
ATOM 3279 O O . LEU B 1 118 ? 17.906 -11.477 1.245 1 98.19 118 LEU B O 1
ATOM 3283 N N . PRO B 1 119 ? 18.828 -10.211 -0.352 1 95.19 119 PRO B N 1
ATOM 3284 C CA . PRO B 1 119 ? 19.422 -9.336 0.66 1 95.19 119 PRO B CA 1
ATOM 3285 C C . PRO B 1 119 ? 18.375 -8.484 1.383 1 95.19 119 PRO B C 1
ATOM 3287 O O . PRO B 1 119 ? 17.281 -8.266 0.859 1 95.19 119 PRO B O 1
ATOM 3290 N N . ASP B 1 120 ? 18.781 -7.906 2.508 1 91.88 120 ASP B N 1
ATOM 3291 C CA . ASP B 1 120 ? 17.859 -7.18 3.387 1 91.88 120 ASP B CA 1
ATOM 3292 C C . ASP B 1 120 ? 17.422 -5.863 2.752 1 91.88 120 ASP B C 1
ATOM 3294 O O . ASP B 1 120 ? 16.391 -5.305 3.129 1 91.88 120 ASP B O 1
ATOM 3298 N N . GLU B 1 121 ? 18.172 -5.402 1.809 1 93.06 121 GLU B N 1
ATOM 3299 C CA . GLU B 1 121 ? 17.906 -4.105 1.199 1 93.06 121 GLU B CA 1
ATOM 3300 C C . GLU B 1 121 ? 16.688 -4.168 0.28 1 93.06 121 GLU B C 1
ATOM 3302 O O . GLU B 1 121 ? 16.125 -3.135 -0.081 1 93.06 121 GLU B O 1
ATOM 3307 N N . ILE B 1 122 ? 16.328 -5.395 -0.156 1 97.75 122 ILE B N 1
ATOM 3308 C CA . ILE B 1 122 ? 15.18 -5.566 -1.037 1 97.75 122 ILE B CA 1
ATOM 3309 C C . ILE B 1 122 ? 13.898 -5.672 -0.204 1 97.75 122 ILE B C 1
ATOM 3311 O O . ILE B 1 122 ? 13.789 -6.551 0.656 1 97.75 122 ILE B O 1
ATOM 3315 N N . ASP B 1 123 ? 12.992 -4.738 -0.434 1 98.44 123 ASP B N 1
ATOM 3316 C CA . ASP B 1 123 ? 11.703 -4.809 0.255 1 98.44 123 ASP B CA 1
ATOM 3317 C C . ASP B 1 123 ? 10.805 -5.867 -0.375 1 98.44 123 ASP B C 1
ATOM 3319 O O . ASP B 1 123 ? 10.5 -5.801 -1.568 1 98.44 123 ASP B O 1
ATOM 3323 N N . ILE B 1 124 ? 10.359 -6.801 0.465 1 98.69 124 ILE B N 1
ATOM 3324 C CA . ILE B 1 124 ? 9.422 -7.824 0.014 1 98.69 124 ILE B CA 1
ATOM 3325 C C . ILE B 1 124 ? 7.988 -7.344 0.232 1 98.69 124 ILE B C 1
ATOM 3327 O O . ILE B 1 124 ? 7.621 -6.953 1.342 1 98.69 124 ILE B O 1
ATOM 3331 N N . ILE B 1 125 ? 7.191 -7.34 -0.836 1 98.88 125 ILE B N 1
ATOM 3332 C CA . ILE B 1 125 ? 5.785 -6.949 -0.82 1 98.88 125 ILE B CA 1
ATOM 3333 C C . ILE B 1 125 ? 4.902 -8.188 -0.976 1 98.88 125 ILE B C 1
ATOM 3335 O O . ILE B 1 125 ? 5.066 -8.953 -1.927 1 98.88 125 ILE B O 1
ATOM 3339 N N . GLN B 1 126 ? 3.99 -8.398 -0.006 1 98.56 126 GLN B N 1
ATOM 3340 C CA . GLN B 1 126 ? 3.049 -9.508 -0.03 1 98.56 126 GLN B CA 1
ATOM 3341 C C . GLN B 1 126 ? 1.661 -9.07 0.42 1 98.56 126 GLN B C 1
ATOM 3343 O O . GLN B 1 126 ? 1.504 -7.988 0.995 1 98.56 126 GLN B O 1
ATOM 3348 N N . HIS B 1 127 ? 0.698 -9.898 0.047 1 98.44 127 HIS B N 1
ATOM 3349 C CA . HIS B 1 127 ? -0.581 -9.805 0.742 1 98.44 127 HIS B CA 1
ATOM 3350 C C . HIS B 1 127 ? -0.447 -10.227 2.201 1 98.44 127 HIS B C 1
ATOM 3352 O O . HIS B 1 127 ? 0.274 -11.172 2.514 1 98.44 127 HIS B O 1
ATOM 3358 N N . ALA B 1 128 ? -1.189 -9.602 3.084 1 97.94 128 ALA B N 1
ATOM 3359 C CA . ALA B 1 128 ? -1.157 -9.93 4.508 1 97.94 128 ALA B CA 1
ATOM 3360 C C . ALA B 1 128 ? -1.504 -11.391 4.742 1 97.94 128 ALA B C 1
ATOM 3362 O O . ALA B 1 128 ? -0.906 -12.047 5.598 1 97.94 128 ALA B O 1
ATOM 3363 N N . ASN B 1 129 ? -2.459 -11.938 3.986 1 97.44 129 ASN B N 1
ATOM 3364 C CA . ASN B 1 129 ? -2.842 -13.344 4.113 1 97.44 129 ASN B CA 1
ATOM 3365 C C . ASN B 1 129 ? -1.701 -14.273 3.713 1 97.44 129 ASN B C 1
ATOM 3367 O O . ASN B 1 129 ? -1.557 -15.359 4.273 1 97.44 129 ASN B O 1
ATOM 3371 N N . ALA B 1 130 ? -0.951 -13.898 2.682 1 97.06 130 ALA B N 1
ATOM 3372 C CA . ALA B 1 130 ? 0.194 -14.703 2.275 1 97.06 130 ALA B CA 1
ATOM 3373 C C . ALA B 1 130 ? 1.229 -14.797 3.393 1 97.06 130 ALA B C 1
ATOM 3375 O O . ALA B 1 130 ? 1.697 -15.883 3.73 1 97.06 130 ALA B O 1
ATOM 3376 N N . LYS B 1 131 ? 1.545 -13.648 3.984 1 96.88 131 LYS B N 1
ATOM 3377 C CA . LYS B 1 131 ? 2.482 -13.641 5.105 1 96.88 131 LYS B CA 1
ATOM 3378 C C . LYS B 1 131 ? 1.979 -14.523 6.242 1 96.88 131 LYS B C 1
ATOM 3380 O O . LYS B 1 131 ? 2.734 -15.336 6.789 1 96.88 131 LYS B O 1
ATOM 3385 N N . ALA B 1 132 ? 0.729 -14.344 6.605 1 95.81 132 ALA B N 1
ATOM 3386 C CA . ALA B 1 132 ? 0.146 -15.109 7.707 1 95.81 132 ALA B CA 1
ATOM 3387 C C . ALA B 1 132 ? 0.216 -16.609 7.438 1 95.81 132 ALA B C 1
ATOM 3389 O O . ALA B 1 132 ? 0.509 -17.391 8.344 1 95.81 132 ALA B O 1
ATOM 3390 N N . TYR B 1 133 ? -0.081 -17 6.215 1 94.75 133 TYR B N 1
ATOM 3391 C CA . TYR B 1 133 ? -0.036 -18.406 5.852 1 94.75 133 TYR B CA 1
ATOM 3392 C C . TYR B 1 133 ? 1.381 -18.953 5.973 1 94.75 133 TYR B C 1
ATOM 3394 O O . TYR B 1 133 ? 1.59 -20.031 6.531 1 94.75 133 TYR B O 1
ATOM 3402 N N . ILE B 1 134 ? 2.322 -18.234 5.426 1 93.94 134 ILE B N 1
ATOM 3403 C CA . ILE B 1 134 ? 3.715 -18.672 5.484 1 93.94 134 ILE B CA 1
ATOM 3404 C C . ILE B 1 134 ? 4.148 -18.812 6.941 1 93.94 134 ILE B C 1
ATOM 3406 O O . ILE B 1 134 ? 4.77 -19.812 7.316 1 93.94 134 ILE B O 1
ATOM 3410 N N . ASP B 1 135 ? 3.754 -17.938 7.805 1 90.94 135 ASP B N 1
ATOM 3411 C CA . ASP B 1 135 ? 4.113 -17.953 9.219 1 90.94 135 ASP B CA 1
ATOM 3412 C C . ASP B 1 135 ? 3.533 -19.188 9.914 1 90.94 135 ASP B C 1
ATOM 3414 O O . ASP B 1 135 ? 4.176 -19.781 10.781 1 90.94 135 ASP B O 1
ATOM 3418 N N . SER B 1 136 ? 2.387 -19.625 9.438 1 93.88 136 SER B N 1
ATOM 3419 C CA . SER B 1 136 ? 1.661 -20.625 10.211 1 93.88 136 SER B CA 1
ATOM 3420 C C . SER B 1 136 ? 1.768 -22 9.578 1 93.88 136 SER B C 1
ATOM 3422 O O . SER B 1 136 ? 1.505 -23.016 10.227 1 93.88 136 SER B O 1
ATOM 3424 N N . HIS B 1 137 ? 2.168 -22.062 8.258 1 93.31 137 HIS B N 1
ATOM 3425 C CA . HIS B 1 137 ? 2.045 -23.344 7.566 1 93.31 137 HIS B CA 1
ATOM 3426 C C . HIS B 1 137 ? 3.338 -23.703 6.848 1 93.31 137 HIS B C 1
ATOM 3428 O O . HIS B 1 137 ? 3.346 -24.594 5.98 1 93.31 137 HIS B O 1
ATOM 3434 N N . PHE B 1 138 ? 4.387 -23.125 7.164 1 93.62 138 PHE B N 1
ATOM 3435 C CA . PHE B 1 138 ? 5.613 -23.25 6.391 1 93.62 138 PHE B CA 1
ATOM 3436 C C . PHE B 1 138 ? 6.062 -24.703 6.312 1 93.62 138 PHE B C 1
ATOM 3438 O O . PHE B 1 138 ? 6.363 -25.203 5.227 1 93.62 138 PHE B O 1
ATOM 3445 N N . GLU B 1 139 ? 6.027 -25.422 7.406 1 92.44 139 GLU B N 1
ATOM 3446 C CA . GLU B 1 139 ? 6.496 -26.797 7.434 1 92.44 139 GLU B CA 1
ATOM 3447 C C . GLU B 1 139 ? 5.605 -27.703 6.582 1 92.44 139 GLU B C 1
ATOM 3449 O O . GLU B 1 139 ? 6.105 -28.531 5.805 1 92.44 139 GLU B O 1
ATOM 3454 N N . ALA B 1 140 ? 4.336 -27.516 6.719 1 91 140 ALA B N 1
ATOM 3455 C CA . ALA B 1 140 ? 3.398 -28.312 5.926 1 91 140 ALA B CA 1
ATOM 3456 C C . ALA B 1 140 ? 3.537 -28 4.438 1 91 140 ALA B C 1
ATOM 3458 O O . ALA B 1 140 ? 3.432 -28.891 3.596 1 91 140 ALA B O 1
ATOM 3459 N N . ASP B 1 141 ? 3.773 -26.781 4.141 1 91.19 141 ASP B N 1
ATOM 3460 C CA . ASP B 1 141 ? 3.9 -26.344 2.75 1 91.19 141 ASP B CA 1
ATOM 3461 C C . ASP B 1 141 ? 5.16 -26.938 2.111 1 91.19 141 ASP B C 1
ATOM 3463 O O . ASP B 1 141 ? 5.117 -27.438 0.984 1 91.19 141 ASP B O 1
ATOM 3467 N N . THR B 1 142 ? 6.281 -26.891 2.83 1 93.06 142 THR B N 1
ATOM 3468 C CA . THR B 1 142 ? 7.516 -27.438 2.275 1 93.06 142 THR B CA 1
ATOM 3469 C C . THR B 1 142 ? 7.391 -28.953 2.074 1 93.06 142 THR B C 1
ATOM 3471 O O . THR B 1 142 ? 7.883 -29.5 1.079 1 93.06 142 THR B O 1
ATOM 3474 N N . ALA B 1 143 ? 6.723 -29.641 2.979 1 91.12 143 ALA B N 1
ATOM 3475 C CA . ALA B 1 143 ? 6.492 -31.078 2.82 1 91.12 143 ALA B CA 1
ATOM 3476 C C . ALA B 1 143 ? 5.656 -31.359 1.578 1 91.12 143 ALA B C 1
ATOM 3478 O O . ALA B 1 143 ? 5.969 -32.281 0.805 1 91.12 143 ALA B O 1
ATOM 3479 N N . PHE B 1 144 ? 4.668 -30.547 1.424 1 87.06 144 PHE B N 1
ATOM 3480 C CA . PHE B 1 144 ? 3.803 -30.656 0.254 1 87.06 144 PHE B CA 1
ATOM 3481 C C . PHE B 1 144 ? 4.598 -30.438 -1.028 1 87.06 144 PHE B C 1
ATOM 3483 O O . PHE B 1 144 ? 4.453 -31.188 -1.99 1 87.06 144 PHE B O 1
ATOM 3490 N N . MET B 1 145 ? 5.398 -29.469 -1.002 1 90.56 145 MET B N 1
ATOM 3491 C CA . MET B 1 145 ? 6.184 -29.125 -2.184 1 90.56 145 MET B CA 1
ATOM 3492 C C . MET B 1 145 ? 7.199 -30.219 -2.498 1 90.56 145 MET B C 1
ATOM 3494 O O . MET B 1 145 ? 7.387 -30.578 -3.66 1 90.56 145 MET B O 1
ATOM 3498 N N . ILE B 1 146 ? 7.82 -30.766 -1.463 1 90.81 146 ILE B N 1
ATOM 3499 C CA . ILE B 1 146 ? 8.789 -31.844 -1.661 1 90.81 146 ILE B CA 1
ATOM 3500 C C . ILE B 1 146 ? 8.086 -33.062 -2.229 1 90.81 146 ILE B C 1
ATOM 3502 O O . ILE B 1 146 ? 8.609 -33.719 -3.131 1 90.81 146 ILE B O 1
ATOM 3506 N N . GLN B 1 147 ? 6.91 -33.312 -1.788 1 87.06 147 GLN B N 1
ATOM 3507 C CA . GLN B 1 147 ? 6.137 -34.438 -2.26 1 87.06 147 GLN B CA 1
ATOM 3508 C C . GLN B 1 147 ? 5.773 -34.312 -3.734 1 87.06 147 GLN B C 1
ATOM 3510 O O . GLN B 1 147 ? 5.816 -35.281 -4.492 1 87.06 147 GLN B O 1
ATOM 3515 N N . ASN B 1 148 ? 5.484 -33.062 -4.172 1 82.75 148 ASN B N 1
ATOM 3516 C CA . ASN B 1 148 ? 4.93 -32.875 -5.504 1 82.75 148 ASN B CA 1
ATOM 3517 C C . ASN B 1 148 ? 6.012 -32.469 -6.504 1 82.75 148 ASN B C 1
ATOM 3519 O O . ASN B 1 148 ? 5.859 -32.656 -7.707 1 82.75 148 ASN B O 1
ATOM 3523 N N . PHE B 1 149 ? 7.082 -31.875 -5.992 1 86.75 149 PHE B N 1
ATOM 3524 C CA . PHE B 1 149 ? 8.094 -31.359 -6.902 1 86.75 149 PHE B CA 1
ATOM 3525 C C . PHE B 1 149 ? 9.398 -32.125 -6.754 1 86.75 149 PHE B C 1
ATOM 3527 O O . PHE B 1 149 ? 10.344 -31.906 -7.523 1 86.75 149 PHE B O 1
ATOM 3534 N N . GLY B 1 150 ? 9.438 -33.031 -5.738 1 87.69 150 GLY B N 1
ATOM 3535 C CA . GLY B 1 150 ? 10.547 -33.969 -5.629 1 87.69 150 GLY B CA 1
ATOM 3536 C C . GLY B 1 150 ? 11.562 -33.562 -4.578 1 87.69 150 GLY B C 1
ATOM 3537 O O . GLY B 1 150 ? 11.75 -32.375 -4.305 1 87.69 150 GLY B O 1
ATOM 3538 N N . GLU B 1 151 ? 12.234 -34.562 -4.129 1 91 151 GLU B N 1
ATOM 3539 C CA . GLU B 1 151 ? 13.344 -34.344 -3.209 1 91 151 GLU B CA 1
ATOM 3540 C C . GLU B 1 151 ? 14.586 -33.844 -3.943 1 91 151 GLU B C 1
ATOM 3542 O O . GLU B 1 151 ? 14.75 -34.094 -5.141 1 91 151 GLU B O 1
ATOM 3547 N N . GLY B 1 152 ? 15.438 -33.156 -3.18 1 92.12 152 GLY B N 1
ATOM 3548 C CA . GLY B 1 152 ? 16.703 -32.719 -3.752 1 92.12 152 GLY B CA 1
ATOM 3549 C C . GLY B 1 152 ? 16.547 -31.578 -4.754 1 92.12 152 GLY B C 1
ATOM 3550 O O . GLY B 1 152 ? 17.344 -31.453 -5.684 1 92.12 152 GLY B O 1
ATOM 3551 N N . ARG B 1 153 ? 15.508 -30.812 -4.594 1 92.31 153 ARG B N 1
ATOM 3552 C CA . ARG B 1 153 ? 15.234 -29.734 -5.531 1 92.31 153 ARG B CA 1
ATOM 3553 C C . ARG B 1 153 ? 15.5 -28.375 -4.887 1 92.31 153 ARG B C 1
ATOM 3555 O O . ARG B 1 153 ? 15.094 -27.344 -5.422 1 92.31 153 ARG B O 1
ATOM 3562 N N . GLY B 1 154 ? 16.156 -28.359 -3.719 1 93.56 154 GLY B N 1
ATOM 3563 C CA . GLY B 1 154 ? 16.516 -27.109 -3.059 1 93.56 154 GLY B CA 1
ATOM 3564 C C . GLY B 1 154 ? 15.461 -26.625 -2.096 1 93.56 154 GLY B C 1
ATOM 3565 O O . GLY B 1 154 ? 15.625 -25.578 -1.462 1 93.56 154 GLY B O 1
ATOM 3566 N N . ILE B 1 155 ? 14.336 -27.344 -1.955 1 94.69 155 ILE B N 1
ATOM 3567 C CA . ILE B 1 155 ? 13.227 -26.938 -1.094 1 94.69 155 ILE B CA 1
ATOM 3568 C C . ILE B 1 155 ? 13.602 -27.172 0.368 1 94.69 155 ILE B C 1
ATOM 3570 O O . ILE B 1 155 ? 13.211 -26.406 1.246 1 94.69 155 ILE B O 1
ATOM 3574 N N . GLU B 1 156 ? 14.422 -28.156 0.632 1 94.19 156 GLU B N 1
ATOM 3575 C CA . GLU B 1 156 ? 14.781 -28.609 1.975 1 94.19 156 GLU B CA 1
ATOM 3576 C C . GLU B 1 156 ? 15.562 -27.531 2.719 1 94.19 156 GLU B C 1
ATOM 3578 O O . GLU B 1 156 ? 15.547 -27.484 3.949 1 94.19 156 GLU B O 1
ATOM 3583 N N . GLU B 1 157 ? 16.156 -26.594 1.999 1 94.62 157 GLU B N 1
ATOM 3584 C CA . GLU B 1 157 ? 17.031 -25.609 2.617 1 94.62 157 GLU B CA 1
ATOM 3585 C C . GLU B 1 157 ? 16.281 -24.312 2.914 1 94.62 157 GLU B C 1
ATOM 3587 O O . GLU B 1 157 ? 16.797 -23.422 3.584 1 94.62 157 GLU B O 1
ATOM 3592 N N . ILE B 1 158 ? 15.086 -24.203 2.471 1 96.06 158 ILE B N 1
ATOM 3593 C CA . ILE B 1 158 ? 14.344 -22.953 2.529 1 96.06 158 ILE B CA 1
ATOM 3594 C C . ILE B 1 158 ? 13.961 -22.641 3.977 1 96.06 158 ILE B C 1
ATOM 3596 O O . ILE B 1 158 ? 13.539 -23.547 4.715 1 96.06 158 ILE B O 1
ATOM 3600 N N . GLU B 1 159 ? 14.117 -21.406 4.391 1 95.19 159 GLU B N 1
ATOM 3601 C CA . GLU B 1 159 ? 13.586 -20.875 5.645 1 95.19 159 GLU B CA 1
ATOM 3602 C C . GLU B 1 159 ? 12.547 -19.797 5.391 1 95.19 159 GLU B C 1
ATOM 3604 O O . GLU B 1 159 ? 12.602 -19.094 4.367 1 95.19 159 GLU B O 1
ATOM 3609 N N . PRO B 1 160 ? 11.609 -19.703 6.312 1 94.25 160 PRO B N 1
ATOM 3610 C CA . PRO B 1 160 ? 10.594 -18.656 6.113 1 94.25 160 PRO B CA 1
ATOM 3611 C C . PRO B 1 160 ? 11.18 -17.25 6.129 1 94.25 160 PRO B C 1
ATOM 3613 O O . PRO B 1 160 ? 12.109 -16.969 6.895 1 94.25 160 PRO B O 1
ATOM 3616 N N . THR B 1 161 ? 10.766 -16.469 5.238 1 94.56 161 THR B N 1
ATOM 3617 C CA . THR B 1 161 ? 11.188 -15.07 5.133 1 94.56 161 THR B CA 1
ATOM 3618 C C . THR B 1 161 ? 9.992 -14.133 5.25 1 94.56 161 THR B C 1
ATOM 3620 O O . THR B 1 161 ? 9 -14.297 4.539 1 94.56 161 THR B O 1
ATOM 3623 N N . ASP B 1 162 ? 10.094 -13.102 6.098 1 91.44 162 ASP B N 1
ATOM 3624 C CA . ASP B 1 162 ? 9.008 -12.156 6.34 1 91.44 162 ASP B CA 1
ATOM 3625 C C . ASP B 1 162 ? 8.945 -11.102 5.242 1 91.44 162 ASP B C 1
ATOM 3627 O O . ASP B 1 162 ? 9.977 -10.625 4.766 1 91.44 162 ASP B O 1
ATOM 3631 N N . ALA B 1 163 ? 7.734 -10.773 4.922 1 97.69 163 ALA B N 1
ATOM 3632 C CA . ALA B 1 163 ? 7.531 -9.625 4.043 1 97.69 163 ALA B CA 1
ATOM 3633 C C . ALA B 1 163 ? 7.684 -8.32 4.809 1 97.69 163 ALA B C 1
ATOM 3635 O O . ALA B 1 163 ? 7.531 -8.281 6.031 1 97.69 163 ALA B O 1
ATOM 3636 N N . ASP B 1 164 ? 8.008 -7.262 4.102 1 98.31 164 ASP B N 1
ATOM 3637 C CA . ASP B 1 164 ? 8.242 -5.945 4.68 1 98.31 164 ASP B CA 1
ATOM 3638 C C . ASP B 1 164 ? 7 -5.062 4.547 1 98.31 164 ASP B C 1
ATOM 3640 O O . ASP B 1 164 ? 6.664 -4.309 5.461 1 98.31 164 ASP B O 1
ATOM 3644 N N . ILE B 1 165 ? 6.387 -5.113 3.418 1 98.75 165 ILE B N 1
ATOM 3645 C CA . ILE B 1 165 ? 5.211 -4.312 3.09 1 98.75 165 ILE B CA 1
ATOM 3646 C C . ILE B 1 165 ? 4.027 -5.23 2.795 1 98.75 165 ILE B C 1
ATOM 3648 O O . ILE B 1 165 ? 4.121 -6.125 1.952 1 98.75 165 ILE B O 1
ATOM 3652 N N . LEU B 1 166 ? 2.918 -4.98 3.465 1 98.75 166 LEU B N 1
ATOM 3653 C CA . LEU B 1 166 ? 1.754 -5.852 3.363 1 98.75 166 LEU B CA 1
ATOM 3654 C C . LEU B 1 166 ? 0.559 -5.098 2.787 1 98.75 166 LEU B C 1
ATOM 3656 O O . LEU B 1 166 ? 0.268 -3.975 3.203 1 98.75 166 LEU B O 1
ATOM 3660 N N . ILE B 1 167 ? -0.056 -5.727 1.844 1 98.31 167 ILE B N 1
ATOM 3661 C CA . ILE B 1 167 ? -1.319 -5.254 1.29 1 98.31 167 ILE B CA 1
ATOM 3662 C C . ILE B 1 167 ? -2.479 -6.027 1.914 1 98.31 167 ILE B C 1
ATOM 3664 O O . ILE B 1 167 ? -2.441 -7.258 1.997 1 98.31 167 ILE B O 1
ATOM 3668 N N . GLY B 1 168 ? -3.5 -5.336 2.379 1 96.75 168 GLY B N 1
ATOM 3669 C CA . GLY B 1 168 ? -4.656 -5.98 2.979 1 96.75 168 GLY B CA 1
ATOM 3670 C C . GLY B 1 168 ? -5.723 -6.355 1.968 1 96.75 168 GLY B C 1
ATOM 3671 O O . GLY B 1 168 ? -5.547 -6.145 0.766 1 96.75 168 GLY B O 1
ATOM 3672 N N . GLU B 1 169 ? -6.859 -6.941 2.52 1 96.06 169 GLU B N 1
ATOM 3673 C CA . GLU B 1 169 ? -7.973 -7.363 1.674 1 96.06 169 GLU B CA 1
ATOM 3674 C C . GLU B 1 169 ? -8.523 -6.195 0.866 1 96.06 169 GLU B C 1
ATOM 3676 O O . GLU B 1 169 ? -8.797 -5.125 1.417 1 96.06 169 GLU B O 1
ATOM 3681 N N . GLY B 1 170 ? -8.633 -6.465 -0.423 1 95.56 170 GLY B N 1
ATOM 3682 C CA . GLY B 1 170 ? -9.164 -5.441 -1.315 1 95.56 170 GLY B CA 1
ATOM 3683 C C . GLY B 1 170 ? -8.211 -4.273 -1.508 1 95.56 170 GLY B C 1
ATOM 3684 O O . GLY B 1 170 ? -8.547 -3.297 -2.18 1 95.56 170 GLY B O 1
ATOM 3685 N N . GLY B 1 171 ? -7.008 -4.363 -0.979 1 96.31 171 GLY B N 1
ATOM 3686 C CA . GLY B 1 171 ? -6.062 -3.258 -1.009 1 96.31 171 GLY B CA 1
ATOM 3687 C C . GLY B 1 171 ? -5.258 -3.197 -2.295 1 96.31 171 GLY B C 1
ATOM 3688 O O . GLY B 1 171 ? -5.371 -4.082 -3.145 1 96.31 171 GLY B O 1
ATOM 3689 N N . SER B 1 172 ? -4.527 -2.059 -2.43 1 97.06 172 SER B N 1
ATOM 3690 C CA . SER B 1 172 ? -3.617 -1.852 -3.553 1 97.06 172 SER B CA 1
ATOM 3691 C C . SER B 1 172 ? -2.523 -0.849 -3.201 1 97.06 172 SER B C 1
ATOM 3693 O O . SER B 1 172 ? -2.643 -0.112 -2.219 1 97.06 172 SER B O 1
ATOM 3695 N N . LEU B 1 173 ? -1.412 -0.893 -3.938 1 97.19 173 LEU B N 1
ATOM 3696 C CA . LEU B 1 173 ? -0.393 0.151 -3.912 1 97.19 173 LEU B CA 1
ATOM 3697 C C . LEU B 1 173 ? 0.291 0.278 -5.27 1 97.19 173 LEU B C 1
ATOM 3699 O O . LEU B 1 173 ? 0.145 -0.597 -6.125 1 97.19 173 LEU B O 1
ATOM 3703 N N . THR B 1 174 ? 0.82 1.45 -5.461 1 98.69 174 THR B N 1
ATOM 3704 C CA . THR B 1 174 ? 1.617 1.722 -6.652 1 98.69 174 THR B CA 1
ATOM 3705 C C . THR B 1 174 ? 3.076 1.977 -6.285 1 98.69 174 THR B C 1
ATOM 3707 O O . THR B 1 174 ? 3.361 2.725 -5.348 1 98.69 174 THR B O 1
ATOM 3710 N N . VAL B 1 175 ? 3.961 1.291 -6.926 1 98.81 175 VAL B N 1
ATOM 3711 C CA . VAL B 1 175 ? 5.391 1.559 -6.797 1 98.81 175 VAL B CA 1
ATOM 3712 C C . VAL B 1 175 ? 5.867 2.398 -7.98 1 98.81 175 VAL B C 1
ATOM 3714 O O . VAL B 1 175 ? 5.715 1.994 -9.141 1 98.81 175 VAL B O 1
ATOM 3717 N N . ASP B 1 176 ? 6.383 3.6 -7.715 1 98.25 176 ASP B N 1
ATOM 3718 C CA . ASP B 1 176 ? 6.98 4.453 -8.734 1 98.25 176 ASP B CA 1
ATOM 3719 C C . ASP B 1 176 ? 8.484 4.203 -8.844 1 98.25 176 ASP B C 1
ATOM 3721 O O . ASP B 1 176 ? 9.25 4.59 -7.961 1 98.25 176 ASP B O 1
ATOM 3725 N N . LEU B 1 177 ? 8.93 3.584 -9.906 1 98.31 177 LEU B N 1
ATOM 3726 C CA . LEU B 1 177 ? 10.328 3.213 -10.102 1 98.31 177 LEU B CA 1
ATOM 3727 C C . LEU B 1 177 ? 11.078 4.301 -10.859 1 98.31 177 LEU B C 1
ATOM 3729 O O . LEU B 1 177 ? 12.203 4.086 -11.312 1 98.31 177 LEU B O 1
ATOM 3733 N N . GLY B 1 178 ? 10.516 5.48 -11.016 1 96.94 178 GLY B N 1
ATOM 3734 C CA . GLY B 1 178 ? 11.078 6.527 -11.859 1 96.94 178 GLY B CA 1
ATOM 3735 C C . GLY B 1 178 ? 10.805 6.316 -13.336 1 96.94 178 GLY B C 1
ATOM 3736 O O . GLY B 1 178 ? 11.492 5.535 -13.992 1 96.94 178 GLY B O 1
ATOM 3737 N N . GLY B 1 179 ? 9.852 6.977 -13.922 1 96.69 179 GLY B N 1
ATOM 3738 C CA . GLY B 1 179 ? 9.508 6.871 -15.328 1 96.69 179 GLY B CA 1
ATOM 3739 C C . GLY B 1 179 ? 8.516 5.762 -15.617 1 96.69 179 GLY B C 1
ATOM 3740 O O . GLY B 1 179 ? 7.914 5.723 -16.688 1 96.69 179 GLY B O 1
ATOM 3741 N N . ILE B 1 180 ? 8.383 4.836 -14.695 1 98.31 180 ILE B N 1
ATOM 3742 C CA . ILE B 1 180 ? 7.449 3.73 -14.875 1 98.31 180 ILE B CA 1
ATOM 3743 C C . ILE B 1 180 ? 6.852 3.334 -13.531 1 98.31 180 ILE B C 1
ATOM 3745 O O . ILE B 1 180 ? 7.559 3.281 -12.523 1 98.31 180 ILE B O 1
ATOM 3749 N N . ALA B 1 181 ? 5.555 3.127 -13.5 1 98.5 181 ALA B N 1
ATOM 3750 C CA . ALA B 1 181 ? 4.84 2.768 -12.281 1 98.5 181 ALA B CA 1
ATOM 3751 C C . ALA B 1 181 ? 4.301 1.343 -12.359 1 98.5 181 ALA B C 1
ATOM 3753 O O . ALA B 1 181 ? 3.869 0.894 -13.422 1 98.5 181 ALA B O 1
ATOM 3754 N N . VAL B 1 182 ? 4.348 0.655 -11.227 1 98.94 182 VAL B N 1
ATOM 3755 C CA . VAL B 1 182 ? 3.811 -0.696 -11.102 1 98.94 182 VAL B CA 1
ATOM 3756 C C . VAL B 1 182 ? 2.65 -0.7 -10.109 1 98.94 182 VAL B C 1
ATOM 3758 O O . VAL B 1 182 ? 2.801 -0.26 -8.969 1 98.94 182 VAL B O 1
ATOM 3761 N N . ASP B 1 183 ? 1.512 -1.182 -10.602 1 98.81 183 ASP B N 1
ATOM 3762 C CA . ASP B 1 183 ? 0.342 -1.307 -9.734 1 98.81 183 ASP B CA 1
ATOM 3763 C C . ASP B 1 183 ? 0.212 -2.727 -9.188 1 98.81 183 ASP B C 1
ATOM 3765 O O . ASP B 1 183 ? 0.31 -3.699 -9.945 1 98.81 183 ASP B O 1
ATOM 3769 N N . ILE B 1 184 ? 0.05 -2.857 -7.871 1 98.88 184 ILE B N 1
ATOM 3770 C CA . IL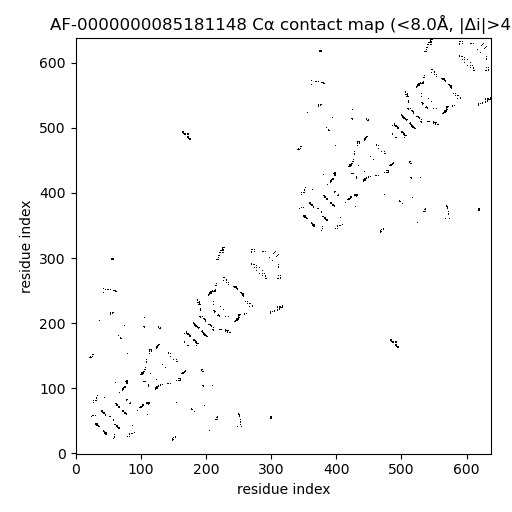E B 1 184 ? -0.14 -4.129 -7.188 1 98.88 184 ILE B CA 1
ATOM 3771 C C . ILE B 1 184 ? -1.49 -4.137 -6.473 1 98.88 184 ILE B C 1
ATOM 3773 O O . ILE B 1 184 ? -1.767 -3.26 -5.648 1 98.88 184 ILE B O 1
ATOM 3777 N N . ARG B 1 185 ? -2.32 -5.184 -6.801 1 98.06 185 ARG B N 1
ATOM 3778 C CA . ARG B 1 185 ? -3.695 -5.07 -6.324 1 98.06 185 ARG B CA 1
ATOM 3779 C C . ARG B 1 185 ? -4.25 -6.438 -5.926 1 98.06 185 ARG B C 1
ATOM 3781 O O . ARG B 1 185 ? -3.988 -7.438 -6.598 1 98.06 185 ARG B O 1
ATOM 3788 N N . ASP B 1 186 ? -5.016 -6.422 -4.852 1 98.25 186 ASP B N 1
ATOM 3789 C CA . ASP B 1 186 ? -5.879 -7.539 -4.48 1 98.25 186 ASP B CA 1
ATOM 3790 C C . ASP B 1 186 ? -7.27 -7.387 -5.09 1 98.25 186 ASP B C 1
ATOM 3792 O O . ASP B 1 186 ? -8.008 -6.461 -4.742 1 98.25 186 ASP B O 1
ATOM 3796 N N . TYR B 1 187 ? -7.691 -8.328 -5.941 1 98 187 TYR B N 1
ATOM 3797 C CA . TYR B 1 187 ? -9.023 -8.297 -6.539 1 98 187 TYR B CA 1
ATOM 3798 C C . TYR B 1 187 ? -9.969 -9.25 -5.816 1 98 187 TYR B C 1
ATOM 3800 O O . TYR B 1 187 ? -11.156 -9.32 -6.145 1 98 187 TYR B O 1
ATOM 3808 N N . GLY B 1 188 ? -9.453 -9.961 -4.828 1 97.44 188 GLY B N 1
ATOM 3809 C CA . GLY B 1 188 ? -10.227 -10.969 -4.113 1 97.44 188 GLY B CA 1
ATOM 3810 C C . GLY B 1 188 ? -9.602 -12.352 -4.168 1 97.44 188 GLY B C 1
ATOM 3811 O O . GLY B 1 188 ? -8.492 -12.516 -4.688 1 97.44 188 GLY B O 1
ATOM 3812 N N . PHE B 1 189 ? -10.336 -13.289 -3.627 1 97.62 189 PHE B N 1
ATOM 3813 C CA . PHE B 1 189 ? -9.852 -14.664 -3.613 1 97.62 189 PHE B CA 1
ATOM 3814 C C . PHE B 1 189 ? -9.75 -15.219 -5.031 1 97.62 189 PHE B C 1
ATOM 3816 O O . PHE B 1 189 ? -10.727 -15.18 -5.785 1 97.62 189 PHE B O 1
ATOM 3823 N N . ALA B 1 190 ? -8.617 -15.727 -5.379 1 96.5 190 ALA B N 1
ATOM 3824 C CA . ALA B 1 190 ? -8.438 -16.359 -6.688 1 96.5 190 ALA B CA 1
ATOM 3825 C C . ALA B 1 190 ? -7.91 -17.781 -6.543 1 96.5 190 ALA B C 1
ATOM 3827 O O . ALA B 1 190 ? -8.594 -18.734 -6.895 1 96.5 190 ALA B O 1
ATOM 3828 N N . GLN B 1 191 ? -6.742 -17.969 -5.883 1 95.94 191 GLN B N 1
ATOM 3829 C CA . GLN B 1 191 ? -6.277 -19.328 -5.594 1 95.94 191 GLN B CA 1
ATOM 3830 C C . GLN B 1 191 ? -5.949 -19.484 -4.113 1 95.94 191 GLN B C 1
ATOM 3832 O O . GLN B 1 191 ? -6.168 -20.562 -3.537 1 95.94 191 GLN B O 1
ATOM 3837 N N . THR B 1 192 ? -5.426 -18.531 -3.383 1 93.19 192 THR B N 1
ATOM 3838 C CA . THR B 1 192 ? -4.891 -18.688 -2.035 1 93.19 192 THR B CA 1
ATOM 3839 C C . THR B 1 192 ? -5.566 -17.719 -1.069 1 93.19 192 THR B C 1
ATOM 3841 O O . THR B 1 192 ? -5.324 -17.766 0.138 1 93.19 192 THR B O 1
ATOM 3844 N N . GLY B 1 193 ? -6.242 -16.781 -1.414 1 92.38 193 GLY B N 1
ATOM 3845 C CA . GLY B 1 193 ? -6.785 -15.727 -0.566 1 92.38 193 GLY B CA 1
ATOM 3846 C C . GLY B 1 193 ? -5.828 -14.57 -0.368 1 92.38 193 GLY B C 1
ATOM 3847 O O . GLY B 1 193 ? -6.148 -13.602 0.328 1 92.38 193 GLY B O 1
ATOM 3848 N N . GLY B 1 194 ? -4.75 -14.609 -0.831 1 96.56 194 GLY B N 1
ATOM 3849 C CA . GLY B 1 194 ? -3.752 -13.555 -0.822 1 96.56 194 GLY B CA 1
ATOM 3850 C C . GLY B 1 194 ? -3.127 -13.312 -2.182 1 96.56 194 GLY B C 1
ATOM 3851 O O . GLY B 1 194 ? -1.933 -13.023 -2.279 1 96.56 194 GLY B O 1
ATOM 3852 N N . ASP B 1 195 ? -3.893 -13.461 -3.191 1 98.25 195 ASP B N 1
ATOM 3853 C CA . ASP B 1 195 ? -3.412 -13.312 -4.562 1 98.25 195 ASP B CA 1
ATOM 3854 C C . ASP B 1 195 ? -3.275 -11.836 -4.938 1 98.25 195 ASP B C 1
ATOM 3856 O O . ASP B 1 195 ? -4.211 -11.055 -4.758 1 98.25 195 ASP B O 1
ATOM 3860 N N . LEU B 1 196 ? -2.117 -11.5 -5.367 1 98.75 196 LEU B N 1
ATOM 3861 C CA . LEU B 1 196 ? -1.886 -10.148 -5.863 1 98.75 196 LEU B CA 1
ATOM 3862 C C . LEU B 1 196 ? -1.687 -10.148 -7.375 1 98.75 196 LEU B C 1
ATOM 3864 O O . LEU B 1 196 ? -0.973 -11 -7.91 1 98.75 196 LEU B O 1
ATOM 3868 N N . PHE B 1 197 ? -2.398 -9.258 -8.047 1 98.88 197 PHE B N 1
ATOM 3869 C CA . PHE B 1 197 ? -2.205 -8.992 -9.469 1 98.88 197 PHE B CA 1
ATOM 3870 C C . PHE B 1 197 ? -1.304 -7.785 -9.68 1 98.88 197 PHE B C 1
ATOM 3872 O O . PHE B 1 197 ? -1.476 -6.754 -9.023 1 98.88 197 PHE B O 1
ATOM 3879 N N . VAL B 1 198 ? -0.288 -7.938 -10.523 1 98.94 198 VAL B N 1
ATOM 3880 C CA . VAL B 1 198 ? 0.713 -6.898 -10.734 1 98.94 198 VAL B CA 1
ATOM 3881 C C . VAL B 1 198 ? 0.618 -6.379 -12.172 1 98.94 198 VAL B C 1
ATOM 3883 O O . VAL B 1 198 ? 0.667 -7.16 -13.125 1 98.94 198 VAL B O 1
ATOM 3886 N N . SER B 1 199 ? 0.448 -5.066 -12.352 1 98.88 199 SER B N 1
ATOM 3887 C CA . SER B 1 199 ? 0.298 -4.535 -13.703 1 98.88 199 SER B CA 1
ATOM 3888 C C . SER B 1 199 ? 1.206 -3.332 -13.93 1 98.88 199 SER B C 1
ATOM 3890 O O . SER B 1 199 ? 1.598 -2.654 -12.977 1 98.88 199 SER B O 1
ATOM 3892 N N . VAL B 1 200 ? 1.646 -3.176 -15.094 1 98.88 200 VAL B N 1
ATOM 3893 C CA . VAL B 1 200 ? 2.281 -1.968 -15.609 1 98.88 200 VAL B CA 1
ATOM 3894 C C . VAL B 1 200 ? 1.356 -1.285 -16.609 1 98.88 200 VAL B C 1
ATOM 3896 O O . VAL B 1 200 ? 1.369 -1.616 -17.797 1 98.88 200 VAL B O 1
ATOM 3899 N N . PRO B 1 201 ? 0.635 -0.301 -16.141 1 98.19 201 PRO B N 1
ATOM 3900 C CA . PRO B 1 201 ? -0.398 0.281 -17 1 98.19 201 PRO B CA 1
ATOM 3901 C C . PRO B 1 201 ? 0.173 0.898 -18.266 1 98.19 201 PRO B C 1
ATOM 3903 O O . PRO B 1 201 ? -0.381 0.706 -19.359 1 98.19 201 PRO B O 1
ATOM 3906 N N . SER B 1 202 ? 1.285 1.572 -18.188 1 98.19 202 SER B N 1
ATOM 3907 C CA . SER B 1 202 ? 1.851 2.254 -19.344 1 98.19 202 SER B CA 1
ATOM 3908 C C . SER B 1 202 ? 2.252 1.26 -20.438 1 98.19 202 SER B C 1
ATOM 3910 O O . SER B 1 202 ? 2.297 1.608 -21.609 1 98.19 202 SER B O 1
ATOM 3912 N N . ALA B 1 203 ? 2.527 0.045 -20.047 1 98.62 203 ALA B N 1
ATOM 3913 C CA . ALA B 1 203 ? 2.939 -0.997 -20.984 1 98.62 203 ALA B CA 1
ATOM 3914 C C . ALA B 1 203 ? 1.783 -1.943 -21.297 1 98.62 203 ALA B C 1
ATOM 3916 O O . ALA B 1 203 ? 1.91 -2.83 -22.141 1 98.62 203 ALA B O 1
ATOM 3917 N N . ASN B 1 204 ? 0.69 -1.831 -20.625 1 98.69 204 ASN B N 1
ATOM 3918 C CA . ASN B 1 204 ? -0.487 -2.686 -20.75 1 98.69 204 ASN B CA 1
ATOM 3919 C C . ASN B 1 204 ? -0.136 -4.156 -20.531 1 98.69 204 ASN B C 1
ATOM 3921 O O . ASN B 1 204 ? -0.479 -5.004 -21.359 1 98.69 204 ASN B O 1
ATOM 3925 N N . VAL B 1 205 ? 0.558 -4.426 -19.453 1 98.94 205 VAL B N 1
ATOM 3926 C CA . VAL B 1 205 ? 0.984 -5.77 -19.078 1 98.94 205 VAL B CA 1
ATOM 3927 C C . VAL B 1 205 ? 0.428 -6.125 -17.703 1 98.94 205 VAL B C 1
ATOM 3929 O O . VAL B 1 205 ? 0.412 -5.289 -16.797 1 98.94 205 VAL B O 1
ATOM 3932 N N . LEU B 1 206 ? -0.026 -7.391 -17.531 1 98.94 206 LEU B N 1
ATOM 3933 C CA . LEU B 1 206 ? -0.568 -7.891 -16.281 1 98.94 206 LEU B CA 1
ATOM 3934 C C . LEU B 1 206 ? 0.051 -9.234 -15.914 1 98.94 206 LEU B C 1
ATOM 3936 O O . LEU B 1 206 ? 0.011 -10.18 -16.719 1 98.94 206 LEU B O 1
ATOM 3940 N N . TRP B 1 207 ? 0.7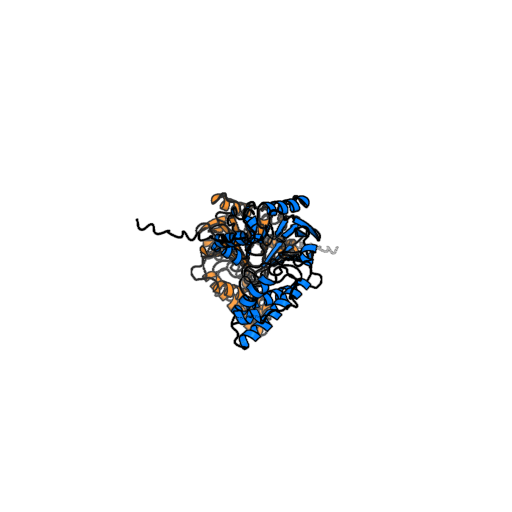 -9.32 -14.773 1 98.94 207 TRP B N 1
ATOM 3941 C CA . TRP B 1 207 ? 1.031 -10.602 -14.156 1 98.94 207 TRP B CA 1
ATOM 3942 C C . TRP B 1 207 ? -0.103 -11.078 -13.258 1 98.94 207 TRP B C 1
ATOM 3944 O O . TRP B 1 207 ? -0.553 -10.344 -12.367 1 98.94 207 TRP B O 1
ATOM 3954 N N . THR B 1 208 ? -0.478 -12.344 -13.359 1 98.81 208 THR B N 1
ATOM 3955 C CA . THR B 1 208 ? -1.661 -12.82 -12.656 1 98.81 208 THR B CA 1
ATOM 3956 C C . THR B 1 208 ? -1.269 -13.734 -11.5 1 98.81 208 THR B C 1
ATOM 3958 O O . THR B 1 208 ? -2.066 -13.977 -10.586 1 98.81 208 THR B O 1
ATOM 3961 N N . GLY B 1 209 ? -0.103 -14.219 -11.539 1 98.38 209 GLY B N 1
ATOM 3962 C CA . GLY B 1 209 ? 0.146 -15.352 -10.664 1 98.38 209 GLY B CA 1
ATOM 3963 C C . GLY B 1 209 ? -0.689 -16.578 -11.008 1 98.38 209 GLY B C 1
ATOM 3964 O O . GLY B 1 209 ? -0.999 -16.812 -12.18 1 98.38 209 GLY B O 1
ATOM 3965 N N . ASN B 1 210 ? -0.996 -17.344 -10.047 1 97.81 210 ASN B N 1
ATOM 3966 C CA . ASN B 1 210 ? -1.544 -18.672 -10.266 1 97.81 210 ASN B CA 1
ATOM 3967 C C . ASN B 1 210 ? -3.035 -18.625 -10.578 1 97.81 210 ASN B C 1
ATOM 3969 O O . ASN B 1 210 ? -3.617 -19.625 -11.023 1 97.81 210 ASN B O 1
ATOM 3973 N N . PRO B 1 211 ? -3.74 -17.547 -10.352 1 97.75 211 PRO B N 1
ATOM 3974 C CA . PRO B 1 211 ? -5.152 -17.531 -10.742 1 97.75 211 PRO B CA 1
ATOM 3975 C C . PRO B 1 211 ? -5.359 -17.891 -12.211 1 97.75 211 PRO B C 1
ATOM 3977 O O . PRO B 1 211 ? -6.387 -18.469 -12.57 1 97.75 211 PRO B O 1
ATOM 3980 N N . VAL B 1 212 ? -4.457 -17.484 -13.008 1 98.31 212 VAL B N 1
ATOM 3981 C CA . VAL B 1 212 ? -4.328 -17.984 -14.367 1 98.31 212 VAL B CA 1
ATOM 3982 C C . VAL B 1 212 ? -3.057 -18.828 -14.484 1 98.31 212 VAL B C 1
ATOM 3984 O O . VAL B 1 212 ? -1.948 -18.281 -14.523 1 98.31 212 VAL B O 1
ATOM 3987 N N . ILE B 1 213 ? -3.26 -20.109 -14.602 1 97.88 213 ILE B N 1
ATOM 3988 C CA . ILE B 1 213 ? -2.121 -21.016 -14.578 1 97.88 213 ILE B CA 1
ATOM 3989 C C . ILE B 1 213 ? -1.306 -20.859 -15.859 1 97.88 213 ILE B C 1
ATOM 3991 O O . ILE B 1 213 ? -0.11 -20.562 -15.805 1 97.88 213 ILE B O 1
ATOM 3995 N N . ALA B 1 214 ? -1.87 -21.062 -16.969 1 97.88 214 ALA B N 1
ATOM 3996 C CA . ALA B 1 214 ? -1.344 -21.016 -18.328 1 97.88 214 ALA B CA 1
ATOM 3997 C C . ALA B 1 214 ? -2.473 -20.891 -19.344 1 97.88 214 ALA B C 1
ATOM 3999 O O . ALA B 1 214 ? -3.648 -21.016 -19 1 97.88 214 ALA B O 1
ATOM 4000 N N . PRO B 1 215 ? -2.174 -20.531 -20.562 1 97.62 215 PRO B N 1
ATOM 4001 C CA . PRO B 1 215 ? -3.236 -20.562 -21.578 1 97.62 215 PRO B CA 1
ATOM 4002 C C . PRO B 1 215 ? -3.85 -21.953 -21.734 1 97.62 215 PRO B C 1
ATOM 4004 O O . PRO B 1 215 ? -3.271 -22.953 -21.281 1 97.62 215 PRO B O 1
ATOM 4007 N N . ALA B 1 216 ? -5.047 -21.953 -22.359 1 97.69 216 ALA B N 1
ATOM 4008 C CA . ALA B 1 216 ? -5.656 -23.234 -22.688 1 97.69 216 ALA B CA 1
ATOM 4009 C C . ALA B 1 216 ? -4.629 -24.188 -23.297 1 97.69 216 ALA B C 1
ATOM 4011 O O . ALA B 1 216 ? -3.773 -23.766 -24.078 1 97.69 216 ALA B O 1
ATOM 4012 N N . PRO B 1 217 ? -4.594 -25.438 -22.875 1 98.19 217 PRO B N 1
ATOM 4013 C CA . PRO B 1 217 ? -5.707 -26.109 -22.188 1 98.19 217 PRO B CA 1
ATOM 4014 C C . PRO B 1 217 ? -5.492 -26.219 -20.688 1 98.19 217 PRO B C 1
ATOM 4016 O O . PRO B 1 217 ? -6.137 -27.047 -20.031 1 98.19 217 PRO B O 1
ATOM 4019 N N . ALA B 1 218 ? -4.551 -25.469 -20.109 1 97.94 218 ALA B N 1
ATOM 4020 C CA . ALA B 1 218 ? -4.355 -25.516 -18.656 1 97.94 218 ALA B CA 1
ATOM 4021 C C . ALA B 1 218 ? -5.621 -25.094 -17.922 1 97.94 218 ALA B C 1
ATOM 4023 O O . ALA B 1 218 ? -6.402 -24.281 -18.438 1 97.94 218 ALA B O 1
ATOM 4024 N N . LEU B 1 219 ? -5.82 -25.641 -16.734 1 98 219 LEU B N 1
ATOM 4025 C CA . LEU B 1 219 ? -7.008 -25.359 -15.93 1 98 219 LEU B CA 1
ATOM 4026 C C . LEU B 1 219 ? -6.633 -24.656 -14.625 1 98 219 LEU B C 1
ATOM 4028 O O . LEU B 1 219 ? -5.543 -24.875 -14.094 1 98 219 LEU B O 1
ATOM 4032 N N . PRO B 1 220 ? -7.605 -23.797 -14.125 1 97.62 220 PRO B N 1
ATOM 4033 C CA . PRO B 1 220 ? -7.418 -23.328 -12.75 1 97.62 220 PRO B CA 1
ATOM 4034 C C . PRO B 1 220 ? -7.43 -24.469 -11.734 1 97.62 220 PRO B C 1
ATOM 4036 O O . PRO B 1 220 ? -8.164 -25.438 -11.906 1 97.62 220 PRO B O 1
ATOM 4039 N N . TRP B 1 221 ? -6.609 -24.312 -10.711 1 96.31 221 TRP B N 1
ATOM 4040 C CA . TRP B 1 221 ? -6.562 -25.281 -9.625 1 96.31 221 TRP B CA 1
ATOM 4041 C C . TRP B 1 221 ? -7.285 -24.766 -8.391 1 96.31 221 TRP B C 1
ATOM 4043 O O . TRP B 1 221 ? -6.855 -23.781 -7.781 1 96.31 221 TRP B O 1
ATOM 4053 N N . LEU B 1 222 ? -8.328 -25.422 -7.992 1 96.81 222 LEU B N 1
ATOM 4054 C CA . LEU B 1 222 ? -9.094 -25 -6.82 1 96.81 222 LEU B CA 1
ATOM 4055 C C . LEU B 1 222 ? -8.539 -25.656 -5.555 1 96.81 222 LEU B C 1
ATOM 4057 O O . LEU B 1 222 ? -9.273 -26.328 -4.824 1 96.81 222 LEU B O 1
ATOM 4061 N N . LEU B 1 223 ? -7.32 -25.344 -5.273 1 90 223 LEU B N 1
ATOM 4062 C CA . LEU B 1 223 ? -6.594 -25.938 -4.164 1 90 223 LEU B CA 1
ATOM 4063 C C . LEU B 1 223 ? -7.254 -25.609 -2.832 1 90 223 LEU B C 1
ATOM 4065 O O . LEU B 1 223 ? -7.293 -26.438 -1.924 1 90 223 LEU B O 1
ATOM 4069 N N . ASP B 1 224 ? -7.828 -24.391 -2.693 1 89.56 224 ASP B N 1
ATOM 4070 C CA . ASP B 1 224 ? -8.445 -23.984 -1.433 1 89.56 224 ASP B CA 1
ATOM 4071 C C . ASP B 1 224 ? -9.969 -24.094 -1.511 1 89.56 224 ASP B C 1
ATOM 4073 O O . ASP B 1 224 ? -10.672 -23.734 -0.561 1 89.56 224 ASP B O 1
ATOM 4077 N N . GLY B 1 225 ? -10.555 -24.484 -2.65 1 86.94 225 GLY B N 1
ATOM 4078 C CA . GLY B 1 225 ? -11.922 -24.953 -2.748 1 86.94 225 GLY B CA 1
ATOM 4079 C C . GLY B 1 225 ? -12.93 -23.859 -2.986 1 86.94 225 GLY B C 1
ATOM 4080 O O . GLY B 1 225 ? -14.133 -24.047 -2.799 1 86.94 225 GLY B O 1
ATOM 4081 N N . HIS B 1 226 ? -12.539 -22.672 -3.369 1 95.06 226 HIS B N 1
ATOM 4082 C CA . HIS B 1 226 ? -13.461 -21.562 -3.547 1 95.06 226 HIS B CA 1
ATOM 4083 C C . HIS B 1 226 ? -13.719 -21.281 -5.023 1 95.06 226 HIS B C 1
ATOM 4085 O O . HIS B 1 226 ? -13.18 -20.328 -5.586 1 95.06 226 HIS B O 1
ATOM 4091 N N . LEU B 1 227 ? -14.648 -22.094 -5.543 1 98 227 LEU B N 1
ATOM 4092 C CA . LEU B 1 227 ? -14.922 -21.984 -6.973 1 98 227 LEU B CA 1
ATOM 4093 C C . LEU B 1 227 ? -15.57 -20.656 -7.316 1 98 227 LEU B C 1
ATOM 4095 O O . LEU B 1 227 ? -15.102 -19.938 -8.211 1 98 227 LEU B O 1
ATOM 4099 N N . VAL B 1 228 ? -16.625 -20.297 -6.566 1 98.06 228 VAL B N 1
ATOM 4100 C CA . VAL B 1 228 ? -17.406 -19.109 -6.895 1 98.06 228 VAL B CA 1
ATOM 4101 C C . VAL B 1 228 ? -16.547 -17.859 -6.742 1 98.06 228 VAL B C 1
ATOM 4103 O O . VAL B 1 228 ? -16.5 -17.031 -7.648 1 98.06 228 VAL B O 1
ATOM 4106 N N . ALA B 1 229 ? -15.859 -17.734 -5.629 1 98.06 229 ALA B N 1
ATOM 4107 C CA . ALA B 1 229 ? -15.016 -16.578 -5.379 1 98.06 229 ALA B CA 1
ATOM 4108 C C . ALA B 1 229 ? -13.914 -16.453 -6.43 1 98.06 229 ALA B C 1
ATOM 4110 O O . ALA B 1 229 ? -13.594 -15.359 -6.895 1 98.06 229 ALA B O 1
ATOM 4111 N N . THR B 1 230 ? -13.344 -17.594 -6.789 1 98.5 230 THR B N 1
ATOM 4112 C CA . THR B 1 230 ? -12.297 -17.625 -7.805 1 98.5 230 THR B CA 1
ATOM 4113 C C . THR B 1 230 ? -12.828 -17.125 -9.148 1 98.5 230 THR B C 1
ATOM 4115 O O . THR B 1 230 ? -12.242 -16.234 -9.766 1 98.5 230 THR B O 1
ATOM 4118 N N . ARG B 1 231 ? -13.906 -17.688 -9.539 1 98.44 231 ARG B N 1
ATOM 4119 C CA . ARG B 1 231 ? -14.523 -17.281 -10.805 1 98.44 231 ARG B CA 1
ATOM 4120 C C . ARG B 1 231 ? -14.859 -15.797 -10.797 1 98.44 231 ARG B C 1
ATOM 4122 O O . ARG B 1 231 ? -14.555 -15.086 -11.758 1 98.44 231 ARG B O 1
ATOM 4129 N N . ASP B 1 232 ? -15.5 -15.328 -9.734 1 98.44 232 ASP B N 1
ATOM 4130 C CA . ASP B 1 232 ? -15.906 -13.93 -9.641 1 98.44 232 ASP B CA 1
ATOM 4131 C C . ASP B 1 232 ? -14.703 -13 -9.711 1 98.44 232 ASP B C 1
ATOM 4133 O O . ASP B 1 232 ? -14.758 -11.938 -10.336 1 98.44 232 ASP B O 1
ATOM 4137 N N . THR B 1 233 ? -13.641 -13.367 -9.039 1 98.62 233 THR B N 1
ATOM 4138 C CA . THR B 1 233 ? -12.422 -12.562 -9.062 1 98.62 233 THR B CA 1
ATOM 4139 C C . THR B 1 233 ? -11.836 -12.516 -10.477 1 98.62 233 THR B C 1
ATOM 4141 O O . THR B 1 233 ? -11.438 -11.445 -10.953 1 98.62 233 THR B O 1
ATOM 4144 N N . LEU B 1 234 ? -11.773 -13.648 -11.148 1 98.75 234 LEU B N 1
ATOM 4145 C CA . LEU B 1 234 ? -11.25 -13.672 -12.508 1 98.75 234 LEU B CA 1
ATOM 4146 C C . LEU B 1 234 ? -12.094 -12.781 -13.422 1 98.75 234 LEU B C 1
ATOM 4148 O O . LEU B 1 234 ? -11.555 -12.094 -14.297 1 98.75 234 LEU B O 1
ATOM 4152 N N . VAL B 1 235 ? -13.391 -12.781 -13.219 1 98.75 235 VAL B N 1
ATOM 4153 C CA . VAL B 1 235 ? -14.273 -11.93 -14 1 98.75 235 VAL B CA 1
ATOM 4154 C C . VAL B 1 235 ? -13.953 -10.461 -13.727 1 98.75 235 VAL B C 1
ATOM 4156 O O . VAL B 1 235 ? -13.875 -9.648 -14.648 1 98.75 235 VAL B O 1
ATOM 4159 N N . ARG B 1 236 ? -13.789 -10.109 -12.461 1 98.5 236 ARG B N 1
ATOM 4160 C CA . ARG B 1 236 ? -13.461 -8.734 -12.094 1 98.5 236 ARG B CA 1
ATOM 4161 C C . ARG B 1 236 ? -12.164 -8.281 -12.758 1 98.5 236 ARG B C 1
ATOM 4163 O O . ARG B 1 236 ? -12.086 -7.16 -13.266 1 98.5 236 ARG B O 1
ATOM 4170 N N . VAL B 1 237 ? -11.156 -9.133 -12.75 1 98.69 237 VAL B N 1
ATOM 4171 C CA . VAL B 1 237 ? -9.875 -8.789 -13.359 1 98.69 237 VAL B CA 1
ATOM 4172 C C . VAL B 1 237 ? -10.031 -8.664 -14.867 1 98.69 237 VAL B C 1
ATOM 4174 O O . VAL B 1 237 ? -9.531 -7.719 -15.484 1 98.69 237 VAL B O 1
ATOM 4177 N N . ARG B 1 238 ? -10.727 -9.602 -15.43 1 98.69 238 ARG B N 1
ATOM 4178 C CA . ARG B 1 238 ? -10.977 -9.578 -16.859 1 98.69 238 ARG B CA 1
ATOM 4179 C C . ARG B 1 238 ? -11.664 -8.281 -17.281 1 98.69 238 ARG B C 1
ATOM 4181 O O . ARG B 1 238 ? -11.336 -7.703 -18.312 1 98.69 238 ARG B O 1
ATOM 4188 N N . ASP B 1 239 ? -12.578 -7.828 -16.516 1 98.12 239 ASP B N 1
ATOM 4189 C CA . ASP B 1 239 ? -13.328 -6.605 -16.797 1 98.12 239 ASP B CA 1
ATOM 4190 C C . ASP B 1 239 ? -12.438 -5.371 -16.656 1 98.12 239 ASP B C 1
ATOM 41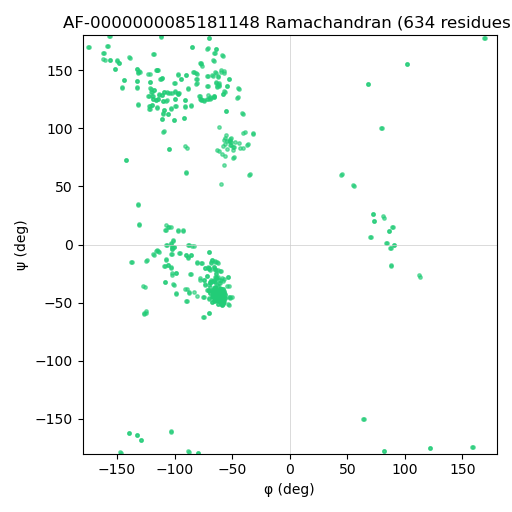92 O O . ASP B 1 239 ? -12.734 -4.32 -17.234 1 98.12 239 ASP B O 1
ATOM 4196 N N . ALA B 1 240 ? -11.398 -5.531 -15.938 1 97.38 240 ALA B N 1
ATOM 4197 C CA . ALA B 1 240 ? -10.539 -4.391 -15.633 1 97.38 240 ALA B CA 1
ATOM 4198 C C . ALA B 1 240 ? -9.453 -4.223 -16.688 1 97.38 240 ALA B C 1
ATOM 4200 O O . ALA B 1 240 ? -8.727 -3.227 -16.703 1 97.38 240 ALA B O 1
ATOM 4201 N N . ILE B 1 241 ? -9.289 -5.152 -17.578 1 97.19 241 ILE B N 1
ATOM 4202 C CA . ILE B 1 241 ? -8.234 -5.086 -18.594 1 97.19 241 ILE B CA 1
ATOM 4203 C C . ILE B 1 241 ? -8.852 -5.047 -19.984 1 97.19 241 ILE B C 1
ATOM 4205 O O . ILE B 1 241 ? -10.047 -5.305 -20.156 1 97.19 241 ILE B O 1
ATOM 4209 N N . ASP B 1 242 ? -8.039 -4.656 -20.953 1 96.69 242 ASP B N 1
ATOM 4210 C CA . ASP B 1 242 ? -8.602 -4.523 -22.297 1 96.69 242 ASP B CA 1
ATOM 4211 C C . ASP B 1 242 ? -8.031 -5.586 -23.234 1 96.69 242 ASP B C 1
ATOM 4213 O O . ASP B 1 242 ? -7.207 -6.406 -22.812 1 96.69 242 ASP B O 1
ATOM 4217 N N . ALA B 1 243 ? -8.516 -5.578 -24.5 1 95.56 243 ALA B N 1
ATOM 4218 C CA . ALA B 1 243 ? -8.25 -6.66 -25.453 1 95.56 243 ALA B CA 1
ATOM 4219 C C . ALA B 1 243 ? -6.781 -6.699 -25.859 1 95.56 243 ALA B C 1
ATOM 4221 O O . ALA B 1 243 ? -6.301 -7.703 -26.391 1 95.56 243 ALA B O 1
ATOM 4222 N N . ASN B 1 244 ? -6.059 -5.656 -25.594 1 97.75 244 ASN B N 1
ATOM 4223 C CA . ASN B 1 244 ? -4.664 -5.574 -26.016 1 97.75 244 ASN B CA 1
ATOM 4224 C C . ASN B 1 244 ? -3.713 -5.871 -24.859 1 97.75 244 ASN B C 1
ATOM 4226 O O . ASN B 1 244 ? -2.492 -5.852 -25.031 1 97.75 244 ASN B O 1
ATOM 4230 N N . THR B 1 245 ? -4.301 -6.219 -23.688 1 98.62 245 THR B N 1
ATOM 4231 C CA . THR B 1 245 ? -3.465 -6.488 -22.516 1 98.62 245 THR B CA 1
ATOM 4232 C C . THR B 1 245 ? -2.66 -7.77 -22.719 1 98.62 245 THR B C 1
ATOM 4234 O O . THR B 1 245 ? -3.215 -8.805 -23.094 1 98.62 245 THR B O 1
ATOM 4237 N N . LYS B 1 246 ? -1.328 -7.625 -22.547 1 98.88 246 LYS B N 1
ATOM 4238 C CA . LYS B 1 246 ? -0.497 -8.82 -22.438 1 98.88 246 LYS B CA 1
ATOM 4239 C C . LYS B 1 246 ? -0.591 -9.43 -21.047 1 98.88 246 LYS B C 1
ATOM 4241 O O . LYS B 1 246 ? -0.412 -8.734 -20.047 1 98.88 246 LYS B O 1
ATOM 4246 N N . VAL B 1 247 ? -0.878 -10.711 -21 1 98.88 247 VAL B N 1
ATOM 4247 C CA . VAL B 1 247 ? -1.067 -11.406 -19.734 1 98.88 247 VAL B CA 1
ATOM 4248 C C . VAL B 1 247 ? 0.098 -12.359 -19.5 1 98.88 247 VAL B C 1
ATOM 4250 O O . VAL B 1 247 ? 0.427 -13.18 -20.359 1 98.88 247 VAL B O 1
ATOM 4253 N N . VAL B 1 248 ? 0.771 -12.203 -18.391 1 98.94 248 VAL B N 1
ATOM 4254 C CA . VAL B 1 248 ? 1.792 -13.148 -17.938 1 98.94 248 VAL B CA 1
ATOM 4255 C C . VAL B 1 248 ? 1.216 -14.055 -16.859 1 98.94 248 VAL B C 1
ATOM 4257 O O . VAL B 1 248 ? 1.04 -13.625 -15.711 1 98.94 248 VAL B O 1
ATOM 4260 N N . PRO B 1 249 ? 0.952 -15.32 -17.172 1 98.75 249 PRO B N 1
ATOM 4261 C CA . PRO B 1 249 ? 0.338 -16.219 -16.203 1 98.75 249 PRO B CA 1
ATOM 4262 C C . PRO B 1 249 ? 1.342 -16.781 -15.195 1 98.75 249 PRO B C 1
ATOM 4264 O O . PRO B 1 249 ? 2.525 -16.438 -15.242 1 98.75 249 PRO B O 1
ATOM 4267 N N . GLY B 1 250 ? 0.895 -17.594 -14.297 1 98.62 250 GLY B N 1
ATOM 4268 C CA . GLY B 1 250 ? 1.753 -18.141 -13.258 1 98.62 250 GLY B CA 1
ATOM 4269 C C . GLY B 1 250 ? 2.711 -19.203 -13.773 1 98.62 250 GLY B C 1
ATOM 4270 O O . GLY B 1 250 ? 3.799 -19.375 -13.219 1 98.62 250 GLY B O 1
ATOM 4271 N N . HIS B 1 251 ? 2.211 -19.922 -14.742 1 98.06 251 HIS B N 1
ATOM 4272 C CA . HIS B 1 251 ? 2.965 -21.078 -15.25 1 98.06 251 HIS B CA 1
ATOM 4273 C C . HIS B 1 251 ? 2.814 -21.203 -16.766 1 98.06 251 HIS B C 1
ATOM 4275 O O . HIS B 1 251 ? 2.311 -22.219 -17.25 1 98.06 251 HIS B O 1
ATOM 4281 N N . GLY B 1 252 ? 3.434 -20.328 -17.547 1 97.31 252 GLY B N 1
ATOM 4282 C CA . GLY B 1 252 ? 3.279 -20.469 -18.984 1 97.31 252 GLY B CA 1
ATOM 4283 C C . GLY B 1 252 ? 3.811 -19.266 -19.766 1 97.31 252 GLY B C 1
ATOM 4284 O O . GLY B 1 252 ? 4.324 -18.312 -19.172 1 97.31 252 GLY B O 1
ATOM 4285 N N . PRO B 1 253 ? 3.709 -19.422 -21.125 1 98.31 253 PRO B N 1
ATOM 4286 C CA . PRO B 1 253 ? 4.113 -18.297 -21.969 1 98.31 253 PRO B CA 1
ATOM 4287 C C . PRO B 1 253 ? 3.201 -17.078 -21.812 1 98.31 253 PRO B C 1
ATOM 4289 O O . PRO B 1 253 ? 2.078 -17.203 -21.328 1 98.31 253 PRO B O 1
ATOM 4292 N N . VAL B 1 254 ? 3.793 -15.922 -22.203 1 98.62 254 VAL B N 1
ATOM 4293 C CA . VAL B 1 254 ? 2.961 -14.719 -22.281 1 98.62 254 VAL B CA 1
ATOM 4294 C C . VAL B 1 254 ? 1.752 -14.992 -23.172 1 98.62 254 VAL B C 1
ATOM 4296 O O . VAL B 1 254 ? 1.879 -15.625 -24.219 1 98.62 254 VAL B O 1
ATOM 4299 N N . THR B 1 255 ? 0.621 -14.547 -22.719 1 98.31 255 THR B N 1
ATOM 4300 C CA . THR B 1 255 ? -0.634 -14.781 -23.438 1 98.31 255 THR B CA 1
ATOM 4301 C C . THR B 1 255 ? -1.508 -13.531 -23.406 1 98.31 255 THR B C 1
ATOM 4303 O O . THR B 1 255 ? -0.997 -12.406 -23.344 1 98.31 255 THR B O 1
ATOM 4306 N N . ASP B 1 256 ? -2.787 -13.672 -23.688 1 98 256 ASP B N 1
ATOM 4307 C CA . ASP B 1 256 ? -3.721 -12.555 -23.75 1 98 256 ASP B CA 1
ATOM 4308 C C . ASP B 1 256 ? -4.996 -12.859 -22.969 1 98 256 ASP B C 1
ATOM 4310 O O . ASP B 1 256 ? -5.008 -13.75 -22.109 1 98 256 ASP B O 1
ATOM 4314 N N . THR B 1 257 ? -6.027 -12.094 -23.203 1 98.06 257 THR B N 1
ATOM 4315 C CA . THR B 1 257 ? -7.238 -12.164 -22.391 1 98.06 257 THR B CA 1
ATOM 4316 C C . THR B 1 257 ? -7.953 -13.492 -22.609 1 98.06 257 THR B C 1
ATOM 4318 O O . THR B 1 257 ? -8.797 -13.883 -21.797 1 98.06 257 THR B O 1
ATOM 4321 N N . SER B 1 258 ? -7.586 -14.227 -23.609 1 98.31 258 SER B N 1
ATOM 4322 C CA . SER B 1 258 ? -8.234 -15.516 -23.859 1 98.31 258 SER B CA 1
ATOM 4323 C C . SER B 1 258 ? -7.969 -16.5 -22.734 1 98.31 258 SER B C 1
ATOM 4325 O O . SER B 1 258 ? -8.773 -17.406 -22.484 1 98.31 258 SER B O 1
ATOM 4327 N N . ALA B 1 259 ? -6.875 -16.344 -22.094 1 98.38 259 ALA B N 1
ATOM 4328 C CA . ALA B 1 259 ? -6.586 -17.219 -20.953 1 98.38 259 ALA B CA 1
ATOM 4329 C C . ALA B 1 259 ? -7.582 -17 -19.828 1 98.38 259 ALA B C 1
ATOM 4331 O O . ALA B 1 259 ? -7.965 -17.953 -19.141 1 98.38 259 ALA B O 1
ATOM 4332 N N . PHE B 1 260 ? -7.988 -15.781 -19.594 1 98.62 260 PHE B N 1
ATOM 4333 C CA . PHE B 1 260 ? -9.047 -15.5 -18.625 1 98.62 260 PHE B CA 1
ATOM 4334 C C . PHE B 1 260 ? -10.367 -16.125 -19.078 1 98.62 260 PHE B C 1
ATOM 4336 O O . PHE B 1 260 ? -11.039 -16.781 -18.281 1 98.62 260 PHE B O 1
ATOM 4343 N N . ASP B 1 261 ? -10.664 -15.914 -20.312 1 98.62 261 ASP B N 1
ATOM 4344 C CA . ASP B 1 261 ? -11.93 -16.422 -20.844 1 98.62 261 ASP B CA 1
ATOM 4345 C C . ASP B 1 261 ? -12.016 -17.938 -20.703 1 98.62 261 ASP B C 1
ATOM 4347 O O . ASP B 1 261 ? -13.039 -18.469 -20.266 1 98.62 261 ASP B O 1
ATOM 4351 N N . TRP B 1 262 ? -10.945 -18.562 -21.031 1 98.62 262 TRP B N 1
ATOM 4352 C CA . TRP B 1 262 ? -10.875 -20.016 -20.906 1 98.62 262 TRP B CA 1
ATOM 4353 C C . TRP B 1 262 ? -11.102 -20.453 -19.469 1 98.62 262 TRP B C 1
ATOM 4355 O O . TRP B 1 262 ? -11.922 -21.344 -19.203 1 98.62 262 TRP B O 1
ATOM 4365 N N . SER B 1 263 ? -10.43 -19.844 -18.531 1 98.69 263 SER B N 1
ATOM 4366 C CA . SER B 1 263 ? -10.531 -20.188 -17.125 1 98.69 263 SER B CA 1
ATOM 4367 C C . SER B 1 263 ? -11.938 -19.922 -16.578 1 98.69 263 SER B C 1
ATOM 4369 O O . SER B 1 263 ? -12.492 -20.75 -15.859 1 98.69 263 SER B O 1
ATOM 4371 N N . ILE B 1 264 ? -12.5 -18.781 -16.953 1 98.81 264 ILE B N 1
ATOM 4372 C CA . ILE B 1 264 ? -13.836 -18.406 -16.516 1 98.81 264 ILE B CA 1
ATOM 4373 C C . ILE B 1 264 ? -14.867 -19.375 -17.078 1 98.81 264 ILE B C 1
ATOM 4375 O O . ILE B 1 264 ? -15.773 -19.828 -16.359 1 98.81 264 ILE B O 1
ATOM 4379 N N . ASP B 1 265 ? -14.703 -19.734 -18.344 1 98.81 265 ASP B N 1
ATOM 4380 C CA . ASP B 1 265 ? -15.617 -20.672 -18.969 1 98.81 265 ASP B CA 1
ATOM 4381 C C . ASP B 1 265 ? -15.578 -22.031 -18.266 1 98.81 265 ASP B C 1
ATOM 4383 O O . ASP B 1 265 ? -16.625 -22.641 -18.016 1 98.81 265 ASP B O 1
ATOM 4387 N N . TYR B 1 266 ? -14.445 -22.516 -18 1 98.88 266 TYR B N 1
ATOM 4388 C CA . TYR B 1 266 ? -14.289 -23.797 -17.312 1 98.88 266 TYR B CA 1
ATOM 4389 C C . TYR B 1 266 ? -14.945 -23.766 -15.945 1 98.88 266 TYR B C 1
ATOM 4391 O O . TYR B 1 266 ? -15.734 -24.641 -15.602 1 98.88 266 TYR B O 1
ATOM 4399 N N . LEU B 1 267 ? -14.602 -22.719 -15.133 1 98.81 267 LEU B N 1
ATOM 4400 C CA . LEU B 1 267 ? -15.148 -22.609 -13.781 1 98.81 267 LEU B CA 1
ATOM 4401 C C . LEU B 1 267 ? -16.672 -22.5 -13.82 1 98.81 267 LEU B C 1
ATOM 4403 O O . LEU B 1 267 ? -17.359 -23.078 -12.969 1 98.81 267 LEU B O 1
ATOM 4407 N N . SER B 1 268 ? -17.156 -21.781 -14.789 1 98.81 268 SER B N 1
ATOM 4408 C CA . SER B 1 268 ? -18.609 -21.641 -14.945 1 98.81 268 SER B CA 1
ATOM 4409 C C . SER B 1 268 ? -19.25 -22.969 -15.305 1 98.81 268 SER B C 1
ATOM 4411 O O . SER B 1 268 ? -20.344 -23.297 -14.812 1 98.81 268 SER B O 1
ATOM 4413 N N . ALA B 1 269 ? -18.609 -23.703 -16.172 1 98.81 269 ALA B N 1
ATOM 4414 C CA . ALA B 1 269 ? -19.109 -25.016 -16.531 1 98.81 269 ALA B CA 1
ATOM 4415 C C . ALA B 1 269 ? -19.125 -25.953 -15.328 1 98.81 269 ALA B C 1
ATOM 4417 O O . ALA B 1 269 ? -20.094 -26.672 -15.109 1 98.81 269 ALA B O 1
ATOM 4418 N N . VAL B 1 270 ? -18.062 -25.953 -14.586 1 98.81 270 VAL B N 1
ATOM 4419 C CA . VAL B 1 270 ? -18 -26.766 -13.383 1 98.81 270 VAL B CA 1
ATOM 4420 C C . VAL B 1 270 ? -19.141 -26.375 -12.438 1 98.81 270 VAL B C 1
ATOM 4422 O O . VAL B 1 270 ? -19.828 -27.25 -11.898 1 98.81 270 VAL B O 1
ATOM 4425 N N . GLU B 1 271 ? -19.266 -25.062 -12.18 1 98.62 271 GLU B N 1
ATOM 4426 C CA . GLU B 1 271 ? -20.328 -24.594 -11.289 1 98.62 271 GLU B CA 1
ATOM 4427 C C . GLU B 1 271 ? -21.688 -25.109 -11.742 1 98.62 271 GLU B C 1
ATOM 4429 O O . GLU B 1 271 ? -22.453 -25.625 -10.922 1 98.62 271 GLU B O 1
ATOM 4434 N N . ARG B 1 272 ? -22 -24.906 -12.984 1 98.62 272 ARG B N 1
ATOM 4435 C CA . ARG B 1 272 ? -23.297 -25.297 -13.539 1 98.62 272 ARG B CA 1
ATOM 4436 C C . ARG B 1 272 ? -23.531 -26.797 -13.375 1 98.62 272 ARG B C 1
ATOM 4438 O O . ARG B 1 272 ? -24.578 -27.203 -12.875 1 98.62 272 ARG B O 1
ATOM 4445 N N . GLU B 1 273 ? -22.562 -27.625 -13.797 1 98.75 273 GLU B N 1
ATOM 4446 C CA . GLU B 1 273 ? -22.734 -29.078 -13.805 1 98.75 273 GLU B CA 1
ATOM 4447 C C . GLU B 1 273 ? -22.75 -29.641 -12.391 1 98.75 273 GLU B C 1
ATOM 4449 O O . GLU B 1 273 ? -23.5 -30.578 -12.094 1 98.75 273 GLU B O 1
ATOM 4454 N N . VAL B 1 274 ? -21.922 -29.125 -11.531 1 98.75 274 VAL B N 1
ATOM 4455 C CA . VAL B 1 274 ? -21.891 -29.609 -10.148 1 98.75 274 VAL B CA 1
ATOM 4456 C C . VAL B 1 274 ? -23.172 -29.203 -9.43 1 98.75 274 VAL B C 1
ATOM 4458 O O . VAL B 1 274 ? -23.734 -29.984 -8.664 1 98.75 274 VAL B O 1
ATOM 4461 N N . SER B 1 275 ? -23.641 -27.953 -9.648 1 98.56 275 SER B N 1
ATOM 4462 C CA . SER B 1 275 ? -24.906 -27.516 -9.062 1 98.56 275 SER B CA 1
ATOM 4463 C C . SER B 1 275 ? -26.047 -28.438 -9.469 1 98.56 275 SER B C 1
ATOM 4465 O O . SER B 1 275 ? -26.891 -28.781 -8.648 1 98.56 275 SER B O 1
ATOM 4467 N N . ALA B 1 276 ? -26.109 -28.812 -10.719 1 98.56 276 ALA B N 1
ATOM 4468 C CA . ALA B 1 276 ? -27.141 -29.734 -11.211 1 98.56 276 ALA B CA 1
ATOM 4469 C C . ALA B 1 276 ? -27.031 -31.094 -10.523 1 98.56 276 ALA B C 1
ATOM 4471 O O . ALA B 1 276 ? -28.062 -31.688 -10.18 1 98.56 276 ALA B O 1
ATOM 4472 N N . ALA B 1 277 ? -25.844 -31.594 -10.422 1 98.62 277 ALA B N 1
ATOM 4473 C CA . ALA B 1 277 ? -25.625 -32.875 -9.75 1 98.62 277 ALA B CA 1
ATOM 4474 C C . ALA B 1 277 ? -26.109 -32.812 -8.305 1 98.62 277 ALA B C 1
ATOM 4476 O O . ALA B 1 277 ? -26.75 -33.75 -7.82 1 98.62 277 ALA B O 1
ATOM 4477 N N . ILE B 1 278 ? -25.781 -31.688 -7.594 1 98.25 278 ILE B N 1
ATOM 4478 C CA . ILE B 1 278 ? -26.203 -31.5 -6.211 1 98.25 278 ILE B CA 1
ATOM 4479 C C . ILE B 1 278 ? -27.734 -31.469 -6.145 1 98.25 278 ILE B C 1
ATOM 4481 O O . ILE B 1 278 ? -28.344 -32.094 -5.273 1 98.25 278 ILE B O 1
ATOM 4485 N N . ALA B 1 279 ? -28.344 -30.75 -7.027 1 98 279 ALA B N 1
ATOM 4486 C CA . ALA B 1 279 ? -29.797 -30.656 -7.086 1 98 279 ALA B CA 1
ATOM 4487 C C . ALA B 1 279 ? -30.422 -32.031 -7.277 1 98 279 ALA B C 1
ATOM 4489 O O . ALA B 1 279 ? -31.516 -32.312 -6.773 1 98 279 ALA B O 1
ATOM 4490 N N . ASP B 1 280 ? -29.781 -32.938 -7.941 1 98.25 280 ASP B N 1
ATOM 4491 C CA . ASP B 1 280 ? -30.266 -34.312 -8.203 1 98.25 280 ASP B CA 1
ATOM 4492 C C . ASP B 1 280 ? -29.969 -35.219 -7.023 1 98.25 280 ASP B C 1
ATOM 4494 O O . ASP B 1 280 ? -30.266 -36.438 -7.074 1 98.25 280 ASP B O 1
ATOM 4498 N N . GLY B 1 281 ? -29.344 -34.656 -6.051 1 98.12 281 GLY B N 1
ATOM 4499 C CA . GLY B 1 281 ? -29.109 -35.406 -4.828 1 98.12 281 GLY B CA 1
ATOM 4500 C C . GLY B 1 281 ? -27.922 -36.344 -4.918 1 98.12 281 GLY B C 1
ATOM 4501 O O . GLY B 1 281 ? -27.812 -37.312 -4.156 1 98.12 281 GLY B O 1
ATOM 4502 N N . LEU B 1 282 ? -26.969 -36.094 -5.777 1 98.25 282 LEU B N 1
ATOM 4503 C CA . LEU B 1 282 ? -25.828 -36.969 -5.965 1 98.25 282 LEU B CA 1
ATOM 4504 C C . LEU B 1 282 ? -24.766 -36.719 -4.898 1 98.25 282 LEU B C 1
ATOM 4506 O O . LEU B 1 282 ? -24.594 -35.594 -4.441 1 98.25 282 LEU B O 1
ATOM 4510 N N . SER B 1 283 ? -24.031 -37.781 -4.492 1 98.06 283 SER B N 1
ATOM 4511 C CA . SER B 1 283 ? -22.875 -37.688 -3.625 1 98.06 283 SER B CA 1
ATOM 4512 C C . SER B 1 283 ? -21.688 -37.062 -4.367 1 98.06 283 SER B C 1
ATOM 4514 O O . SER B 1 283 ? -21.75 -36.844 -5.582 1 98.06 283 SER B O 1
ATOM 4516 N N . VAL B 1 284 ? -20.672 -36.719 -3.631 1 98 284 VAL B N 1
ATOM 4517 C CA . VAL B 1 284 ? -19.469 -36.156 -4.23 1 98 284 VAL B CA 1
ATOM 4518 C C . VAL B 1 284 ? -18.906 -37.125 -5.27 1 98 284 VAL B C 1
ATOM 4520 O O . VAL B 1 284 ? -18.531 -36.719 -6.371 1 98 284 VAL B O 1
ATOM 4523 N N . GLU B 1 285 ? -18.891 -38.469 -4.949 1 98.06 285 GLU B N 1
ATOM 4524 C CA . GLU B 1 285 ? -18.359 -39.5 -5.848 1 98.06 285 GLU B CA 1
ATOM 4525 C C . GLU B 1 285 ? -19.188 -39.594 -7.125 1 98.06 285 GLU B C 1
ATOM 4527 O O . GLU B 1 285 ? -18.625 -39.719 -8.219 1 98.06 285 GLU B O 1
ATOM 4532 N N . GLU B 1 286 ? -20.453 -39.562 -6.953 1 98.56 286 GLU B N 1
ATOM 4533 C CA . GLU B 1 286 ? -21.344 -39.625 -8.109 1 98.56 286 GLU B CA 1
ATOM 4534 C C . GLU B 1 286 ? -21.203 -38.375 -8.969 1 98.56 286 GLU B C 1
ATOM 4536 O O . GLU B 1 286 ? -21.281 -38.438 -10.195 1 98.56 286 GLU B O 1
ATOM 4541 N N . THR B 1 287 ? -21.078 -37.219 -8.328 1 98.56 287 THR B N 1
ATOM 4542 C CA . THR B 1 287 ? -20.906 -35.938 -9.031 1 98.56 287 THR B CA 1
ATOM 4543 C C . THR B 1 287 ? -19.625 -35.969 -9.867 1 98.56 287 THR B C 1
ATOM 4545 O O . THR B 1 287 ? -19.625 -35.531 -11.023 1 98.56 287 THR B O 1
ATOM 4548 N N . VAL B 1 288 ? -18.531 -36.5 -9.312 1 98.5 288 VAL B N 1
ATOM 4549 C CA . VAL B 1 288 ? -17.25 -36.594 -10.016 1 98.5 288 VAL B CA 1
ATOM 4550 C C . VAL B 1 288 ? -17.422 -37.469 -11.266 1 98.5 288 VAL B C 1
ATOM 4552 O O . VAL B 1 288 ? -16.875 -37.156 -12.328 1 98.5 288 VAL B O 1
ATOM 4555 N N . SER B 1 289 ? -18.172 -38.562 -11.148 1 98 289 SER B N 1
ATOM 4556 C CA . SER B 1 289 ? -18.406 -39.469 -12.266 1 98 289 SER B CA 1
ATOM 4557 C C . SER B 1 289 ? -19.266 -38.812 -13.344 1 98 289 SER B C 1
ATOM 4559 O O . SER B 1 289 ? -19.062 -39.062 -14.531 1 98 289 SER B O 1
ATOM 4561 N N . ARG B 1 290 ? -20.109 -38 -12.945 1 97.94 290 ARG B N 1
ATOM 4562 C CA . ARG B 1 290 ? -21.062 -37.375 -13.859 1 97.94 290 ARG B CA 1
ATOM 4563 C C . ARG B 1 290 ? -20.453 -36.219 -14.602 1 97.94 290 ARG B C 1
ATOM 4565 O O . ARG B 1 290 ? -20.703 -36 -15.789 1 97.94 290 ARG B O 1
ATOM 4572 N N . VAL B 1 291 ? -19.734 -35.406 -13.906 1 98.44 291 VAL B N 1
ATOM 4573 C CA . VAL B 1 291 ? -19.234 -34.125 -14.43 1 98.44 291 VAL B CA 1
ATOM 4574 C C . VAL B 1 291 ? -17.875 -34.344 -15.086 1 98.44 291 VAL B C 1
ATOM 4576 O O . VAL B 1 291 ? -16.844 -34.094 -14.469 1 98.44 291 VAL B O 1
ATOM 4579 N N . GLY B 1 292 ? -17.828 -34.781 -16.312 1 97.69 292 GLY B N 1
ATOM 4580 C CA . GLY B 1 292 ? -16.594 -35.062 -17.016 1 97.69 292 GLY B CA 1
ATOM 4581 C C . GLY B 1 292 ? -16.031 -33.875 -17.766 1 97.69 292 GLY B C 1
ATOM 4582 O O . GLY B 1 292 ? -14.812 -33.75 -17.891 1 97.69 292 GLY B O 1
ATOM 4583 N N . LEU B 1 293 ? -16.844 -33.031 -18.391 1 98.12 293 LEU B N 1
ATOM 4584 C CA . LEU B 1 293 ? -16.547 -31.844 -19.172 1 98.12 293 LEU B CA 1
ATOM 4585 C C . LEU B 1 293 ? -15.391 -32.094 -20.141 1 98.12 293 LEU B C 1
ATOM 4587 O O . LEU B 1 293 ? -14.383 -31.391 -20.109 1 98.12 293 LEU B O 1
ATOM 4591 N N . PRO B 1 294 ? -15.484 -33.031 -21.062 1 97.31 294 PRO B N 1
ATOM 4592 C CA . PRO B 1 294 ? -14.406 -33.406 -21.984 1 97.31 294 PRO B CA 1
ATOM 4593 C C . PRO B 1 294 ? -13.984 -32.25 -22.906 1 97.31 294 PRO B C 1
ATOM 4595 O O . PRO B 1 294 ? -12.867 -32.25 -23.422 1 97.31 294 PRO B O 1
ATOM 4598 N N . GLU B 1 295 ? -14.859 -31.219 -23.141 1 97.38 295 GLU B N 1
ATOM 4599 C CA . GLU B 1 295 ? -14.555 -30.078 -23.984 1 97.38 295 GLU B CA 1
ATOM 4600 C C . GLU B 1 295 ? -13.414 -29.25 -23.391 1 97.38 295 GLU B C 1
ATOM 4602 O O . GLU B 1 295 ? -12.812 -28.422 -24.094 1 97.38 295 GLU B O 1
ATOM 4607 N N . PHE B 1 296 ? -13.086 -29.484 -22.125 1 98.31 296 PHE B N 1
ATOM 4608 C CA . PHE B 1 296 ? -12 -28.75 -21.5 1 98.31 296 PHE B CA 1
ATOM 4609 C C . PHE B 1 296 ? -10.781 -29.656 -21.312 1 98.31 296 PHE B C 1
ATOM 4611 O O . PHE B 1 296 ? -9.883 -29.344 -20.531 1 98.31 296 PHE B O 1
ATOM 4618 N N . GLY B 1 297 ? -10.727 -30.734 -21.969 1 97.12 297 GLY B N 1
ATOM 4619 C CA . GLY B 1 297 ? -9.586 -31.625 -21.922 1 97.12 297 GLY B CA 1
ATOM 4620 C C . GLY B 1 297 ? -8.359 -31.078 -22.609 1 97.12 297 GLY B C 1
ATOM 4621 O O . GLY B 1 297 ? -8.352 -29.922 -23.047 1 97.12 297 GLY B O 1
ATOM 4622 N N . GLY B 1 298 ? -7.219 -31.859 -22.547 1 97 298 GLY B N 1
ATOM 4623 C CA . GLY B 1 298 ? -5.984 -31.469 -23.219 1 97 298 GLY B CA 1
ATOM 4624 C C . GLY B 1 298 ? -4.863 -31.141 -22.25 1 97 298 GLY B C 1
ATOM 4625 O O . GLY B 1 298 ? -3.689 -31.172 -22.609 1 97 298 GLY B O 1
ATOM 4626 N N . TYR B 1 299 ? -5.285 -30.703 -21.094 1 97.19 299 TYR B N 1
ATOM 4627 C CA . TYR B 1 299 ? -4.305 -30.484 -20.031 1 97.19 299 TYR B CA 1
ATOM 4628 C C . TYR B 1 299 ? -3.744 -31.812 -19.531 1 97.19 299 TYR B C 1
ATOM 4630 O O . TYR B 1 299 ? -4.5 -32.75 -19.234 1 97.19 299 TYR B O 1
ATOM 4638 N N . ALA B 1 300 ? -2.463 -31.969 -19.5 1 95.75 300 ALA B N 1
ATOM 4639 C CA . ALA B 1 300 ? -1.829 -33.219 -19.109 1 95.75 300 ALA B CA 1
ATOM 4640 C C . ALA B 1 300 ? -2.268 -33.656 -17.719 1 95.75 300 ALA B C 1
ATOM 4642 O O . ALA B 1 300 ? -2.357 -34.844 -17.422 1 95.75 300 ALA B O 1
ATOM 4643 N N . LEU B 1 301 ? -2.578 -32.625 -16.938 1 94.88 301 LEU B N 1
ATOM 4644 C CA . LEU B 1 301 ? -2.957 -32.906 -15.555 1 94.88 301 LEU B CA 1
ATOM 4645 C C . LEU B 1 301 ? -4.477 -32.938 -15.406 1 94.88 301 LEU B C 1
ATOM 4647 O O . LEU B 1 301 ? -4.992 -32.906 -14.281 1 94.88 301 LEU B O 1
ATOM 4651 N N . PHE B 1 302 ? -5.188 -32.969 -16.469 1 97.06 302 PHE B N 1
ATOM 4652 C CA . PHE B 1 302 ? -6.641 -32.938 -16.422 1 97.06 302 PHE B CA 1
ATOM 4653 C C . PHE B 1 302 ? -7.191 -34 -15.5 1 97.06 302 PHE B C 1
ATOM 4655 O O . PHE B 1 302 ? -8.07 -33.75 -14.672 1 97.06 302 PHE B O 1
ATOM 4662 N N . GLY B 1 303 ? -6.668 -35.219 -15.617 1 94.69 303 GLY B N 1
ATOM 4663 C CA . GLY B 1 303 ? -7.16 -36.344 -14.867 1 94.69 303 GLY B CA 1
ATOM 4664 C C . GLY B 1 303 ? -7.023 -36.188 -13.367 1 94.69 303 GLY B C 1
ATOM 4665 O O . GLY B 1 303 ? -7.789 -36.781 -12.594 1 94.69 303 GLY B O 1
ATOM 4666 N N . TRP B 1 304 ? -6.105 -35.469 -12.969 1 92.75 304 TRP B N 1
ATOM 4667 C CA . TRP B 1 304 ? -5.906 -35.188 -11.555 1 92.75 304 TRP B CA 1
ATOM 4668 C C . TRP B 1 304 ? -6.672 -33.938 -11.133 1 92.75 304 TRP B C 1
ATOM 4670 O O . TRP B 1 304 ? -7.406 -33.938 -10.148 1 92.75 304 TRP B O 1
ATOM 4680 N N . VAL B 1 305 ? -6.559 -32.875 -11.844 1 96.31 305 VAL B N 1
ATOM 4681 C CA . VAL B 1 305 ? -7.043 -31.547 -11.461 1 96.31 305 VAL B CA 1
ATOM 4682 C C . VAL B 1 305 ? -8.57 -31.531 -11.492 1 96.31 305 VAL B C 1
ATOM 4684 O O . VAL B 1 305 ? -9.211 -31.078 -10.539 1 96.31 305 VAL B O 1
ATOM 4687 N N . HIS B 1 306 ? -9.172 -32.062 -12.547 1 97.94 306 HIS B N 1
ATOM 4688 C CA . HIS B 1 306 ? -10.609 -31.922 -12.727 1 97.94 306 HIS B CA 1
ATOM 4689 C C . HIS B 1 306 ? -11.367 -32.844 -11.781 1 97.94 306 HIS B C 1
ATOM 4691 O O . HIS B 1 306 ? -12.094 -32.406 -10.898 1 97.94 306 HIS B O 1
ATOM 4697 N N . PRO B 1 307 ? -11.203 -34.156 -11.891 1 97.94 307 PRO B N 1
ATOM 4698 C CA . PRO B 1 307 ? -11.977 -35.062 -11.008 1 97.94 307 PRO B CA 1
ATOM 4699 C C . PRO B 1 307 ? -11.391 -35.125 -9.602 1 97.94 307 PRO B C 1
ATOM 4701 O O . PRO B 1 307 ? -12.125 -35.406 -8.641 1 97.94 307 PRO B O 1
ATOM 4704 N N . GLY B 1 308 ? -10.125 -34.969 -9.484 1 96.44 308 GLY B N 1
ATOM 4705 C CA . GLY B 1 308 ? -9.469 -35.156 -8.203 1 96.44 308 GLY B CA 1
ATOM 4706 C C . GLY B 1 308 ? -9.484 -33.906 -7.328 1 96.44 308 GLY B C 1
ATOM 4707 O O . GLY B 1 308 ? -9.414 -34 -6.102 1 96.44 308 GLY B O 1
ATOM 4708 N N . LEU B 1 309 ? -9.57 -32.781 -7.918 1 96.81 309 LEU B N 1
ATOM 4709 C CA . LEU B 1 309 ? -9.422 -31.531 -7.164 1 96.81 309 LEU B CA 1
ATOM 4710 C C . LEU B 1 309 ? -10.609 -30.609 -7.391 1 96.81 309 LEU B C 1
ATOM 4712 O O . LEU B 1 309 ? -11.375 -30.344 -6.461 1 96.81 309 LEU B O 1
ATOM 4716 N N . ASN B 1 310 ? -10.914 -30.188 -8.602 1 98.5 310 ASN B N 1
ATOM 4717 C CA . ASN B 1 310 ? -11.812 -29.078 -8.875 1 98.5 310 ASN B CA 1
ATOM 4718 C C . ASN B 1 310 ? -13.273 -29.469 -8.656 1 98.5 310 ASN B C 1
ATOM 4720 O O . ASN B 1 310 ? -14.039 -28.703 -8.062 1 98.5 310 ASN B O 1
ATOM 4724 N N . VAL B 1 311 ? -13.68 -30.609 -9.141 1 98.62 311 VAL B N 1
ATOM 4725 C CA . VAL B 1 311 ? -15.07 -31.016 -9 1 98.62 311 VAL B CA 1
ATOM 4726 C C . VAL B 1 311 ? -15.398 -31.234 -7.527 1 98.62 311 VAL B C 1
ATOM 4728 O O . VAL B 1 311 ? -16.391 -30.703 -7.02 1 98.62 311 VAL B O 1
ATOM 4731 N N . PRO B 1 312 ? -14.547 -31.969 -6.785 1 98.31 312 PRO B N 1
ATOM 4732 C CA . PRO B 1 312 ? -14.828 -32.094 -5.352 1 98.31 312 PRO B CA 1
ATOM 4733 C C . PRO B 1 312 ? -14.836 -30.734 -4.641 1 98.31 312 PRO B C 1
ATOM 4735 O O . PRO B 1 312 ? -15.688 -30.5 -3.781 1 98.31 312 PRO B O 1
ATOM 4738 N N . ALA B 1 313 ? -13.891 -29.906 -4.941 1 97.81 313 ALA B N 1
ATOM 4739 C CA . ALA B 1 313 ? -13.844 -28.562 -4.348 1 97.81 313 ALA B CA 1
ATOM 4740 C C . ALA B 1 313 ? -15.125 -27.797 -4.633 1 97.81 313 ALA B C 1
ATOM 4742 O O . ALA B 1 313 ? -15.68 -27.156 -3.74 1 97.81 313 ALA B O 1
ATOM 4743 N N . ALA B 1 314 ? -15.555 -27.812 -5.84 1 98.38 314 ALA B N 1
ATOM 4744 C CA . ALA B 1 314 ? -16.781 -27.141 -6.23 1 98.38 314 ALA B CA 1
ATOM 4745 C C . ALA B 1 314 ? -17.984 -27.688 -5.477 1 98.38 314 ALA B C 1
ATOM 4747 O O . ALA B 1 314 ? -18.844 -26.938 -5.02 1 98.38 314 ALA B O 1
ATOM 4748 N N . TYR B 1 315 ? -18.062 -29 -5.375 1 98.38 315 TYR B N 1
ATOM 4749 C CA . TYR B 1 315 ? -19.156 -29.641 -4.656 1 98.38 315 TYR B CA 1
ATOM 4750 C C . TYR B 1 315 ? -19.234 -29.125 -3.227 1 98.38 315 TYR B C 1
ATOM 4752 O O . TYR B 1 315 ? -20.328 -28.766 -2.758 1 98.38 315 TYR B O 1
ATOM 4760 N N . ASN B 1 316 ? -18.141 -29.062 -2.613 1 97.38 316 ASN B N 1
ATOM 4761 C CA . ASN B 1 316 ? -18.094 -28.609 -1.228 1 97.38 316 ASN B CA 1
ATOM 4762 C C . ASN B 1 316 ? -18.422 -27.125 -1.112 1 97.38 316 ASN B C 1
ATOM 4764 O O . ASN B 1 316 ? -19 -26.688 -0.12 1 97.38 316 ASN B O 1
ATOM 4768 N N . ASP B 1 317 ? -17.969 -26.375 -2.078 1 97.06 317 ASP B N 1
ATOM 4769 C CA . ASP B 1 317 ? -18.203 -24.938 -2.094 1 97.06 317 ASP B CA 1
ATOM 4770 C C . ASP B 1 317 ? -19.688 -24.625 -2.299 1 97.06 317 ASP B C 1
ATOM 4772 O O . ASP B 1 317 ? -20.203 -23.641 -1.764 1 97.06 317 ASP B O 1
ATOM 4776 N N . LEU B 1 318 ? -20.406 -25.422 -2.994 1 96.88 318 LEU B N 1
ATOM 4777 C CA . LEU B 1 318 ? -21.75 -25.109 -3.461 1 96.88 318 LEU B CA 1
ATOM 4778 C C . LEU B 1 318 ? -22.812 -25.828 -2.611 1 96.88 318 LEU B C 1
ATOM 4780 O O . LEU B 1 318 ? -23.984 -25.484 -2.666 1 96.88 318 LEU B O 1
ATOM 4784 N N . LYS B 1 319 ? -22.5 -26.797 -1.943 1 91.06 319 LYS B N 1
ATOM 4785 C CA . LYS B 1 319 ? -23.469 -27.531 -1.137 1 91.06 319 LYS B CA 1
ATOM 4786 C C . LYS B 1 319 ? -23.891 -26.719 0.085 1 91.06 319 LYS B C 1
ATOM 4788 O O . LYS B 1 319 ? -23.062 -26.078 0.725 1 91.06 319 LYS B O 1
#

Nearest PDB structures (foldseek):
  6uxu-assembly1_B  TM=9.856E-01  e=2.742E-44  Ochrobactrum sp. CTN-11
  8d2z-assembly2_B  TM=7.825E-01  e=7.323E-18  Burkholderia cenocepacia
  9c3d-assembly1_A  TM=8.615E-01  e=5.786E-13  Dyadobacter fermentans DSM 18053
  6t5k-assembly1_C  TM=8.621E-01  e=9.956E-13  Echinicola vietnamensis
  6t5l-assembly1_A  TM=8.387E-01  e=2.433E-11  Myroides odoratimimus

Sequence (638 aa):
MRRIVTLAAVAAMTVSSSRAQEPVWDANTVVLESQKLAEGVFAVIPAGAEEMAADGLPIATTSGFVIGTRGVLVIDSMLNERLNSQLFGLIAAETDLPVRYMVNTSFHGDHSYGNFYLPDEIDIIQHANAKAYIDSHFEADTAFMIQNFGEGRGIEEIEPTDADILIGEGGSLTVDLGGIAVDIRDYGFAQTGGDLFVSVPSANVLWTGNPVIAPAPALPWLLDGHLVATRDTLVRVRDAIDANTKVVPGHGPVTDTSAFDWSIDYLSAVEREVSAAIADGLSVEETVSRVGLPEFGGYALFGWVHPGLNVPAAYNDLKMRRIVTLAAVAAMTVSSSRAQEPVWDANTVVLESQKLAEGVFAVIPAGAEEMAADGLPIATTSGFVIGTRGVLVIDSMLNERLNSQLFGLIAAETDLPVRYMVNTSFHGDHSYGNFYLPDEIDIIQHANAKAYIDSHFEADTAFMIQNFGEGRGIEEIEPTDADILIGEGGSLTVDLGGIAVDIRDYGFAQTGGDLFVSVPSANVLWTGNPVIAPAPALPWLLDGHLVATRDTLVRVRDAIDANTKVVPGHGPVTDTSAFDWSIDYLSAVEREVSAAIADGLSVEETVSRVGLPEFGGYALFGWVHPGLNVPAAYNDLK

Organism: NCBI:txid2984134

Solvent-accessible surface area (backbone atoms only — not comparable to full-atom values): 33228 Å² total; per-residue (Å²): 135,79,78,76,82,77,80,78,79,78,77,77,76,76,74,71,70,74,70,73,70,77,39,69,48,55,71,85,68,67,48,78,40,77,43,80,77,42,93,44,32,32,42,28,29,38,67,62,26,60,63,37,32,73,62,11,42,73,50,55,61,30,36,32,38,38,51,35,78,72,20,25,40,33,35,35,36,26,46,16,64,70,54,27,50,51,52,52,49,56,48,53,74,75,42,86,63,52,66,40,35,38,35,27,29,35,59,52,52,53,28,38,38,20,49,54,76,54,61,86,79,39,43,28,34,30,24,45,54,20,51,53,44,49,74,74,38,45,70,63,48,50,53,50,45,34,67,47,41,33,77,93,47,50,57,88,74,59,54,94,64,83,54,32,36,27,31,48,90,70,17,35,39,32,40,43,27,46,99,42,53,38,40,38,33,29,75,45,39,42,46,79,60,17,31,29,36,38,31,29,70,94,69,38,36,35,39,43,26,61,57,39,29,26,47,68,33,42,64,64,66,41,84,72,25,50,50,66,51,19,41,53,23,51,51,54,52,55,71,71,52,58,91,80,30,38,29,35,24,17,23,25,41,76,45,43,57,61,33,54,52,51,43,43,51,49,49,49,49,50,51,55,51,46,51,52,32,51,74,70,66,46,52,69,70,53,35,38,69,67,58,68,64,70,93,63,48,62,19,68,54,38,78,49,46,44,56,67,34,33,45,50,21,38,45,63,55,71,102,126,87,73,76,79,76,76,78,76,77,78,77,74,74,71,72,69,74,69,73,70,78,38,69,48,56,72,84,70,67,46,77,42,78,43,81,76,41,94,44,32,32,42,27,28,40,67,62,26,62,62,37,32,73,63,10,42,75,51,56,62,31,36,32,40,38,49,37,78,72,19,24,41,34,35,34,36,25,45,17,65,71,55,30,49,51,53,52,50,56,49,54,75,75,44,87,63,54,64,41,34,38,34,28,30,37,59,52,50,51,27,36,37,19,50,54,75,54,61,87,78,39,44,28,35,30,24,45,54,20,51,53,45,48,74,74,38,46,69,62,49,50,52,51,46,34,67,46,41,34,79,92,49,52,57,88,75,58,54,93,64,85,54,32,35,28,32,48,88,71,18,36,39,33,40,43,26,44,98,44,52,39,39,37,34,29,75,45,39,42,47,77,60,16,31,29,35,40,31,29,71,95,68,38,37,35,38,43,26,61,56,39,30,26,47,67,34,43,64,62,65,41,81,72,26,49,49,67,51,20,40,52,24,51,51,55,52,54,71,73,52,60,91,78,31,37,28,36,24,18,22,26,43,78,46,42,57,62,33,54,51,49,41,43,51,51,50,49,49,50,52,54,49,46,52,53,32,49,75,72,66,47,50,69,70,54,35,37,71,66,59,66,67,71,91,63,48,62,19,68,54,39,77,50,45,43,57,66,34,31,45,51,21,36,45,63,56,69,102

Secondary structure (DSSP, 8-state):
-----------------------SS-TTT--EEEEEEETTEEEEEETTHHHHHHTT---PPPEEEEE-SS-EEEE---SSHHHHHHHHHHHHHH--SPEEEEE-SSS-HHHHGGGGG--TTSEEEEEHHHHHHHHHHHHHHHHHHHHHH-TTSS-TT------SEEE-TT-EEEEE-SS-EEEEE--S-SSSS---EEEEGGGTEEEEETTS-SSTT-----TT--HHHHHHHHHHHHHHS-TT-EEEESSSS-B-THHHHHHHHHHHHHHHHHHHHHHTT--HHHHHHH---GGG---TTHHHIIIIIIHHHHHHHH-/-----------------------SS-TTT--EEEEEEETTEEEEEETTHHHHHHTT---PPPEEEEE-SS-EEEE---SSHHHHHHHHHHHHHH--SPEEEEE-SSS-HHHHGGGGG--TTSEEEEEHHHHHHHHHHHHHHHHHHHHHH-TTSS-TT------SEEE-TT-EEEEE-SS-EEEEE--S-SSSS---EEEEGGGTEEEEETTS-SSTT-----TT--HHHHHHHHHHHHHHS-TT-EEEESSSS-B-THHHHHHHHHHHHHHHHHHHHHHTT--HHHHHHH---GGG---TTHHHIIIIIIHHHHHHHH-

pLDDT: mean 92.89, std 15.28, range [24.12, 99.0]

Radius of gyration: 31.52 Å; Cα contacts (8 Å, |Δi|>4): 1384; chains: 2; bounding box: 55×179×54 Å

Foldseek 3Di:
DCPPPPPPPPPPPPPPPPPQPAALDALVPWAWDWDDLDVQWIKIATPCQAVCVQLQGFFAFIWIWGAAPQAMEIFFQAQADVVNVNVVVNVVVVDPGYHAEYEFQALQRRRHQNVQVDDPNHAYEWAPQSQVCCVVCVVVRLVVCCSRRHPPSHSVVTDDDGGDHHAYAQGKDWDPRHPWIKIWGHLADAARGTGIWIDTVVSLEIEGAQSQREAPLDERFNQVLALPRNLVSLVVVLVVGDQPHWYDYGGGDTDTSNSSVNHNVVSVLLLVQLLVCVVVVHDLVRSLVRRQPCVSDSNPCCVCRRSPTHNSSSNVNND/DPPPPPPPPPPPPPPPPPPQPAALDALVPWAWDWDDLDVQWIKIATPCQAVCVQLQGFFAFIWIWGAAPQAIEIFFQAQADVVNVNVVVNVVVVDPGYHAEYEFQALQRRRHQNVQVDDPNHAYEWAPQSQVCCVVCVVVRLVVCCSRRHPPSHSVVTDDDGGDHHAYAQGKDWDCRHPWIKIWGHLADAARRTGIWIDTVVSLEIEGAQSQREAPLDERFNQVLALPRNLVSLVVVLVVGDQPHWYDYGGGDTDTSNSSVNHNVVSVLLLVQLVVCVVVVHDLLVSLVRRQPCVSDSNPCCVCRRSPTHNSSSNVNND